Protein AF-A0A318CSM1-F1 (afdb_monomer_lite)

Sequence (619 aa):
MKRLLTVLLAAGLLFALGPPGGVAMSVAATASEYQAVPPFVTAEVPPLVMLVMGRNHKLYYEAYNDASDLNGDGELDVGYNPDIEYYGYFDSHKCYIYNSGNGRFEPSSVTIDKKCSAAGEWSGDFLNYLTMSRMDCLRKVLYGGYRSTDSSVAGSSSVVLERVFIPQDAHSWGKEYESVARDGYDISDYTPLELPNSGTRHLFASTTLSNSGDPILRVLPNNTHRIWEWVAKERPVCDNSLETGGGGHPGHPANHGEYESLVLNYAVDSNKFGSGPPPNGRIDGNGNPWGDGYSPYNSGHPDQQNYLTIFTGKLNITTAGTYEFAVDGDDAVEFIIDGTLPPVSGWYGPHCDCYCNGQPNPERSECTSNSPYKGTIYLESGEHTIEFRHEEAGGGDNYWLYWKGPDSGDAWGIVPSTSYSDLIQTTYALETSGSTITDYAVRVMVCDPSMPEANCKIYPSGTSKPIGILQRYGEPGKMYFGLITGSYTKNTSGGVLRKNIHSIANEIDPDTGEFRYQDDASVDGIVKTIDKLRIVGFGYPADGYYYYYHCNCGWITTRPINEGECRMWGNPLGEMMYEGLRYFAGKANPTGDFIYGVCPANISCKMRPNSVKYYIIST

Secondary structure (DSSP, 8-state):
--------------------------PPPPGGGG----TT--S-PPPEEEEEE---GGGGSBSS-TT--SSSSSS---S--TTS---SSS-TTEEEEEETTTTEEEEEEE-SSS---STTEEEHHHHHHHH-BHHHHHHHHHHS--EEE----TTS---EEEPPP--SSTT-EEEEE--HHHHSS-GGGTSS--PPPTT-EEEEEEE-SSTTSPPEEEEEEEESS-HHHHHSSSS-TTSSTT---SS------SSHHHHHHHHHHH-SGGGEEEEE--TTSSSEEES-TTSTT--TT-TTSGGGSSEEEEEEEEEEESS-EEEEEEEEEESEEEEEETT-SS-SEEE-SS---TTGGG---S-TTTTTTS-TT-EEEEE-SEEEEEEEEEEESSS--EEEEEEESGGGTT--EEPPGGGEEEEEEEEEE-PPPP--PEEEE-EEE---SSS--TTEEE-TTS-EEE--HHHHHHTTTSSEEEEEE--SSSSSS--EEEEEEE-GGGGB-TTT--BTTTT-TT---HHHHHHT----SEE--TTSS--EE-SSS----SSPPPTTSSTT----HHHHHHHHHHHHTT-SS--GGG--PPPPTTS----------------

Foldseek 3Di:
DDDDDDDDDDDDDDDDDDDDDDDDDDDDDDPVVVPPDDPPPPDQAFAFAEAADEFFPQQLAAPADQADDQPPPPDGNHADDLVDQQQFLFHQQFKWAFDPVVLATETDGGHDSQFDQDARIARSRVLSRFEAGNLQSVQCFAFNAAFPPQDDDFQFQPTKHAHFAHAQALRKDKDKAADCVVRVDACSRGGNDHHAQHLFIKIWIFHAQAPPGFGKIKIWGNFNDDNCVQAVDPDRHVDFPRWFDWFAFPFWFQFPVVVVSLCSRWVDPVFWLDKDQDPQLFFFAFFDPRFPPDDQVCCPDSRRAQKKKKKKFKFAAQAWFKKKKFKWAAAWKFKAKLNDPPTQFTDTGGDHTPQPPNPDPVDPCCRWVVDPRMGMDTDDGGIIIMMMMDGGHDDTGHIFMWMADDVNVRDIDTRHSVRTDPIMMIMGGSMRDTTGIDIRRHMYRACGPVDHDPQWDQAQLNAIDGGHPLCVCQVVPSHWYWYWYAFLQAQADAIAGQGDTGRCVLQADRHHRGGVCVVPVPRTDDSVVSSLSHDDQWHQDPVSPDIDRVALPDPPDPDDRDGNRPRSDHTHSVNSVVQVVCVVVVPLDGDPVRDDDDDDPVDPCPPDPPDPDSDPDDD

pLDDT: mean 83.45, std 19.01, range [26.58, 98.88]

Structure (mmCIF, N/CA/C/O backbone):
data_AF-A0A318CSM1-F1
#
_entry.id   AF-A0A318CSM1-F1
#
loop_
_atom_site.group_PDB
_atom_site.id
_atom_site.type_symbol
_atom_site.label_atom_id
_atom_site.label_alt_id
_atom_site.label_comp_id
_atom_site.label_asym_id
_atom_site.label_entity_id
_atom_site.label_seq_id
_atom_site.pdbx_PDB_ins_code
_atom_site.Cartn_x
_atom_site.Cartn_y
_atom_site.Cartn_z
_atom_site.occupancy
_atom_site.B_iso_or_equiv
_atom_site.auth_seq_id
_atom_site.auth_comp_id
_atom_site.auth_asym_id
_atom_site.auth_atom_id
_atom_site.pdbx_PDB_model_num
ATOM 1 N N . MET A 1 1 ? 64.559 -49.693 1.256 1.00 33.25 1 MET A N 1
ATOM 2 C CA . MET A 1 1 ? 64.450 -51.086 0.750 1.00 33.25 1 MET A CA 1
ATOM 3 C C . MET A 1 1 ? 62.976 -51.420 0.558 1.00 33.25 1 MET A C 1
ATOM 5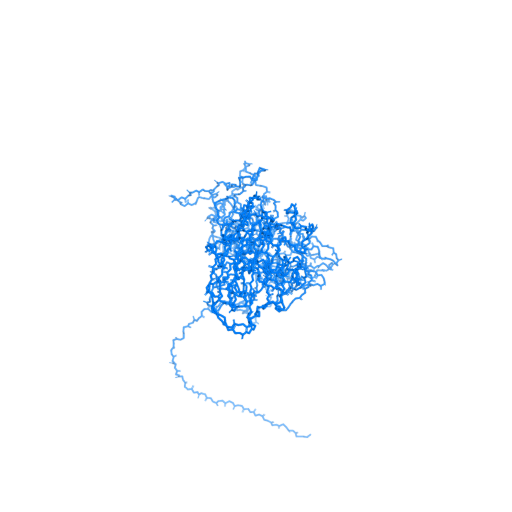 O O . MET A 1 1 ? 62.240 -51.063 1.458 1.00 33.25 1 MET A O 1
ATOM 9 N N . LYS A 1 2 ? 62.599 -52.144 -0.518 1.00 33.03 2 LYS A N 1
ATOM 10 C CA . LYS A 1 2 ? 61.265 -52.762 -0.790 1.00 33.03 2 LYS A CA 1
ATOM 11 C C . LYS A 1 2 ? 60.065 -51.772 -0.869 1.00 33.03 2 LYS A C 1
ATOM 13 O O . LYS A 1 2 ? 59.839 -51.001 0.044 1.00 33.03 2 LYS A O 1
ATOM 18 N N . ARG A 1 3 ? 59.446 -51.609 -2.054 1.00 31.97 3 ARG A N 1
ATOM 19 C CA . ARG A 1 3 ? 58.233 -52.311 -2.581 1.00 31.97 3 ARG A CA 1
ATOM 20 C C . ARG A 1 3 ? 56.950 -51.948 -1.810 1.00 31.97 3 ARG A C 1
ATOM 22 O O . ARG A 1 3 ? 56.934 -52.176 -0.611 1.00 31.97 3 ARG A O 1
ATOM 29 N N . LEU A 1 4 ? 55.869 -51.395 -2.381 1.00 38.38 4 LEU A N 1
ATOM 30 C CA . LEU A 1 4 ? 55.354 -51.265 -3.770 1.00 38.38 4 LEU A CA 1
ATOM 31 C C . LEU A 1 4 ? 54.774 -52.559 -4.390 1.00 38.38 4 LEU A C 1
ATOM 33 O O . LEU A 1 4 ? 55.523 -53.481 -4.709 1.00 38.38 4 LEU A O 1
ATOM 37 N N . LEU A 1 5 ? 53.439 -52.552 -4.539 1.00 33.12 5 LEU A N 1
ATOM 38 C CA . LEU A 1 5 ? 52.444 -53.465 -5.160 1.00 33.12 5 LEU A CA 1
ATOM 39 C C . LEU A 1 5 ? 51.089 -52.697 -5.042 1.00 33.12 5 LEU A C 1
ATOM 41 O O . LEU A 1 5 ? 50.971 -51.935 -4.085 1.00 33.12 5 LEU A O 1
ATOM 45 N N . THR A 1 6 ? 50.018 -52.776 -5.846 1.00 34.66 6 THR A N 1
ATOM 46 C CA . THR A 1 6 ? 49.650 -53.314 -7.191 1.00 34.66 6 THR A CA 1
ATOM 47 C C . THR A 1 6 ? 48.420 -52.461 -7.656 1.00 34.66 6 THR A C 1
ATOM 49 O O . THR A 1 6 ? 48.158 -51.453 -7.010 1.00 34.66 6 THR A O 1
ATOM 52 N N . VAL A 1 7 ? 47.607 -52.664 -8.708 1.00 30.50 7 VAL A N 1
ATOM 53 C CA . VAL A 1 7 ? 47.282 -53.758 -9.662 1.00 30.50 7 VAL A CA 1
ATOM 54 C C . VAL A 1 7 ? 47.033 -53.145 -11.072 1.00 30.50 7 VAL A C 1
ATOM 56 O O . VAL A 1 7 ? 47.222 -51.945 -11.244 1.00 30.50 7 VAL A O 1
ATOM 59 N N . LEU A 1 8 ? 46.604 -53.925 -12.080 1.00 32.22 8 LEU A N 1
ATOM 60 C CA . LEU A 1 8 ? 46.277 -53.465 -13.448 1.00 32.22 8 LEU A CA 1
ATOM 61 C C . LEU A 1 8 ? 45.168 -54.327 -14.113 1.00 32.22 8 LEU A C 1
ATOM 63 O O . LEU A 1 8 ? 45.006 -55.484 -13.743 1.00 32.22 8 LEU A O 1
ATOM 67 N N . LEU A 1 9 ? 44.526 -53.766 -15.155 1.00 30.81 9 LEU A N 1
ATOM 68 C CA . LEU A 1 9 ? 43.767 -54.400 -16.269 1.00 30.81 9 LEU A CA 1
ATOM 69 C C . LEU A 1 9 ? 42.385 -55.097 -16.051 1.00 30.81 9 LEU A C 1
ATOM 71 O O . LEU A 1 9 ? 42.307 -56.252 -15.662 1.00 30.81 9 LEU A O 1
ATOM 75 N N . ALA A 1 10 ? 41.320 -54.389 -16.471 1.00 31.97 10 ALA A N 1
ATOM 76 C CA . ALA A 1 10 ? 40.487 -54.600 -17.687 1.00 31.97 10 ALA A CA 1
ATOM 77 C C . ALA A 1 10 ? 39.682 -55.903 -18.008 1.00 31.97 10 ALA A C 1
ATOM 79 O O . ALA A 1 10 ? 40.099 -57.020 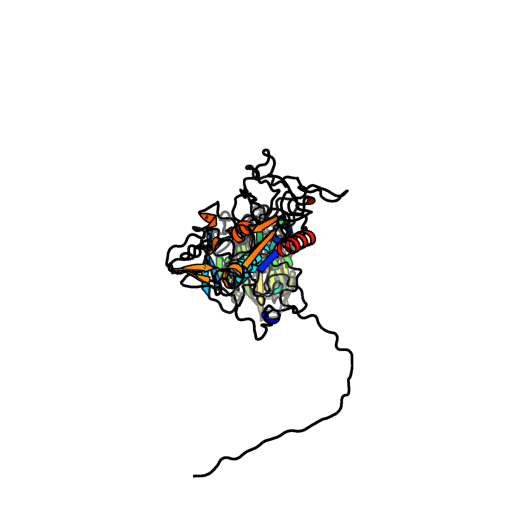-17.733 1.00 31.97 10 ALA A O 1
ATOM 80 N N . ALA A 1 11 ? 38.606 -55.677 -18.799 1.00 30.89 11 ALA A N 1
ATOM 81 C CA . ALA A 1 11 ? 37.676 -56.594 -19.507 1.00 30.89 11 ALA A CA 1
ATOM 82 C C . ALA A 1 11 ? 36.557 -57.286 -18.677 1.00 30.89 11 ALA A C 1
ATOM 84 O O . ALA A 1 11 ? 36.794 -57.721 -17.560 1.00 30.89 11 ALA A O 1
ATOM 85 N N . GLY A 1 12 ? 35.315 -57.437 -19.178 1.00 28.55 12 GLY A N 1
ATOM 86 C CA . GLY A 1 12 ? 34.705 -56.885 -20.406 1.00 28.55 12 GLY A CA 1
ATOM 87 C C . GLY A 1 12 ? 33.280 -57.415 -20.709 1.00 28.55 12 GLY A C 1
ATOM 88 O O . GLY A 1 12 ? 32.912 -58.466 -20.206 1.00 28.55 12 GLY A O 1
ATOM 89 N N . LEU A 1 13 ? 32.533 -56.688 -21.562 1.00 33.72 13 LEU A N 1
ATOM 90 C CA . LEU A 1 13 ? 31.279 -57.042 -22.282 1.00 33.72 13 LEU A CA 1
ATOM 91 C C . LEU A 1 13 ? 30.071 -57.650 -21.512 1.00 33.72 13 LEU A C 1
ATOM 93 O O . LEU A 1 13 ? 30.132 -58.778 -21.037 1.00 33.72 13 LEU A O 1
ATOM 97 N N . LEU A 1 14 ? 28.895 -57.001 -21.592 1.00 28.92 14 LEU A N 1
ATOM 98 C CA . LEU A 1 14 ? 27.595 -57.697 -21.539 1.00 28.92 14 LEU A CA 1
ATOM 99 C C . LEU A 1 14 ? 26.502 -56.976 -22.367 1.00 28.92 14 LEU A C 1
ATOM 101 O O . LEU A 1 14 ? 26.603 -55.790 -22.656 1.00 28.92 14 LEU A O 1
ATOM 105 N N . PHE A 1 15 ? 25.495 -57.755 -22.765 1.00 30.78 15 PHE A N 1
ATOM 106 C CA . PHE A 1 15 ? 24.429 -57.539 -23.756 1.00 30.78 15 PHE A CA 1
ATOM 107 C C . PHE A 1 15 ? 23.670 -56.198 -23.793 1.00 30.78 15 PHE A C 1
ATOM 109 O O . PHE A 1 15 ? 23.394 -55.574 -22.774 1.00 30.78 15 PHE A O 1
ATOM 116 N N . ALA A 1 16 ? 23.184 -55.861 -24.996 1.00 40.59 16 ALA A N 1
ATOM 117 C CA . ALA A 1 16 ? 22.173 -54.832 -25.226 1.00 40.59 16 ALA A CA 1
ATOM 118 C C . ALA A 1 16 ? 20.740 -55.396 -25.119 1.00 40.59 16 ALA A C 1
ATOM 120 O O . ALA A 1 16 ? 20.398 -56.363 -25.800 1.00 40.59 16 ALA A O 1
ATOM 121 N N . LEU A 1 17 ? 19.894 -54.737 -24.323 1.00 33.09 17 LEU A N 1
ATOM 122 C CA . LEU A 1 17 ? 18.433 -54.873 -24.294 1.00 33.09 17 LEU A CA 1
ATOM 123 C C . LEU A 1 17 ? 17.837 -53.480 -24.051 1.00 33.09 17 LEU A C 1
ATOM 125 O O . LEU A 1 17 ? 18.203 -52.824 -23.079 1.00 33.09 17 LEU A O 1
ATOM 129 N N . GLY A 1 18 ? 16.946 -53.020 -24.933 1.00 44.44 18 GLY A N 1
ATOM 130 C CA . GLY A 1 18 ? 16.352 -51.681 -24.865 1.00 44.44 18 GLY A CA 1
ATOM 131 C C . GLY A 1 18 ? 14.843 -51.709 -24.591 1.00 44.44 18 GLY A C 1
ATOM 132 O O . GLY A 1 18 ? 14.103 -52.207 -25.441 1.00 44.44 18 GLY A O 1
ATOM 133 N N . PRO A 1 19 ? 14.371 -51.170 -23.452 1.00 39.34 19 PRO A N 1
ATOM 134 C CA . PRO A 1 19 ? 12.977 -50.786 -23.230 1.00 39.34 19 PRO A CA 1
ATOM 135 C C . PRO A 1 19 ? 12.726 -49.308 -23.640 1.00 39.34 19 PRO A C 1
ATOM 137 O O . PRO A 1 19 ? 13.679 -48.596 -23.964 1.00 39.34 19 PRO A O 1
ATOM 140 N N . PRO A 1 20 ? 11.462 -48.841 -23.717 1.00 41.44 20 PRO A N 1
ATOM 141 C CA . PRO A 1 20 ? 11.097 -47.816 -24.699 1.00 41.44 20 PRO A CA 1
ATOM 142 C C . PRO A 1 20 ? 10.807 -46.411 -24.142 1.00 41.44 20 PRO A C 1
ATOM 144 O O . PRO A 1 20 ? 10.436 -46.237 -22.987 1.00 41.44 20 PRO A O 1
ATOM 147 N N . GLY A 1 21 ? 10.814 -45.426 -25.049 1.00 44.91 21 GLY A N 1
ATOM 148 C CA . GLY A 1 21 ? 9.810 -44.353 -25.032 1.00 44.91 21 GLY A CA 1
ATOM 149 C C . GLY A 1 21 ? 9.920 -43.277 -23.950 1.00 44.91 21 GLY A C 1
ATOM 150 O O . GLY A 1 21 ? 8.890 -42.766 -23.520 1.00 44.91 21 GLY A O 1
ATOM 151 N N . GLY A 1 22 ? 11.128 -42.893 -23.532 1.00 31.75 22 GLY A N 1
ATOM 152 C CA . GLY A 1 22 ? 11.304 -41.692 -22.710 1.00 31.75 22 GLY A CA 1
ATOM 153 C C . GLY A 1 22 ? 10.863 -40.432 -23.465 1.00 31.75 22 GLY A C 1
ATOM 154 O O . GLY A 1 22 ? 11.471 -40.075 -24.474 1.00 31.75 22 GLY A O 1
ATOM 155 N N . VAL A 1 23 ? 9.816 -39.756 -22.983 1.00 36.22 23 VAL A N 1
ATOM 156 C CA . VAL A 1 23 ? 9.413 -38.435 -23.490 1.00 36.22 23 VAL A CA 1
ATOM 157 C C . VAL A 1 23 ? 10.493 -37.428 -23.102 1.00 36.22 23 VAL A C 1
ATOM 159 O O . VAL A 1 23 ? 10.773 -37.238 -21.919 1.00 36.22 23 VAL A O 1
ATOM 162 N N . ALA A 1 24 ? 11.115 -36.789 -24.092 1.00 35.22 24 ALA A N 1
ATOM 163 C CA . ALA A 1 24 ? 12.127 -35.770 -23.849 1.00 35.22 24 ALA A CA 1
ATOM 164 C C . ALA A 1 24 ? 11.468 -34.503 -23.281 1.00 35.22 24 ALA A C 1
ATOM 166 O O . ALA A 1 24 ? 10.849 -33.738 -24.021 1.00 35.22 24 ALA A O 1
ATOM 167 N N . MET A 1 25 ? 11.596 -34.280 -21.970 1.00 39.16 25 MET A N 1
ATOM 168 C CA . MET A 1 25 ? 11.189 -33.013 -21.365 1.00 39.16 25 MET A CA 1
ATOM 169 C C . MET A 1 25 ? 12.135 -31.898 -21.820 1.00 39.16 25 MET A C 1
ATOM 171 O O . MET A 1 25 ? 13.356 -32.013 -21.707 1.00 39.16 25 MET A O 1
ATOM 175 N N . SER A 1 26 ? 11.556 -30.823 -22.353 1.00 34.03 26 SER A N 1
ATOM 176 C CA . SER A 1 26 ? 12.285 -29.654 -22.844 1.00 34.03 26 SER A CA 1
ATOM 177 C C . SER A 1 26 ? 12.777 -28.802 -21.674 1.00 34.03 26 SER A C 1
ATOM 179 O O . SER A 1 26 ? 12.092 -27.871 -21.254 1.00 34.03 26 SER A O 1
ATOM 181 N N . VAL A 1 27 ? 13.970 -29.101 -21.160 1.00 45.59 27 VAL A N 1
ATOM 182 C CA . VAL A 1 27 ? 14.665 -28.221 -20.207 1.00 45.59 27 VAL A CA 1
ATOM 183 C C . VAL A 1 27 ? 15.021 -26.903 -20.909 1.00 45.59 27 VAL A C 1
ATOM 185 O O . VAL A 1 27 ? 15.426 -26.906 -22.072 1.00 45.59 27 VAL A O 1
ATOM 188 N N . ALA A 1 28 ? 14.846 -25.769 -20.228 1.00 40.38 28 ALA A N 1
ATOM 189 C CA . ALA A 1 28 ? 15.223 -24.465 -20.766 1.00 40.38 28 ALA A CA 1
ATOM 190 C C . ALA A 1 28 ? 16.754 -24.330 -20.834 1.00 40.38 28 ALA A C 1
ATOM 192 O O . ALA A 1 28 ? 17.437 -24.552 -19.835 1.00 40.38 28 ALA A O 1
ATOM 193 N N . ALA A 1 29 ? 17.281 -23.953 -22.003 1.00 39.62 29 ALA A N 1
ATOM 194 C CA . ALA A 1 29 ? 18.720 -23.936 -22.253 1.00 39.62 29 ALA A CA 1
ATOM 195 C C . ALA A 1 29 ? 19.459 -22.916 -21.369 1.00 39.62 29 ALA A C 1
ATOM 197 O O . ALA A 1 29 ? 19.212 -21.708 -21.437 1.00 39.62 29 ALA A O 1
ATOM 198 N N . THR A 1 30 ? 20.397 -23.403 -20.564 1.00 48.53 30 THR A N 1
ATOM 199 C CA . THR A 1 30 ? 21.223 -22.597 -19.660 1.00 48.53 30 THR A CA 1
ATOM 200 C C . THR A 1 30 ? 22.379 -21.916 -20.399 1.00 48.53 30 THR A C 1
ATOM 202 O O . THR A 1 30 ? 22.877 -22.408 -21.411 1.00 48.53 30 THR A O 1
ATOM 205 N N . ALA A 1 31 ? 22.881 -20.789 -19.878 1.00 55.94 31 ALA A N 1
ATOM 206 C CA . ALA A 1 31 ? 24.014 -20.076 -20.489 1.00 55.94 31 ALA A CA 1
ATOM 207 C C . ALA A 1 31 ? 25.291 -20.945 -20.604 1.00 55.94 31 ALA A C 1
ATOM 209 O O . ALA A 1 31 ? 26.097 -20.750 -21.513 1.00 55.94 31 ALA A O 1
ATOM 210 N N . SER A 1 32 ? 25.441 -21.934 -19.719 1.00 55.12 32 SER A N 1
ATOM 211 C CA . SER A 1 32 ? 26.491 -22.959 -19.735 1.00 55.12 32 SER A CA 1
ATOM 212 C C . SER A 1 32 ? 26.441 -23.895 -20.948 1.00 55.12 32 SER A C 1
ATOM 214 O O . SER A 1 32 ? 27.491 -24.341 -21.401 1.00 55.12 32 SER A O 1
ATOM 216 N N . GLU A 1 33 ? 25.269 -24.172 -21.526 1.00 49.25 33 GLU A N 1
ATOM 217 C CA . GLU A 1 33 ? 25.151 -25.059 -22.700 1.00 49.25 33 GLU A CA 1
ATOM 218 C C . GLU A 1 33 ? 25.752 -24.443 -23.972 1.00 49.25 33 GLU A C 1
ATOM 220 O O . GLU A 1 33 ? 26.168 -25.160 -24.881 1.00 49.25 33 GLU A O 1
ATOM 225 N N . TYR A 1 34 ? 25.884 -23.114 -24.008 1.00 54.41 34 TYR A N 1
ATOM 226 C CA . TYR A 1 34 ? 26.571 -22.395 -25.080 1.00 54.41 34 TYR A CA 1
ATOM 227 C C . TYR A 1 34 ? 28.101 -22.346 -24.890 1.00 54.41 34 TYR A C 1
ATOM 229 O O . TYR A 1 34 ? 28.809 -21.917 -25.799 1.00 54.41 34 TYR A O 1
ATOM 237 N N . GLN A 1 35 ? 28.645 -22.825 -23.761 1.00 48.88 35 GLN A N 1
ATOM 238 C CA . GLN A 1 35 ? 30.092 -22.855 -23.479 1.00 48.88 35 GLN A CA 1
ATOM 239 C C . GLN A 1 35 ? 30.799 -24.123 -23.998 1.00 48.88 35 GLN A C 1
ATOM 241 O O . GLN A 1 35 ? 31.732 -24.642 -23.383 1.00 48.88 35 GLN A O 1
ATOM 246 N N . ALA A 1 36 ? 30.405 -24.609 -25.176 1.00 52.16 36 ALA A N 1
ATOM 247 C CA . ALA A 1 36 ? 31.099 -25.686 -25.880 1.00 52.16 36 ALA A CA 1
ATOM 248 C C . ALA A 1 36 ? 32.396 -25.178 -26.551 1.00 52.16 36 ALA A C 1
ATOM 250 O O . ALA A 1 36 ? 32.478 -25.083 -27.775 1.00 52.16 36 ALA A O 1
ATOM 251 N N . VAL A 1 37 ? 33.413 -24.827 -25.754 1.00 52.41 37 VAL A N 1
ATOM 252 C CA . VAL A 1 37 ? 34.712 -24.332 -26.251 1.00 52.41 37 VAL A CA 1
ATOM 253 C C . VAL A 1 37 ? 35.460 -25.452 -27.000 1.00 52.41 37 VAL A C 1
ATOM 255 O O . VAL A 1 37 ? 35.836 -26.450 -26.379 1.00 52.41 37 VAL A O 1
ATOM 258 N N . PRO A 1 38 ? 35.731 -25.323 -28.315 1.00 50.78 38 PRO A N 1
ATOM 259 C CA . PRO A 1 38 ? 36.510 -26.320 -29.045 1.00 50.78 38 PRO A CA 1
ATOM 260 C C . PRO A 1 38 ? 37.980 -26.306 -28.580 1.00 50.78 38 PRO A C 1
ATOM 262 O O . PRO A 1 38 ? 38.522 -25.212 -28.401 1.00 50.78 38 PRO A O 1
ATOM 265 N N . PRO A 1 39 ? 38.686 -27.456 -28.483 1.00 53.44 39 PRO A N 1
ATOM 266 C CA . PRO A 1 39 ? 40.049 -27.546 -27.917 1.00 53.44 39 PRO A CA 1
ATOM 267 C C . PRO A 1 39 ? 41.184 -26.767 -28.620 1.00 53.44 39 PRO A C 1
ATOM 269 O O . PRO A 1 39 ? 42.349 -26.966 -28.287 1.00 53.44 39 PRO A O 1
ATOM 272 N N . PHE A 1 40 ? 40.872 -25.921 -29.605 1.00 56.41 40 PHE A N 1
ATOM 273 C CA . PHE A 1 40 ? 41.828 -25.189 -30.443 1.00 56.41 40 PHE A CA 1
ATOM 274 C C . PHE A 1 40 ? 41.487 -23.697 -30.632 1.00 56.41 40 PHE A C 1
ATOM 276 O O . PHE A 1 40 ? 42.133 -23.024 -31.434 1.00 56.41 40 PHE A O 1
ATOM 283 N N . VAL A 1 41 ? 40.495 -23.149 -29.917 1.00 45.94 41 VAL A N 1
ATOM 284 C CA . VAL A 1 41 ? 40.170 -21.712 -29.989 1.00 45.94 41 VAL A CA 1
ATOM 285 C C . VAL A 1 41 ? 41.074 -20.927 -29.035 1.00 45.94 41 VAL A C 1
ATOM 287 O O . VAL A 1 41 ? 40.828 -20.860 -27.837 1.00 45.94 41 VAL A O 1
ATOM 290 N N . THR A 1 42 ? 42.135 -20.318 -29.571 1.00 53.12 42 THR A N 1
ATOM 291 C CA . THR A 1 42 ? 43.137 -19.558 -28.793 1.00 53.12 42 THR A CA 1
ATOM 292 C C . THR A 1 42 ? 42.777 -18.081 -28.576 1.00 53.12 42 THR A C 1
ATOM 294 O O . THR A 1 42 ? 43.648 -17.285 -28.230 1.00 53.12 42 THR A O 1
ATOM 297 N N . ALA A 1 43 ? 41.524 -17.692 -28.819 1.00 52.62 43 ALA A N 1
ATOM 298 C CA . ALA A 1 43 ? 41.010 -16.347 -28.579 1.00 52.62 43 ALA A CA 1
ATOM 299 C C . ALA A 1 43 ? 39.521 -16.415 -28.208 1.00 52.62 43 ALA A C 1
ATOM 301 O O . ALA A 1 43 ? 38.688 -16.781 -29.037 1.00 52.62 43 ALA A O 1
ATOM 302 N N . GLU A 1 44 ? 39.190 -16.055 -26.969 1.00 60.34 44 GLU A N 1
ATOM 303 C CA . GLU A 1 44 ? 37.807 -15.876 -26.524 1.00 60.34 44 GLU A CA 1
ATOM 304 C C . GLU A 1 44 ? 37.264 -14.573 -27.132 1.00 60.34 44 GLU A C 1
ATOM 306 O O . GLU A 1 44 ? 37.533 -13.477 -26.642 1.00 60.34 44 GLU A O 1
ATOM 311 N N . VAL A 1 45 ? 36.561 -14.682 -28.262 1.00 76.31 45 VAL A N 1
ATOM 312 C CA . VAL A 1 45 ? 35.894 -13.540 -28.901 1.00 76.31 45 VAL A CA 1
ATOM 313 C C . VAL A 1 45 ? 34.601 -13.244 -28.131 1.00 76.31 45 VAL A C 1
ATOM 315 O O . VAL A 1 45 ? 33.759 -14.142 -28.048 1.00 76.31 45 VAL A O 1
ATOM 318 N N . PRO A 1 46 ? 34.395 -12.021 -27.601 1.00 85.31 46 PRO A N 1
ATOM 319 C CA . PRO A 1 46 ? 33.184 -11.690 -26.855 1.00 85.31 46 PRO A CA 1
ATOM 320 C C . PRO A 1 46 ? 31.912 -11.929 -27.687 1.00 85.31 46 PRO A C 1
ATOM 322 O O . PRO A 1 46 ? 31.791 -11.360 -28.779 1.00 85.31 46 PRO A O 1
ATOM 325 N N . PRO A 1 47 ? 30.947 -12.745 -27.218 1.00 90.69 47 PRO A N 1
ATOM 326 C CA . PRO A 1 47 ? 29.705 -12.983 -27.938 1.00 90.69 47 PRO A CA 1
ATOM 327 C C . PRO A 1 47 ? 28.901 -11.695 -28.153 1.00 90.69 47 PRO A C 1
ATOM 329 O O . PRO A 1 47 ? 28.808 -10.818 -27.288 1.00 90.69 47 PRO A O 1
ATOM 332 N N . LEU A 1 48 ? 28.295 -11.619 -29.337 1.00 92.38 48 LEU A N 1
ATOM 333 C CA . LEU A 1 48 ? 27.507 -10.489 -29.814 1.00 92.38 48 LEU A CA 1
ATOM 334 C C . LEU A 1 48 ? 26.019 -10.737 -29.533 1.00 92.38 48 LEU A C 1
ATOM 336 O O . LEU A 1 48 ? 25.409 -11.612 -30.145 1.00 92.38 48 LEU A O 1
ATOM 340 N N . VAL A 1 49 ? 25.423 -9.955 -28.635 1.00 94.50 49 VAL A N 1
ATOM 341 C CA . VAL A 1 49 ? 24.017 -10.082 -28.228 1.00 94.50 49 VAL A CA 1
ATOM 342 C C . VAL A 1 49 ? 23.200 -8.918 -28.780 1.00 94.50 49 VAL A C 1
ATOM 344 O O . VAL A 1 49 ? 23.521 -7.755 -28.541 1.00 94.50 49 VAL A O 1
ATOM 347 N N . MET A 1 50 ? 22.102 -9.218 -29.476 1.00 93.31 50 MET A N 1
ATOM 348 C CA . MET A 1 50 ? 21.090 -8.226 -29.847 1.00 93.31 50 MET A CA 1
ATOM 349 C C . MET A 1 50 ? 19.860 -8.395 -28.956 1.00 93.31 50 MET A C 1
ATOM 351 O O . MET A 1 50 ? 19.160 -9.401 -29.052 1.00 93.31 50 MET A O 1
ATOM 355 N N . LEU A 1 51 ? 19.572 -7.408 -28.108 1.00 95.19 51 LEU A N 1
ATOM 356 C CA . LEU A 1 51 ? 18.342 -7.381 -27.323 1.00 95.19 51 LEU A CA 1
ATOM 357 C C . LEU A 1 51 ? 17.179 -6.934 -28.217 1.00 95.19 51 LEU A C 1
ATOM 359 O O . LEU A 1 51 ? 17.134 -5.784 -28.654 1.00 95.19 51 LEU A O 1
ATOM 363 N N . VAL A 1 52 ? 16.228 -7.831 -28.476 1.00 93.50 52 VAL A N 1
ATOM 364 C CA . VAL A 1 52 ? 14.961 -7.518 -29.156 1.00 93.50 52 VAL A CA 1
ATOM 365 C C . VAL A 1 52 ? 13.903 -7.259 -28.086 1.00 93.50 52 VAL A C 1
ATOM 367 O O . VAL A 1 52 ? 13.209 -8.170 -27.639 1.00 93.50 52 VAL A O 1
ATOM 370 N N . MET A 1 53 ? 13.811 -6.011 -27.622 1.00 91.56 53 MET A N 1
ATOM 371 C CA . MET A 1 53 ? 12.910 -5.639 -26.531 1.00 91.56 53 MET A CA 1
ATOM 372 C C . MET A 1 53 ? 11.591 -5.081 -27.073 1.00 91.56 53 MET A C 1
ATOM 374 O O . MET A 1 53 ? 11.534 -4.031 -27.723 1.00 91.56 53 MET A O 1
ATOM 378 N N . GLY A 1 54 ? 10.500 -5.769 -26.737 1.00 89.31 54 GLY A N 1
ATOM 379 C CA . GLY A 1 54 ? 9.153 -5.264 -26.960 1.00 89.31 54 GLY A CA 1
ATOM 380 C C . GLY A 1 54 ? 8.873 -4.007 -26.138 1.00 89.31 54 GLY A C 1
ATOM 381 O O . GLY A 1 54 ? 9.244 -3.921 -24.973 1.00 89.31 54 GLY A O 1
ATOM 382 N N . ARG A 1 55 ? 8.172 -3.043 -26.735 1.00 86.75 55 ARG A N 1
ATOM 383 C CA . ARG A 1 55 ? 7.669 -1.847 -26.046 1.00 86.75 55 ARG A CA 1
ATOM 384 C C . ARG A 1 55 ? 6.157 -1.818 -26.225 1.00 86.75 55 ARG A C 1
ATOM 386 O O . ARG A 1 55 ? 5.668 -1.377 -27.263 1.00 86.75 55 ARG A O 1
ATOM 393 N N . ASN A 1 56 ? 5.435 -2.320 -25.233 1.00 85.00 56 ASN A N 1
ATOM 394 C CA . ASN A 1 56 ? 3.976 -2.356 -25.213 1.00 85.00 56 ASN A CA 1
ATOM 395 C C . ASN A 1 56 ? 3.460 -2.032 -23.803 1.00 85.00 56 ASN A C 1
ATOM 397 O O . ASN A 1 56 ? 4.217 -2.091 -22.833 1.00 85.00 56 ASN A O 1
ATOM 401 N N . HIS A 1 57 ? 2.181 -1.682 -23.698 1.00 89.31 57 HIS A N 1
ATOM 402 C CA . HIS A 1 57 ? 1.573 -1.201 -22.458 1.00 89.31 57 HIS A CA 1
ATOM 403 C C . HIS A 1 57 ? 1.630 -2.191 -21.272 1.00 89.31 57 HIS A C 1
ATOM 405 O O . HIS A 1 57 ? 1.692 -1.742 -20.132 1.00 89.31 57 HIS A O 1
ATOM 411 N N . LYS A 1 58 ? 1.735 -3.512 -21.507 1.00 90.62 58 LYS A N 1
ATOM 412 C CA . LYS A 1 58 ? 1.791 -4.536 -20.442 1.00 90.62 58 LYS A CA 1
ATOM 413 C C . LYS A 1 58 ? 3.045 -4.483 -19.559 1.00 90.62 58 LYS A C 1
ATOM 415 O O . LYS A 1 58 ? 3.078 -5.131 -18.519 1.00 90.62 58 LYS A O 1
ATOM 420 N N . LEU A 1 59 ? 4.061 -3.708 -19.951 1.00 93.25 59 LEU A N 1
ATOM 421 C CA . LEU A 1 59 ? 5.223 -3.413 -19.104 1.00 93.25 59 LEU A CA 1
ATOM 422 C C . LEU A 1 59 ? 4.880 -2.492 -17.919 1.00 93.25 59 LEU A C 1
ATOM 424 O O . LEU A 1 59 ? 5.583 -2.519 -16.919 1.00 93.25 59 LEU A O 1
ATOM 428 N N . TYR A 1 60 ? 3.814 -1.694 -18.025 1.00 94.69 60 TYR A N 1
ATOM 429 C CA . TYR A 1 60 ? 3.412 -0.677 -17.040 1.00 94.69 60 TYR A CA 1
ATOM 430 C C . TYR A 1 60 ? 2.253 -1.152 -16.150 1.00 94.69 60 TYR A C 1
ATOM 432 O O . TYR A 1 60 ? 1.538 -0.339 -15.582 1.00 94.69 60 TYR A O 1
ATOM 440 N N . TYR A 1 61 ? 2.067 -2.467 -16.082 1.00 95.00 61 TYR A N 1
ATOM 441 C CA . TYR A 1 61 ? 1.198 -3.167 -15.141 1.00 95.00 61 TYR A CA 1
ATOM 442 C C . TYR A 1 61 ? 2.048 -3.758 -14.011 1.00 95.00 61 TYR A C 1
ATOM 444 O O . TYR A 1 61 ? 3.273 -3.882 -14.156 1.00 95.00 61 TYR A O 1
ATOM 452 N N . GLU A 1 62 ? 1.382 -4.175 -12.940 1.00 95.44 62 GLU A N 1
ATOM 453 C CA . GLU A 1 62 ? 1.936 -4.914 -11.808 1.00 95.44 62 GLU A CA 1
ATOM 454 C C . GLU A 1 62 ? 2.889 -6.041 -12.235 1.00 95.44 62 GLU A C 1
ATOM 456 O O . GLU A 1 62 ? 2.643 -6.762 -13.203 1.00 95.44 62 GLU A O 1
ATOM 461 N N . ALA A 1 63 ? 3.979 -6.225 -11.495 1.00 96.25 63 ALA A N 1
ATOM 462 C CA . ALA A 1 63 ? 4.779 -7.440 -11.594 1.00 96.25 63 ALA A CA 1
ATOM 463 C C . ALA A 1 63 ? 4.033 -8.651 -11.000 1.00 96.25 63 ALA A C 1
ATOM 465 O O . ALA A 1 63 ? 4.129 -9.747 -11.551 1.00 96.25 63 ALA A O 1
ATOM 466 N N . TYR A 1 64 ? 3.246 -8.420 -9.941 1.00 95.75 64 TYR A N 1
ATOM 467 C CA . TYR A 1 64 ? 2.636 -9.438 -9.081 1.00 95.75 64 TYR A CA 1
ATOM 468 C C . TYR A 1 64 ? 1.107 -9.318 -9.071 1.00 95.75 64 TYR A C 1
ATOM 470 O O . TYR A 1 64 ? 0.514 -8.599 -8.263 1.00 95.75 64 TYR A O 1
ATOM 478 N N . ASN A 1 65 ? 0.468 -10.004 -10.018 1.00 90.19 65 ASN A N 1
ATOM 479 C CA . ASN A 1 65 ? -0.985 -10.076 -10.147 1.00 90.19 65 ASN A CA 1
ATOM 480 C C . ASN A 1 65 ? -1.558 -11.280 -9.389 1.00 90.19 65 ASN A C 1
ATOM 482 O O . ASN A 1 65 ? -0.945 -12.341 -9.364 1.00 90.19 65 ASN A O 1
ATOM 486 N N . ASP A 1 66 ? -2.781 -11.131 -8.885 1.00 87.88 66 ASP A N 1
ATOM 487 C CA . ASP A 1 66 ? -3.525 -12.136 -8.106 1.00 87.88 66 ASP A CA 1
ATOM 488 C C . ASP A 1 66 ? -4.131 -13.240 -9.002 1.00 87.88 66 ASP A C 1
ATOM 490 O O . ASP A 1 66 ? -5.321 -13.549 -8.950 1.00 87.88 66 ASP A O 1
ATOM 494 N N . ALA A 1 67 ? -3.330 -13.724 -9.954 1.00 89.94 67 ALA A N 1
ATOM 495 C CA . ALA A 1 67 ? -3.728 -14.619 -11.040 1.00 89.94 67 ALA A CA 1
ATOM 496 C C . ALA A 1 67 ? -2.530 -15.368 -11.666 1.00 89.94 67 ALA A C 1
ATOM 498 O O . ALA A 1 67 ? -2.595 -15.770 -12.831 1.00 89.94 67 ALA A O 1
ATOM 499 N N . SER A 1 68 ? -1.433 -15.516 -10.918 1.00 91.06 68 SER A N 1
ATOM 500 C CA . SER A 1 68 ? -0.254 -16.295 -11.306 1.00 91.06 68 SER A CA 1
ATOM 501 C C . SER A 1 68 ? 0.133 -17.244 -10.175 1.00 91.06 68 SER A C 1
ATOM 503 O O . SER A 1 68 ? 0.019 -16.883 -9.011 1.00 91.06 68 SER A O 1
ATOM 505 N N . ASP A 1 69 ? 0.623 -18.422 -10.541 1.00 92.19 69 ASP A N 1
ATOM 506 C CA . ASP A 1 69 ? 1.495 -19.243 -9.699 1.00 92.19 69 ASP A CA 1
ATOM 507 C C . ASP A 1 69 ? 2.908 -18.635 -9.810 1.00 92.19 69 ASP A C 1
ATOM 509 O O . ASP A 1 69 ? 3.461 -18.568 -10.918 1.00 92.19 69 ASP A O 1
ATOM 513 N N . LEU A 1 70 ? 3.446 -18.079 -8.718 1.00 91.81 70 LEU A N 1
ATOM 514 C CA . LEU A 1 70 ? 4.759 -17.422 -8.699 1.00 91.81 70 LEU A CA 1
ATOM 515 C C . LEU A 1 70 ? 5.856 -18.303 -8.077 1.00 91.81 70 LEU A C 1
ATOM 517 O O . LEU A 1 70 ? 7.035 -18.079 -8.369 1.00 91.81 70 LEU A O 1
ATOM 521 N N . ASN A 1 71 ? 5.493 -19.281 -7.239 1.00 89.94 71 ASN A N 1
ATOM 522 C CA . ASN A 1 71 ? 6.430 -20.143 -6.508 1.00 89.94 71 ASN A CA 1
ATOM 523 C C . ASN A 1 71 ? 6.616 -21.544 -7.144 1.00 89.94 71 ASN A C 1
ATOM 525 O O . ASN A 1 71 ? 7.658 -22.174 -6.940 1.00 89.94 71 ASN A O 1
ATOM 529 N N . GLY A 1 72 ? 5.671 -21.995 -7.974 1.00 91.38 72 GLY A N 1
ATOM 530 C CA . GLY A 1 72 ? 5.638 -23.294 -8.642 1.00 91.38 72 GLY A CA 1
ATOM 531 C C . GLY A 1 72 ? 4.946 -24.424 -7.867 1.00 91.38 72 GLY A C 1
ATOM 532 O O . GLY A 1 72 ? 5.211 -25.588 -8.184 1.00 91.38 72 GLY A O 1
ATOM 533 N N . ASP A 1 73 ? 4.124 -24.132 -6.851 1.00 92.31 73 ASP A N 1
ATOM 534 C CA . ASP A 1 73 ? 3.420 -25.142 -6.042 1.00 92.31 73 ASP A CA 1
ATOM 535 C C . ASP A 1 73 ? 2.125 -25.678 -6.689 1.00 92.31 73 ASP A C 1
ATOM 537 O O . ASP A 1 73 ? 1.720 -26.812 -6.405 1.00 92.31 73 ASP A O 1
ATOM 541 N N . GLY A 1 74 ? 1.555 -24.937 -7.645 1.00 92.75 74 GLY A N 1
ATOM 542 C CA . GLY A 1 74 ? 0.356 -25.297 -8.402 1.00 92.75 74 GLY A CA 1
ATOM 543 C C . GLY A 1 74 ? -0.946 -24.627 -7.945 1.00 92.75 74 GLY A C 1
ATOM 544 O O . GLY A 1 74 ? -1.981 -24.866 -8.578 1.00 92.75 74 GLY A O 1
ATOM 545 N N . GLU A 1 75 ? -0.921 -23.798 -6.901 1.00 91.94 75 GLU A N 1
ATOM 546 C CA . GLU A 1 75 ? -2.017 -22.895 -6.534 1.00 91.94 75 GLU A CA 1
ATOM 547 C C . GLU A 1 75 ? -1.808 -21.492 -7.156 1.00 91.94 75 GLU A C 1
ATOM 549 O O . GLU A 1 75 ? -0.918 -21.287 -7.981 1.00 91.94 75 GLU A O 1
ATOM 554 N N . LEU A 1 76 ? -2.698 -20.530 -6.883 1.00 93.12 76 LEU A N 1
ATOM 555 C CA . LEU A 1 76 ? -2.565 -19.155 -7.389 1.00 93.12 76 LEU A CA 1
ATOM 556 C C . LEU A 1 76 ? -2.272 -18.210 -6.229 1.00 93.12 76 LEU A C 1
ATOM 558 O O . LEU A 1 76 ? -3.061 -18.140 -5.287 1.00 93.12 76 LEU A O 1
ATOM 562 N N . ASP A 1 77 ? -1.208 -17.420 -6.351 1.00 92.94 77 ASP A N 1
ATOM 563 C CA . ASP A 1 77 ? -0.850 -16.400 -5.370 1.00 92.94 77 ASP A CA 1
ATOM 564 C C . ASP A 1 77 ? -1.841 -15.231 -5.433 1.00 92.94 77 ASP A C 1
ATOM 566 O O . ASP A 1 77 ? -1.710 -14.302 -6.233 1.00 92.94 77 ASP A O 1
ATOM 570 N N . VAL A 1 78 ? -2.873 -15.304 -4.592 1.00 92.06 78 VAL A N 1
ATOM 571 C CA . VAL A 1 78 ? -3.886 -14.264 -4.393 1.00 92.06 78 VAL A CA 1
ATOM 572 C C . VAL A 1 78 ? -3.580 -13.553 -3.080 1.00 92.06 78 VAL A C 1
ATOM 574 O O . VAL A 1 78 ? -3.738 -14.135 -2.011 1.00 92.06 78 VAL A O 1
ATOM 577 N N . GLY A 1 79 ? -3.159 -12.288 -3.147 1.00 93.50 79 GLY A N 1
ATOM 578 C CA . GLY A 1 79 ? -2.639 -11.566 -1.986 1.00 93.50 79 GLY A CA 1
ATOM 579 C C . GLY A 1 79 ? -1.109 -11.627 -1.858 1.00 93.50 79 GLY A C 1
ATOM 580 O O . GLY A 1 79 ? -0.392 -11.908 -2.819 1.00 93.50 79 GLY A O 1
ATOM 581 N N . TYR A 1 80 ? -0.608 -11.289 -0.667 1.00 96.50 80 TYR A N 1
ATOM 582 C CA . TYR A 1 80 ? 0.815 -11.361 -0.322 1.00 96.50 80 TYR A CA 1
ATOM 583 C C . TYR A 1 80 ? 1.106 -12.698 0.353 1.00 96.50 80 TYR A C 1
ATOM 585 O O . TYR A 1 80 ? 0.457 -13.042 1.337 1.00 96.50 80 TYR A O 1
ATOM 593 N N . ASN A 1 81 ? 2.098 -13.416 -0.162 1.00 95.44 81 ASN A N 1
ATOM 594 C CA . ASN A 1 81 ? 2.548 -14.700 0.348 1.00 95.44 81 ASN A CA 1
ATOM 595 C C . ASN A 1 81 ? 3.964 -14.529 0.938 1.00 95.44 81 ASN A C 1
ATOM 597 O O . ASN A 1 81 ? 4.915 -14.369 0.166 1.00 95.44 81 ASN A O 1
ATOM 601 N N . PRO A 1 82 ? 4.142 -14.547 2.277 1.00 94.75 82 PRO A N 1
ATOM 602 C CA . PRO A 1 82 ? 5.445 -14.334 2.911 1.00 94.75 82 PRO A CA 1
ATOM 603 C C . PRO A 1 82 ? 6.551 -15.312 2.490 1.00 94.75 82 PRO A C 1
ATOM 605 O O . PRO A 1 82 ? 7.726 -14.975 2.632 1.00 94.75 82 PRO A O 1
ATOM 608 N N . ASP A 1 83 ? 6.227 -16.482 1.932 1.00 93.56 83 ASP A N 1
ATOM 609 C CA . ASP A 1 83 ? 7.233 -17.436 1.446 1.00 93.56 83 ASP A CA 1
ATOM 610 C C . ASP A 1 83 ? 7.871 -17.008 0.102 1.00 93.56 83 ASP A C 1
ATOM 612 O O . ASP A 1 83 ? 8.953 -17.476 -0.257 1.00 93.56 83 ASP A O 1
ATOM 616 N N . ILE A 1 84 ? 7.271 -16.060 -0.631 1.00 95.62 84 ILE A N 1
ATOM 617 C CA . ILE A 1 84 ? 7.708 -15.641 -1.976 1.00 95.62 84 ILE A CA 1
ATOM 618 C C . ILE A 1 84 ? 8.628 -14.431 -1.917 1.00 95.62 84 ILE A C 1
ATOM 620 O O . ILE A 1 84 ? 8.238 -13.387 -1.421 1.00 95.62 84 ILE A O 1
ATOM 624 N N . GLU A 1 85 ? 9.858 -14.533 -2.425 1.00 96.19 85 GLU A N 1
ATOM 625 C CA . GLU A 1 85 ? 10.764 -13.378 -2.538 1.00 96.19 85 GLU A CA 1
ATOM 626 C C . GLU A 1 85 ? 10.385 -12.501 -3.749 1.00 96.19 85 GLU A C 1
ATOM 628 O O . GLU A 1 85 ? 10.678 -12.817 -4.908 1.00 96.19 85 GLU A O 1
ATOM 633 N N . TYR A 1 86 ? 9.711 -11.382 -3.487 1.00 97.81 86 TYR A N 1
ATOM 634 C CA . TYR A 1 86 ? 9.213 -10.460 -4.501 1.00 97.81 86 TYR A CA 1
ATOM 635 C C . TYR A 1 86 ? 10.351 -9.586 -5.046 1.00 97.81 86 TYR A C 1
ATOM 637 O O . TYR A 1 86 ? 10.779 -8.606 -4.443 1.00 97.81 86 TYR A O 1
ATOM 645 N N . TYR A 1 87 ? 10.843 -9.918 -6.239 1.00 97.19 87 TYR A N 1
ATOM 646 C CA . TYR A 1 87 ? 11.920 -9.195 -6.924 1.00 97.19 87 TYR A CA 1
ATOM 647 C C . TYR A 1 87 ? 11.542 -7.761 -7.372 1.00 97.19 87 TYR A C 1
ATOM 649 O O . TYR A 1 87 ? 11.004 -7.535 -8.459 1.00 97.19 87 TYR A O 1
ATOM 657 N N . GLY A 1 88 ? 11.937 -6.751 -6.594 1.00 97.75 88 GLY A N 1
ATOM 658 C CA . GLY A 1 88 ? 11.788 -5.336 -6.960 1.00 97.75 88 GLY A CA 1
ATOM 659 C C . GLY A 1 88 ? 12.967 -4.455 -6.563 1.00 97.75 88 GLY A C 1
ATOM 660 O O . GLY A 1 88 ? 14.050 -4.965 -6.303 1.00 97.75 88 GLY A O 1
ATOM 661 N N . TYR A 1 89 ? 12.815 -3.126 -6.578 1.00 98.44 89 TYR A N 1
ATOM 662 C CA . TYR A 1 89 ? 13.910 -2.200 -6.240 1.00 98.44 89 TYR A CA 1
ATOM 663 C C . TYR A 1 89 ? 14.325 -2.241 -4.767 1.00 98.44 89 TYR A C 1
ATOM 665 O O . TYR A 1 89 ? 15.495 -1.988 -4.484 1.00 98.44 89 TYR A O 1
ATOM 673 N N . PHE A 1 90 ? 13.413 -2.595 -3.865 1.00 98.50 90 PHE A N 1
ATOM 674 C CA . PHE A 1 90 ? 13.723 -2.841 -2.463 1.00 98.50 90 PHE A CA 1
ATOM 675 C C . PHE A 1 90 ? 14.458 -4.186 -2.317 1.00 98.50 90 PHE A C 1
ATOM 677 O O . PHE A 1 90 ? 14.383 -5.056 -3.194 1.00 98.50 90 PHE A O 1
ATOM 684 N N . ASP A 1 91 ? 15.205 -4.351 -1.232 1.00 97.81 91 ASP A N 1
ATOM 685 C CA . ASP A 1 91 ? 15.812 -5.623 -0.840 1.00 97.81 91 ASP A CA 1
ATOM 686 C C . ASP A 1 91 ? 14.854 -6.339 0.121 1.00 97.81 91 ASP A C 1
ATOM 688 O O . ASP A 1 91 ? 14.470 -5.772 1.143 1.00 97.81 91 ASP A O 1
ATOM 692 N N . SER A 1 92 ? 14.433 -7.555 -0.225 1.00 97.94 92 SER A N 1
ATOM 693 C CA . SER A 1 92 ? 13.428 -8.317 0.527 1.00 97.94 92 SER A CA 1
ATOM 694 C C . SER A 1 92 ? 13.852 -8.634 1.964 1.00 97.94 92 SER A C 1
ATOM 696 O O . SER A 1 92 ? 13.002 -8.801 2.832 1.00 97.94 92 SER A O 1
ATOM 698 N N . HIS A 1 93 ? 15.161 -8.656 2.233 1.00 97.50 93 HIS A N 1
ATOM 699 C CA . HIS A 1 93 ? 15.734 -8.927 3.557 1.00 97.50 93 HIS A CA 1
ATOM 700 C C . HIS A 1 93 ? 16.146 -7.639 4.288 1.00 97.50 93 HIS A C 1
ATOM 702 O O . HIS A 1 93 ? 17.043 -7.640 5.136 1.00 97.50 93 HIS A O 1
ATOM 708 N N . LYS A 1 94 ? 15.491 -6.516 3.962 1.00 97.88 94 LYS A N 1
ATOM 709 C CA . LYS A 1 94 ? 15.659 -5.220 4.631 1.00 97.88 94 LYS A CA 1
ATOM 710 C C . LYS A 1 94 ? 14.332 -4.576 4.996 1.00 97.88 94 LYS A C 1
ATOM 712 O O . LYS A 1 94 ? 13.328 -4.713 4.296 1.00 97.88 94 LYS A O 1
ATOM 717 N N . CYS A 1 95 ? 14.400 -3.792 6.058 1.00 98.38 95 CYS A N 1
ATOM 718 C CA . CYS A 1 95 ? 13.346 -2.896 6.491 1.00 98.38 95 CYS A CA 1
ATOM 719 C C . CYS A 1 95 ? 13.655 -1.466 6.045 1.00 98.38 95 CYS A C 1
ATOM 721 O O . CYS A 1 95 ? 14.821 -1.081 5.906 1.00 98.38 95 CYS A O 1
ATOM 723 N N . TYR A 1 96 ? 12.606 -0.686 5.795 1.00 98.44 96 TYR A N 1
ATOM 724 C CA . TYR A 1 96 ? 12.696 0.655 5.229 1.00 98.44 96 TYR A CA 1
ATOM 725 C C . TYR A 1 96 ? 11.795 1.640 5.971 1.00 98.44 96 TYR A C 1
ATOM 727 O O . TYR A 1 96 ? 10.597 1.407 6.101 1.00 98.44 96 TYR A O 1
ATOM 735 N N . ILE A 1 97 ? 12.336 2.792 6.363 1.00 98.06 97 ILE A N 1
ATOM 736 C CA . ILE A 1 97 ? 11.550 3.916 6.889 1.00 98.06 97 ILE A CA 1
ATOM 737 C C . ILE A 1 97 ? 11.360 4.942 5.768 1.00 98.06 97 ILE A C 1
ATOM 739 O O . ILE A 1 97 ? 12.284 5.229 5.002 1.00 98.06 97 ILE A O 1
ATOM 743 N N . TYR A 1 98 ? 10.158 5.511 5.643 1.00 98.12 98 TYR A N 1
ATOM 744 C CA . TYR A 1 98 ? 9.905 6.565 4.660 1.00 98.12 98 TYR A CA 1
ATOM 745 C C . TYR A 1 98 ? 10.337 7.938 5.180 1.00 98.12 98 TYR A C 1
ATOM 747 O O . TYR A 1 98 ? 9.741 8.498 6.101 1.00 98.12 98 TYR A O 1
ATOM 755 N N . ASN A 1 99 ? 11.349 8.518 4.542 1.00 96.69 99 ASN A N 1
ATOM 756 C CA . ASN A 1 99 ? 11.823 9.859 4.831 1.00 96.69 99 ASN A CA 1
ATOM 757 C C . ASN A 1 99 ? 11.032 10.879 4.000 1.00 96.69 99 ASN A C 1
ATOM 759 O O . ASN A 1 99 ? 11.350 11.153 2.838 1.00 96.69 99 ASN A O 1
ATOM 763 N N . SER A 1 100 ? 10.000 11.464 4.610 1.00 94.31 100 SER A N 1
ATOM 764 C CA . SER A 1 100 ? 9.121 12.456 3.975 1.00 94.31 100 SER A CA 1
ATOM 765 C C . SER A 1 100 ? 9.845 13.740 3.549 1.00 94.31 100 SER A C 1
ATOM 767 O O . SER A 1 100 ? 9.461 14.342 2.549 1.00 94.31 100 SER A O 1
ATOM 769 N N . GLY A 1 101 ? 10.926 14.128 4.237 1.00 94.12 101 GLY A N 1
ATOM 770 C CA . GLY A 1 101 ? 11.765 15.270 3.853 1.00 94.12 101 GLY A CA 1
ATOM 771 C C . GLY A 1 101 ? 12.602 15.022 2.592 1.00 94.12 101 GLY A C 1
ATOM 772 O O . GLY A 1 101 ? 12.884 15.961 1.851 1.00 94.12 101 GLY A O 1
ATOM 773 N N . ASN A 1 102 ? 12.958 13.760 2.326 1.00 92.50 102 ASN A N 1
ATOM 774 C CA . ASN A 1 102 ? 13.684 13.329 1.126 1.00 92.50 102 ASN A CA 1
ATOM 775 C C . ASN A 1 102 ? 12.774 12.739 0.027 1.00 92.50 102 ASN A C 1
ATOM 777 O O . ASN A 1 102 ? 13.259 12.467 -1.073 1.00 92.50 102 ASN A O 1
ATOM 781 N N . GLY A 1 103 ? 11.485 12.511 0.309 1.00 95.50 103 GLY A N 1
ATOM 782 C CA . GLY A 1 103 ? 10.519 11.922 -0.626 1.00 95.50 103 GLY A CA 1
ATOM 783 C C . GLY A 1 103 ? 10.893 10.511 -1.093 1.00 95.50 103 GLY A C 1
ATOM 784 O O . GLY A 1 103 ? 10.764 10.215 -2.284 1.00 95.50 103 GLY A O 1
ATOM 785 N N . ARG A 1 104 ? 11.432 9.674 -0.193 1.00 96.69 104 ARG A N 1
ATOM 786 C CA . ARG A 1 104 ? 11.900 8.307 -0.489 1.00 96.69 104 ARG A CA 1
ATOM 787 C C . ARG A 1 104 ? 11.915 7.408 0.746 1.00 96.69 104 ARG A C 1
ATOM 789 O O . ARG A 1 104 ? 12.008 7.885 1.872 1.00 96.69 104 ARG A O 1
ATOM 796 N N . PHE A 1 105 ? 11.941 6.105 0.508 1.00 98.38 105 PHE A N 1
ATOM 797 C CA . PHE A 1 105 ? 12.294 5.088 1.491 1.00 98.38 105 PHE A CA 1
ATOM 798 C C . PHE A 1 105 ? 13.817 4.996 1.675 1.00 98.38 105 PHE A C 1
ATOM 800 O O . PHE A 1 105 ? 14.582 5.061 0.706 1.00 98.38 105 PHE A O 1
ATOM 807 N N . GLU A 1 106 ? 14.250 4.815 2.918 1.00 96.12 106 GLU A N 1
ATOM 808 C CA . GLU A 1 106 ? 15.650 4.669 3.328 1.00 96.12 106 GLU A CA 1
ATOM 809 C C . GLU A 1 106 ? 15.779 3.391 4.179 1.00 96.12 106 GLU A C 1
ATOM 811 O O . GLU A 1 106 ? 14.928 3.176 5.047 1.00 96.12 106 GLU A O 1
ATOM 816 N N . PRO A 1 107 ? 16.765 2.505 3.925 1.00 95.88 107 PRO A N 1
ATOM 817 C CA . PRO A 1 107 ? 16.915 1.273 4.695 1.00 95.88 107 PRO A CA 1
ATOM 818 C C . PRO A 1 107 ? 17.224 1.587 6.164 1.00 95.88 107 PRO A C 1
ATOM 820 O O . PRO A 1 107 ? 18.082 2.420 6.457 1.00 95.88 107 PRO A O 1
ATOM 823 N N . SER A 1 108 ? 16.531 0.910 7.076 1.00 96.06 108 SER A N 1
ATOM 824 C CA . SER A 1 108 ? 16.638 1.089 8.530 1.00 96.06 108 SER A CA 1
ATOM 825 C C . SER A 1 108 ? 17.343 -0.079 9.214 1.00 96.06 108 SER A C 1
ATOM 827 O O . SER A 1 108 ? 18.172 0.134 10.100 1.00 96.06 108 SER A O 1
ATOM 829 N N . SER A 1 109 ? 17.035 -1.308 8.799 1.00 95.81 109 SER A N 1
ATOM 830 C CA . SER A 1 109 ? 17.567 -2.534 9.390 1.00 95.81 109 SER A CA 1
ATOM 831 C C . SER A 1 109 ? 17.590 -3.698 8.385 1.00 95.81 109 SER A C 1
ATOM 833 O O . SER A 1 109 ? 17.083 -3.593 7.264 1.00 95.81 109 SER A O 1
ATOM 835 N N . VAL A 1 110 ? 18.225 -4.807 8.776 1.00 95.94 110 VAL A N 1
ATOM 836 C CA . VAL A 1 110 ? 18.243 -6.077 8.029 1.00 95.94 110 VAL A CA 1
ATOM 837 C C . VAL A 1 110 ? 17.417 -7.124 8.771 1.00 95.94 110 VAL A C 1
ATOM 839 O O . VAL A 1 110 ? 17.440 -7.175 10.000 1.00 95.94 110 VAL A O 1
ATOM 842 N N . THR A 1 111 ? 16.733 -7.980 8.021 1.00 96.19 111 THR A N 1
ATOM 843 C CA . THR A 1 111 ? 15.867 -9.051 8.531 1.00 96.19 111 THR A CA 1
ATOM 844 C C . THR A 1 111 ? 16.230 -10.394 7.877 1.00 96.19 111 THR A C 1
ATOM 846 O O . THR A 1 111 ? 17.031 -10.434 6.944 1.00 96.19 111 THR A O 1
ATOM 849 N N . ILE A 1 112 ? 15.719 -11.507 8.411 1.00 94.94 112 ILE A N 1
ATOM 850 C CA . ILE A 1 112 ? 15.979 -12.878 7.918 1.00 94.94 112 ILE A CA 1
ATOM 851 C C . ILE A 1 112 ? 14.708 -13.626 7.494 1.00 94.94 112 ILE A C 1
ATOM 853 O O . ILE A 1 112 ? 14.796 -14.665 6.847 1.00 94.94 112 ILE A O 1
ATOM 857 N N . ASP A 1 113 ? 13.545 -13.109 7.881 1.00 95.75 113 ASP A N 1
ATOM 858 C CA . ASP A 1 113 ? 12.205 -13.651 7.638 1.00 95.75 113 ASP A CA 1
ATOM 859 C C . ASP A 1 113 ? 11.288 -12.603 6.978 1.00 95.75 113 ASP A C 1
ATOM 861 O O . ASP A 1 113 ? 10.072 -12.771 6.934 1.00 95.75 113 ASP A O 1
ATOM 865 N N . LYS A 1 114 ? 11.891 -11.523 6.451 1.00 97.94 114 LYS A N 1
ATOM 866 C CA . LYS A 1 114 ? 11.250 -10.353 5.821 1.00 97.94 114 LYS A CA 1
ATOM 867 C C . LYS A 1 114 ? 10.403 -9.498 6.769 1.00 97.94 114 LYS A C 1
ATOM 869 O O . LYS A 1 114 ? 9.817 -8.517 6.304 1.00 97.94 114 LYS A O 1
ATOM 874 N N . LYS A 1 115 ? 10.345 -9.826 8.064 1.00 97.94 115 LYS A N 1
ATOM 875 C CA . LYS A 1 115 ? 9.577 -9.074 9.061 1.00 97.94 115 LYS A CA 1
ATOM 876 C C . LYS A 1 115 ? 10.340 -7.857 9.571 1.00 97.94 115 LYS A C 1
ATOM 878 O O . LYS A 1 115 ? 11.570 -7.884 9.655 1.00 97.94 115 LYS A O 1
ATOM 883 N N . CYS A 1 116 ? 9.601 -6.816 9.938 1.00 96.62 116 CYS A N 1
ATOM 884 C CA . CYS A 1 116 ? 10.099 -5.514 10.367 1.00 96.62 116 CYS A CA 1
ATOM 885 C C . CYS A 1 116 ? 9.270 -5.014 11.550 1.00 96.62 116 CYS A C 1
ATOM 887 O O . CYS A 1 116 ? 8.071 -4.812 11.412 1.00 96.62 116 CYS A O 1
ATOM 889 N N . SER A 1 117 ? 9.898 -4.851 12.717 1.00 84.19 117 SER A N 1
ATOM 890 C CA . SER A 1 117 ? 9.192 -4.685 13.998 1.00 84.19 117 SER A CA 1
ATOM 891 C C . SER A 1 117 ? 9.482 -3.372 14.730 1.00 84.19 117 SER A C 1
ATOM 893 O O . SER A 1 117 ? 9.043 -3.201 15.869 1.00 84.19 117 SER A O 1
ATOM 895 N N . ALA A 1 118 ? 10.210 -2.429 14.118 1.00 90.62 118 ALA A N 1
ATOM 896 C CA . ALA A 1 118 ? 10.364 -1.086 14.670 1.00 90.62 118 ALA A CA 1
ATOM 897 C C . ALA A 1 118 ? 9.341 -0.098 14.078 1.00 90.62 118 ALA A C 1
ATOM 899 O O . ALA A 1 118 ? 8.959 -0.166 12.910 1.00 90.62 118 ALA A O 1
ATOM 900 N N . ALA A 1 119 ? 8.911 0.864 14.898 1.00 90.62 119 ALA A N 1
ATOM 901 C CA . ALA A 1 119 ? 7.887 1.834 14.523 1.00 90.62 119 ALA A CA 1
ATOM 902 C C . ALA A 1 119 ? 8.275 2.634 13.262 1.00 90.62 119 ALA A C 1
ATOM 904 O O . ALA A 1 119 ? 9.308 3.305 13.230 1.00 90.62 119 ALA A O 1
ATOM 905 N N . GLY A 1 120 ? 7.415 2.592 12.240 1.00 93.44 120 GLY A N 1
ATOM 906 C CA . GLY A 1 120 ? 7.637 3.271 10.960 1.00 93.44 120 GLY A CA 1
ATOM 907 C C . GLY A 1 120 ? 8.373 2.447 9.896 1.00 93.44 120 GLY A C 1
ATOM 908 O O . GLY A 1 120 ? 8.559 2.958 8.789 1.00 93.44 120 GLY A O 1
ATOM 909 N N . GLU A 1 121 ? 8.770 1.203 10.188 1.00 97.50 121 GLU A N 1
ATOM 910 C CA . GLU A 1 121 ? 9.388 0.307 9.206 1.00 97.50 121 GLU A CA 1
ATOM 911 C C . GLU A 1 121 ? 8.375 -0.363 8.263 1.00 97.50 121 GLU A C 1
ATOM 913 O O . GLU A 1 121 ? 7.283 -0.771 8.648 1.00 97.50 121 GLU A O 1
ATOM 918 N N . TRP A 1 122 ? 8.790 -0.532 7.011 1.00 98.69 122 TRP A N 1
ATOM 919 C CA . TRP A 1 122 ? 8.142 -1.348 5.991 1.00 98.69 122 TRP A CA 1
ATOM 920 C C . TRP A 1 122 ? 9.076 -2.477 5.559 1.00 98.69 122 TRP A C 1
ATOM 922 O O . TRP A 1 122 ? 10.267 -2.241 5.338 1.00 98.69 122 TRP A O 1
ATOM 932 N N . SER A 1 123 ? 8.534 -3.671 5.335 1.00 98.75 123 SER A N 1
ATOM 933 C CA . SER A 1 123 ? 9.253 -4.763 4.680 1.00 98.75 123 SER A CA 1
ATOM 934 C C . SER A 1 123 ? 9.543 -4.426 3.218 1.00 98.75 123 SER A C 1
ATOM 936 O O . SER A 1 123 ? 8.639 -4.071 2.455 1.00 98.75 123 SER A O 1
ATOM 938 N N . GLY A 1 124 ? 10.802 -4.573 2.798 1.00 98.62 124 GLY A N 1
ATOM 939 C CA . GLY A 1 124 ? 11.188 -4.417 1.397 1.00 98.62 124 GLY A CA 1
ATOM 940 C C . GLY A 1 124 ? 10.484 -5.412 0.470 1.00 98.62 124 GLY A C 1
ATOM 941 O O . GLY A 1 124 ? 10.169 -5.071 -0.670 1.00 98.62 124 GLY A O 1
ATOM 942 N N . ASP A 1 125 ? 10.167 -6.609 0.965 1.00 98.69 125 ASP A N 1
ATOM 943 C CA . ASP A 1 125 ? 9.471 -7.643 0.197 1.00 98.69 125 ASP A CA 1
ATOM 944 C C . ASP A 1 125 ? 8.004 -7.254 -0.054 1.00 98.69 125 ASP A C 1
ATOM 946 O O . ASP A 1 125 ? 7.528 -7.265 -1.193 1.00 98.69 125 ASP A O 1
ATOM 950 N N . PHE A 1 126 ? 7.324 -6.764 0.987 1.00 98.69 126 PHE A N 1
ATOM 951 C CA . PHE A 1 126 ? 5.963 -6.232 0.888 1.00 98.69 126 PHE A CA 1
ATOM 952 C C . PHE A 1 126 ? 5.891 -4.978 -0.000 1.00 98.69 126 PHE A C 1
ATOM 954 O O . PHE A 1 126 ? 4.993 -4.848 -0.835 1.00 98.69 126 PHE A O 1
ATOM 961 N N . LEU A 1 127 ? 6.874 -4.073 0.095 1.00 98.88 127 LEU A N 1
ATOM 962 C CA . LEU A 1 127 ? 6.978 -2.917 -0.803 1.00 98.88 127 LEU A CA 1
ATOM 963 C C . LEU A 1 127 ? 7.223 -3.331 -2.262 1.00 98.88 127 LEU A C 1
ATOM 965 O O . LEU A 1 127 ? 6.663 -2.710 -3.171 1.00 98.88 127 LEU A O 1
ATOM 969 N N . ASN A 1 128 ? 8.005 -4.384 -2.517 1.00 98.69 128 ASN A N 1
ATOM 970 C CA . ASN A 1 128 ? 8.180 -4.930 -3.863 1.00 98.69 128 ASN A CA 1
ATOM 971 C C . ASN A 1 128 ? 6.858 -5.495 -4.415 1.00 98.69 128 ASN A C 1
ATOM 973 O O . ASN A 1 128 ? 6.470 -5.141 -5.533 1.00 98.69 128 ASN A O 1
ATOM 977 N N . TYR A 1 129 ? 6.138 -6.291 -3.618 1.00 98.50 129 TYR A N 1
ATOM 978 C CA . TYR A 1 129 ? 4.806 -6.818 -3.937 1.00 98.50 129 TYR A CA 1
ATOM 979 C C . TYR A 1 129 ? 3.788 -5.709 -4.267 1.00 98.50 129 TYR A C 1
ATOM 981 O O . TYR A 1 129 ? 3.156 -5.738 -5.326 1.00 98.50 129 TYR A O 1
ATOM 989 N N . LEU A 1 130 ? 3.661 -4.691 -3.405 1.00 98.38 130 LEU A N 1
ATOM 990 C CA . LEU A 1 130 ? 2.704 -3.594 -3.587 1.00 98.38 130 LEU A CA 1
ATOM 991 C C . LEU A 1 130 ? 3.012 -2.715 -4.808 1.00 98.38 130 LEU A C 1
ATOM 993 O O . LEU A 1 130 ? 2.089 -2.218 -5.467 1.00 98.38 130 LEU A O 1
ATOM 997 N N . THR A 1 131 ? 4.296 -2.448 -5.072 1.00 98.44 131 THR A N 1
ATOM 998 C CA . THR A 1 131 ? 4.684 -1.293 -5.895 1.00 98.44 131 THR A CA 1
ATOM 999 C C . THR A 1 131 ? 5.334 -1.608 -7.234 1.00 98.44 131 THR A C 1
ATOM 1001 O O . THR A 1 131 ? 5.303 -0.726 -8.091 1.00 98.44 131 THR A O 1
ATOM 1004 N N . MET A 1 132 ? 5.888 -2.797 -7.483 1.00 98.25 132 MET A N 1
ATOM 1005 C CA . MET A 1 132 ? 6.657 -3.030 -8.714 1.00 98.25 132 MET A CA 1
ATOM 1006 C C . MET A 1 132 ? 5.805 -3.193 -9.973 1.00 98.25 132 MET A C 1
ATOM 1008 O O . MET A 1 132 ? 4.843 -3.958 -10.002 1.00 98.25 132 MET A O 1
ATOM 1012 N N . SER A 1 133 ? 6.239 -2.546 -11.060 1.00 97.62 133 SER A N 1
ATOM 1013 C CA . SER A 1 133 ? 5.775 -2.859 -12.414 1.00 97.62 133 SER A CA 1
ATOM 1014 C C . SER A 1 133 ? 6.731 -3.823 -13.123 1.00 97.62 133 SER A C 1
ATOM 1016 O O . SER A 1 133 ? 7.926 -3.878 -12.814 1.00 97.62 133 SER A O 1
ATOM 1018 N N . ARG A 1 134 ? 6.247 -4.520 -14.159 1.00 96.19 134 ARG A N 1
ATOM 1019 C CA . ARG A 1 134 ? 7.091 -5.394 -15.005 1.00 96.19 134 ARG A CA 1
ATOM 1020 C C . ARG A 1 134 ? 8.270 -4.644 -15.648 1.00 96.19 134 ARG A C 1
ATOM 1022 O O . ARG A 1 134 ? 9.312 -5.244 -15.915 1.00 96.19 134 ARG A O 1
ATOM 1029 N N . MET A 1 135 ? 8.134 -3.336 -15.883 1.00 97.00 135 MET A N 1
ATOM 1030 C CA . MET A 1 135 ? 9.209 -2.471 -16.376 1.00 97.00 135 MET A CA 1
ATOM 1031 C C . MET A 1 135 ? 10.329 -2.296 -15.342 1.00 97.00 135 MET A C 1
ATOM 1033 O O . MET A 1 135 ? 11.500 -2.296 -15.711 1.00 97.00 135 MET A O 1
ATOM 1037 N N . ASP A 1 136 ? 9.999 -2.162 -14.060 1.00 98.25 136 ASP A N 1
ATOM 1038 C CA . ASP A 1 136 ? 10.978 -1.893 -13.001 1.00 98.25 136 ASP A CA 1
ATOM 1039 C C . ASP A 1 136 ? 11.821 -3.130 -12.679 1.00 98.25 136 ASP A C 1
ATOM 1041 O O . ASP A 1 136 ? 13.053 -3.047 -12.642 1.00 98.25 136 ASP A O 1
ATOM 1045 N N . CYS A 1 137 ? 11.190 -4.306 -12.613 1.00 97.50 137 CYS A N 1
ATOM 1046 C CA . CYS A 1 137 ? 11.892 -5.589 -12.544 1.00 97.50 137 CYS A CA 1
ATOM 1047 C C . CYS A 1 137 ? 12.865 -5.750 -13.730 1.00 97.50 137 CYS A C 1
ATOM 1049 O O . CYS A 1 137 ? 14.041 -6.066 -13.539 1.00 97.50 137 CYS A O 1
ATOM 1051 N N . LEU A 1 138 ? 12.420 -5.447 -14.959 1.00 96.75 138 LEU A N 1
ATOM 1052 C CA . LEU A 1 138 ? 13.265 -5.501 -16.160 1.00 96.75 138 LEU A CA 1
ATOM 1053 C C . LEU A 1 138 ? 14.462 -4.534 -16.081 1.00 96.75 138 LEU A C 1
ATOM 1055 O O . LEU A 1 138 ? 15.571 -4.891 -16.483 1.00 96.75 138 LEU A O 1
ATOM 1059 N N . ARG A 1 139 ? 14.267 -3.327 -15.535 1.00 97.88 139 ARG A N 1
ATOM 1060 C CA . ARG A 1 139 ? 15.343 -2.347 -15.309 1.00 97.88 139 ARG A CA 1
ATOM 1061 C C . ARG A 1 139 ? 16.345 -2.823 -14.255 1.00 97.88 139 ARG A C 1
ATOM 1063 O O . ARG A 1 139 ? 17.549 -2.686 -14.487 1.00 97.88 139 ARG A O 1
ATOM 1070 N N . LYS A 1 140 ? 15.893 -3.420 -13.139 1.00 97.75 140 LYS A N 1
ATOM 1071 C CA . LYS A 1 140 ? 16.790 -3.999 -12.116 1.00 97.75 140 LYS A CA 1
ATOM 1072 C C . LYS A 1 140 ? 17.628 -5.138 -12.704 1.00 97.75 140 LYS A C 1
ATOM 1074 O O . LYS A 1 140 ? 18.853 -5.092 -12.586 1.00 97.75 140 LYS A O 1
ATOM 1079 N N . VAL A 1 141 ? 17.008 -6.068 -13.439 1.00 97.19 141 VAL A N 1
ATOM 1080 C CA . VAL A 1 141 ? 17.704 -7.180 -14.119 1.00 97.19 141 VAL A CA 1
ATOM 1081 C C . VAL A 1 141 ? 18.741 -6.672 -15.122 1.00 97.19 141 VAL A C 1
ATOM 1083 O O . VAL A 1 141 ? 19.891 -7.119 -15.105 1.00 97.19 141 VAL A O 1
ATOM 1086 N N . LEU A 1 142 ? 18.364 -5.748 -16.013 1.00 97.31 142 LEU A N 1
ATOM 1087 C CA . LEU A 1 142 ? 19.248 -5.322 -17.098 1.00 97.31 142 LEU A CA 1
ATOM 1088 C C . LEU A 1 142 ? 20.380 -4.409 -16.620 1.00 97.31 142 LEU A C 1
ATOM 1090 O O . LEU A 1 142 ? 21.522 -4.655 -17.004 1.00 97.31 142 LEU A O 1
ATOM 1094 N N . TYR A 1 143 ? 20.101 -3.388 -15.803 1.00 97.25 143 TYR A N 1
ATOM 1095 C CA . TYR A 1 143 ? 21.104 -2.374 -15.442 1.00 97.25 143 TYR A CA 1
ATOM 1096 C C . TYR A 1 143 ? 21.083 -1.868 -13.992 1.00 97.25 143 TYR A C 1
ATOM 1098 O O . TYR A 1 143 ? 21.795 -0.912 -13.681 1.00 97.25 143 TYR A O 1
ATOM 1106 N N . GLY A 1 144 ? 20.345 -2.521 -13.091 1.00 96.62 144 GLY A N 1
ATOM 1107 C CA . GLY A 1 144 ? 20.284 -2.153 -11.672 1.00 96.62 144 GLY A CA 1
ATOM 1108 C C . GLY A 1 144 ? 19.172 -1.166 -11.301 1.00 96.62 144 GLY A C 1
ATOM 1109 O O . GLY A 1 144 ? 19.106 -0.770 -10.145 1.00 96.62 144 GLY A O 1
ATOM 1110 N N . GLY A 1 145 ? 18.283 -0.816 -12.237 1.00 97.12 145 GLY A N 1
ATOM 1111 C CA . GLY A 1 145 ? 17.115 0.044 -12.005 1.00 97.12 145 GLY A CA 1
ATOM 1112 C C . GLY A 1 145 ? 17.242 1.441 -12.618 1.00 97.12 145 GLY A C 1
ATOM 1113 O O . GLY A 1 145 ? 18.332 1.865 -13.006 1.00 97.12 145 GLY A O 1
ATOM 1114 N N . TYR A 1 146 ? 16.120 2.161 -12.719 1.00 97.25 146 TYR A N 1
ATOM 1115 C CA . TYR A 1 146 ? 16.141 3.571 -13.124 1.00 97.25 146 TYR A CA 1
ATOM 1116 C C . TYR A 1 146 ? 16.613 4.444 -11.959 1.00 97.25 146 TYR A C 1
ATOM 1118 O O . TYR A 1 146 ? 15.912 4.590 -10.960 1.00 97.25 146 TYR A O 1
ATOM 1126 N N . ARG A 1 147 ? 17.812 5.018 -12.098 1.00 95.44 147 ARG A N 1
ATOM 1127 C CA . ARG A 1 147 ? 18.420 5.917 -11.113 1.00 95.44 147 ARG A CA 1
ATOM 1128 C C . ARG A 1 147 ? 17.911 7.344 -11.343 1.00 95.44 147 ARG A C 1
ATOM 1130 O O . ARG A 1 147 ? 18.432 8.039 -12.216 1.00 95.44 147 ARG A O 1
ATOM 1137 N N . SER A 1 148 ? 16.899 7.774 -10.587 1.00 93.19 148 SER A N 1
ATOM 1138 C CA . SER A 1 148 ? 16.399 9.162 -10.629 1.00 93.19 148 SER A CA 1
ATOM 1139 C C . SER A 1 148 ? 17.393 10.147 -10.019 1.00 93.19 148 SER A C 1
ATOM 1141 O O . SER A 1 148 ? 17.459 11.299 -10.436 1.00 93.19 148 SER A O 1
ATOM 1143 N N . THR A 1 149 ? 18.199 9.672 -9.067 1.00 92.38 149 THR A N 1
ATOM 1144 C CA . THR A 1 149 ? 19.434 10.325 -8.634 1.00 92.38 149 THR A CA 1
ATOM 1145 C C . THR A 1 149 ? 20.575 9.340 -8.845 1.00 92.38 149 THR A C 1
ATOM 1147 O O . THR A 1 149 ? 20.626 8.307 -8.179 1.00 92.38 149 THR A O 1
ATOM 1150 N N . ASP A 1 150 ? 21.469 9.635 -9.791 1.00 87.50 150 ASP A N 1
ATOM 1151 C CA . ASP A 1 150 ? 22.725 8.897 -9.970 1.00 87.50 150 ASP A CA 1
ATOM 1152 C C . ASP A 1 150 ? 23.949 9.707 -9.524 1.00 87.50 150 ASP A C 1
ATOM 1154 O O . ASP A 1 150 ? 25.050 9.187 -9.569 1.00 87.50 150 ASP A O 1
ATOM 1158 N N . SER A 1 151 ? 23.817 10.945 -9.046 1.00 75.88 151 SER A N 1
ATOM 1159 C CA . SER A 1 151 ? 24.967 11.654 -8.471 1.00 75.88 151 SER A CA 1
ATOM 1160 C C . SER A 1 151 ? 25.439 10.967 -7.185 1.00 75.88 151 SER A C 1
ATOM 1162 O O . SER A 1 151 ? 24.630 10.583 -6.336 1.00 75.88 151 SER A O 1
ATOM 1164 N N . SER A 1 152 ? 26.753 10.794 -7.026 1.00 63.47 152 SER A N 1
ATOM 1165 C CA . SER A 1 152 ? 27.348 10.146 -5.851 1.00 63.47 152 SER A CA 1
ATOM 1166 C C . SER A 1 152 ? 28.456 10.955 -5.181 1.00 63.47 152 SER A C 1
ATOM 1168 O O . SER A 1 152 ? 29.364 11.470 -5.829 1.00 63.47 152 SER A O 1
ATOM 1170 N N . VAL A 1 153 ? 28.392 11.040 -3.849 1.00 62.97 153 VAL A N 1
ATOM 1171 C CA . VAL A 1 153 ? 29.483 11.542 -3.003 1.00 62.97 153 VAL A CA 1
ATOM 1172 C C . VAL A 1 153 ? 30.215 10.337 -2.414 1.00 62.97 153 VAL A C 1
ATOM 1174 O O . VAL A 1 153 ? 29.588 9.401 -1.921 1.00 62.97 153 VAL A O 1
ATOM 1177 N N . ALA A 1 154 ? 31.547 10.336 -2.469 1.00 58.78 154 ALA A N 1
ATOM 1178 C CA . ALA A 1 154 ? 32.344 9.237 -1.930 1.00 58.78 154 ALA A CA 1
ATOM 1179 C C . ALA A 1 154 ? 32.069 9.052 -0.424 1.00 58.78 154 ALA A C 1
ATOM 1181 O O . ALA A 1 154 ? 32.296 9.963 0.373 1.00 58.78 154 ALA A O 1
ATOM 1182 N N . GLY A 1 155 ? 31.583 7.866 -0.046 1.00 56.50 155 GLY A N 1
ATOM 1183 C CA . GLY A 1 155 ? 31.224 7.533 1.334 1.00 56.50 155 GLY A CA 1
ATOM 1184 C C . GLY A 1 155 ? 29.763 7.778 1.735 1.00 56.50 155 GLY A C 1
ATOM 1185 O O . GLY A 1 155 ? 29.456 7.576 2.907 1.00 56.50 155 GLY A O 1
ATOM 1186 N N . SER A 1 156 ? 28.856 8.160 0.823 1.00 59.97 156 SER A N 1
ATOM 1187 C CA . SER A 1 156 ? 27.414 8.200 1.121 1.00 59.97 156 SER A CA 1
ATOM 1188 C C . SER A 1 156 ? 26.509 7.695 -0.010 1.00 59.97 156 SER A C 1
ATOM 1190 O O . SER A 1 156 ? 26.830 7.734 -1.198 1.00 59.97 156 SER A O 1
ATOM 1192 N N . SER A 1 157 ? 25.340 7.212 0.396 1.00 62.38 157 SER A N 1
ATOM 1193 C CA . SER A 1 157 ? 24.236 6.714 -0.423 1.00 62.38 157 SER A CA 1
ATOM 1194 C C . SER A 1 157 ? 23.357 7.869 -0.913 1.00 62.38 157 SER A C 1
ATOM 1196 O O . SER A 1 157 ? 22.329 8.193 -0.331 1.00 62.38 157 SER A O 1
ATOM 1198 N N . SER A 1 158 ? 23.742 8.509 -2.017 1.00 76.56 158 SER A N 1
ATOM 1199 C CA . SER A 1 158 ? 22.856 9.436 -2.748 1.00 76.56 158 SER A CA 1
ATOM 1200 C C . SER A 1 158 ? 22.228 8.820 -4.005 1.00 76.56 158 SER A C 1
ATOM 1202 O O . SER A 1 158 ? 21.510 9.507 -4.727 1.00 76.56 158 SER A O 1
ATOM 1204 N N . VAL A 1 159 ? 22.452 7.524 -4.260 1.00 91.56 159 VAL A N 1
ATOM 1205 C CA . VAL A 1 159 ? 21.809 6.807 -5.368 1.00 91.56 159 VAL A CA 1
ATOM 1206 C C . VAL A 1 159 ? 20.373 6.457 -4.990 1.00 91.56 159 VAL A C 1
ATOM 1208 O O . VAL A 1 159 ? 20.132 5.742 -4.016 1.00 91.56 159 VAL A O 1
ATOM 1211 N N . VAL A 1 160 ? 19.423 6.936 -5.790 1.00 95.44 160 VAL A N 1
ATOM 1212 C CA . VAL A 1 160 ? 17.988 6.705 -5.591 1.00 95.44 160 VAL A CA 1
ATOM 1213 C C . VAL A 1 160 ? 17.409 6.036 -6.830 1.00 95.44 160 VAL A C 1
ATOM 1215 O O . VAL A 1 160 ? 17.530 6.565 -7.939 1.00 95.44 160 VAL A O 1
ATOM 1218 N N . LEU A 1 161 ? 16.767 4.882 -6.641 1.00 97.81 161 LEU A N 1
ATOM 1219 C CA . LEU A 1 161 ? 15.943 4.247 -7.671 1.00 97.81 161 LEU A CA 1
ATOM 1220 C C . LEU A 1 161 ? 14.517 4.791 -7.601 1.00 97.81 161 LEU A C 1
ATOM 1222 O O . LEU A 1 161 ? 13.989 4.973 -6.508 1.00 97.81 161 LEU A O 1
ATOM 1226 N N . GLU A 1 162 ? 13.885 5.022 -8.750 1.00 98.00 162 GLU A N 1
ATOM 1227 C CA . GLU A 1 162 ? 12.495 5.490 -8.860 1.00 98.00 162 GLU A CA 1
ATOM 1228 C C . GLU A 1 162 ? 11.691 4.561 -9.771 1.00 98.00 162 GLU A C 1
ATOM 1230 O O . GLU A 1 162 ? 12.159 4.164 -10.845 1.00 98.00 162 GLU A O 1
ATOM 1235 N N . ARG A 1 163 ? 10.467 4.222 -9.352 1.00 97.50 163 ARG A N 1
ATOM 1236 C CA . ARG A 1 163 ? 9.526 3.435 -10.161 1.00 97.50 163 ARG A CA 1
ATOM 1237 C C . ARG A 1 163 ? 9.212 4.116 -11.496 1.00 97.50 163 ARG A C 1
ATOM 1239 O O . ARG A 1 163 ? 9.252 5.335 -11.627 1.00 97.50 163 ARG A O 1
ATOM 1246 N N . VAL A 1 164 ? 8.828 3.350 -12.509 1.00 95.94 164 VAL A N 1
ATOM 1247 C CA . VAL A 1 164 ? 8.215 3.922 -13.707 1.00 95.94 164 VAL A CA 1
ATOM 1248 C C . VAL A 1 164 ? 6.891 4.647 -13.390 1.00 95.94 164 VAL A C 1
ATOM 1250 O O . VAL A 1 164 ? 6.143 4.279 -12.485 1.00 95.94 164 VAL A O 1
ATOM 1253 N N . PHE A 1 165 ? 6.581 5.678 -14.179 1.00 94.44 165 PHE A N 1
ATOM 1254 C CA . PHE A 1 165 ? 5.275 6.345 -14.184 1.00 94.44 165 PHE A CA 1
ATOM 1255 C C . PHE A 1 165 ? 4.144 5.369 -14.554 1.00 94.44 165 PHE A C 1
ATOM 1257 O O . PHE A 1 165 ? 4.217 4.721 -15.605 1.00 94.44 165 PHE A O 1
ATOM 1264 N N . ILE A 1 166 ? 3.083 5.353 -13.740 1.00 93.88 166 ILE A N 1
ATOM 1265 C CA . ILE A 1 166 ? 1.877 4.529 -13.907 1.00 93.88 166 ILE A CA 1
ATOM 1266 C C . ILE A 1 166 ? 0.667 5.458 -14.124 1.00 93.88 166 ILE A C 1
ATOM 1268 O O . ILE A 1 166 ? 0.371 6.266 -13.249 1.00 93.88 166 ILE A O 1
ATOM 1272 N N . PRO A 1 167 ? -0.028 5.409 -15.274 1.00 89.62 167 PRO A N 1
ATOM 1273 C CA . PRO A 1 167 ? -1.138 6.312 -15.559 1.00 89.62 167 PRO A CA 1
ATOM 1274 C C . PRO A 1 167 ? -2.377 6.003 -14.708 1.00 89.62 167 PRO A C 1
ATOM 1276 O O . PRO A 1 167 ? -2.626 4.856 -14.332 1.00 89.62 167 PRO A O 1
ATOM 1279 N N . GLN A 1 168 ? -3.177 7.040 -14.444 1.00 88.19 168 GLN A N 1
ATOM 1280 C CA . GLN A 1 168 ? -4.413 6.970 -13.654 1.00 88.19 168 GLN A CA 1
ATOM 1281 C C . GLN A 1 168 ? -5.591 6.423 -14.490 1.00 88.19 168 GLN A C 1
ATOM 1283 O O . GLN A 1 168 ? -6.604 7.085 -14.729 1.00 88.19 168 GLN A O 1
ATOM 1288 N N . ASP A 1 169 ? -5.413 5.216 -15.015 1.00 86.75 169 ASP A N 1
ATOM 1289 C CA . ASP A 1 169 ? -6.407 4.416 -15.729 1.00 86.75 169 ASP A CA 1
ATOM 1290 C C . ASP A 1 169 ? -6.186 2.921 -15.415 1.00 86.75 169 ASP A C 1
ATOM 1292 O O . ASP A 1 169 ? -5.562 2.591 -14.412 1.00 86.75 169 ASP A O 1
ATOM 1296 N N . ALA A 1 170 ? -6.649 2.012 -16.278 1.00 88.19 170 ALA A N 1
ATOM 1297 C CA . ALA A 1 170 ? -6.522 0.559 -16.124 1.00 88.19 170 ALA A CA 1
ATOM 1298 C C . ALA A 1 170 ? -5.078 -0.013 -16.171 1.00 88.19 170 ALA A C 1
ATOM 1300 O O . ALA A 1 170 ? -4.922 -1.210 -16.408 1.00 88.19 170 ALA A O 1
ATOM 1301 N N . HIS A 1 171 ? -4.038 0.815 -16.000 1.00 92.12 171 HIS A N 1
ATOM 1302 C CA . HIS A 1 171 ? -2.667 0.394 -15.662 1.00 92.12 171 HIS A CA 1
ATOM 1303 C C . HIS A 1 171 ? -2.326 0.639 -14.183 1.00 92.12 171 HIS A C 1
ATOM 1305 O O . HIS A 1 171 ? -1.324 0.119 -13.704 1.00 92.12 171 HIS A O 1
ATOM 1311 N N . SER A 1 172 ? -3.121 1.440 -13.464 1.00 94.81 172 SER A N 1
ATOM 1312 C CA . SER A 1 172 ? -3.073 1.490 -12.003 1.00 94.81 172 SER A CA 1
ATOM 1313 C C . SER A 1 172 ? -3.654 0.195 -11.437 1.00 94.81 172 SER A C 1
ATOM 1315 O O . SER A 1 172 ? -4.631 -0.334 -11.965 1.00 94.81 172 SER A O 1
ATOM 1317 N N . TRP A 1 173 ? -3.068 -0.297 -10.351 1.00 96.94 173 TRP A N 1
ATOM 1318 C CA . TRP A 1 173 ? -3.543 -1.476 -9.626 1.00 96.94 173 TRP A CA 1
ATOM 1319 C C . TRP A 1 173 ? -3.639 -1.172 -8.136 1.00 96.94 173 TRP A C 1
ATOM 1321 O O . TRP A 1 173 ? -3.170 -0.131 -7.667 1.00 96.94 173 TRP A O 1
ATOM 1331 N N . GLY A 1 174 ? -4.210 -2.100 -7.378 1.00 96.69 174 GLY A N 1
ATOM 1332 C CA . GLY A 1 174 ? -4.195 -2.030 -5.929 1.00 96.69 174 GLY A CA 1
ATOM 1333 C C . GLY A 1 174 ? -4.339 -3.390 -5.273 1.00 96.69 174 GLY A C 1
ATOM 1334 O O . GLY A 1 174 ? -4.694 -4.364 -5.932 1.00 96.69 174 GLY A O 1
ATOM 1335 N N . LYS A 1 175 ? -4.053 -3.428 -3.973 1.00 97.56 175 LYS A N 1
ATOM 1336 C CA . LYS A 1 175 ? -4.164 -4.590 -3.085 1.00 97.56 175 LYS A CA 1
ATOM 1337 C C . LYS A 1 175 ? -4.979 -4.201 -1.847 1.00 97.56 175 LYS A C 1
ATOM 1339 O O . LYS A 1 175 ? -5.120 -3.014 -1.550 1.00 97.56 175 LYS A O 1
ATOM 1344 N N . GLU A 1 176 ? -5.493 -5.181 -1.114 1.00 97.19 176 GLU A N 1
ATOM 1345 C CA . GLU A 1 176 ? -6.187 -4.958 0.160 1.00 97.19 176 GLU A CA 1
ATOM 1346 C C . GLU A 1 176 ? -5.845 -6.036 1.192 1.00 97.19 176 GLU A C 1
ATOM 1348 O O . GLU A 1 176 ? -5.619 -7.182 0.813 1.00 97.19 176 GLU A O 1
ATOM 1353 N N . TYR A 1 177 ? -5.861 -5.673 2.475 1.00 98.06 177 TYR A N 1
ATOM 1354 C CA . TYR A 1 177 ? -5.664 -6.564 3.627 1.00 98.06 177 TYR A CA 1
ATOM 1355 C C . TYR A 1 177 ? -6.784 -6.359 4.649 1.00 98.06 177 TYR A C 1
ATOM 1357 O O . TYR A 1 177 ? -7.127 -5.215 4.936 1.00 98.06 177 TYR A O 1
ATOM 1365 N N . GLU A 1 178 ? -7.340 -7.432 5.207 1.00 95.81 178 GLU A N 1
ATOM 1366 C CA . GLU A 1 178 ? -8.524 -7.380 6.077 1.00 95.81 178 GLU A CA 1
ATOM 1367 C C . GLU A 1 178 ? -8.297 -8.062 7.428 1.00 95.81 178 GLU A C 1
ATOM 1369 O O . GLU A 1 178 ? -8.693 -7.508 8.446 1.00 95.81 178 GLU A O 1
ATOM 1374 N N . SER A 1 179 ? -7.662 -9.240 7.470 1.00 95.25 179 SER A N 1
ATOM 1375 C CA . SER A 1 179 ? -7.332 -9.906 8.741 1.00 95.25 179 SER A CA 1
ATOM 1376 C C . SER A 1 179 ? -6.401 -11.104 8.562 1.00 95.25 179 SER A C 1
ATOM 1378 O O . SER A 1 179 ? -6.439 -11.780 7.535 1.00 95.25 179 SER A O 1
ATOM 1380 N N . VAL A 1 180 ? -5.680 -11.476 9.624 1.00 96.00 180 VAL A N 1
ATOM 1381 C CA . VAL A 1 180 ? -4.866 -12.708 9.691 1.00 96.00 180 VAL A CA 1
ATOM 1382 C C . VAL A 1 180 ? -5.658 -13.958 9.277 1.00 96.00 180 VAL A C 1
ATOM 1384 O O . VAL A 1 180 ? -5.126 -14.837 8.606 1.00 96.00 180 VAL A O 1
ATOM 1387 N N . ALA A 1 181 ? -6.949 -14.027 9.622 1.00 94.81 181 ALA A N 1
ATOM 1388 C CA . ALA A 1 181 ? -7.821 -15.159 9.299 1.00 94.81 181 ALA A CA 1
ATOM 1389 C C . ALA A 1 181 ? -8.217 -15.250 7.810 1.00 94.81 181 ALA A C 1
ATOM 1391 O O . ALA A 1 181 ? -8.607 -16.324 7.354 1.00 94.81 181 ALA A O 1
ATOM 1392 N N . ARG A 1 182 ? -8.133 -14.141 7.061 1.00 94.31 182 ARG A N 1
ATOM 1393 C CA . ARG A 1 182 ? -8.393 -14.078 5.612 1.00 94.31 182 ARG A CA 1
ATOM 1394 C C . ARG A 1 182 ? -7.101 -14.161 4.801 1.00 94.31 182 ARG A C 1
ATOM 1396 O O . ARG A 1 182 ? -7.058 -14.843 3.786 1.00 94.31 182 ARG A O 1
ATOM 1403 N N . ASP A 1 183 ? -6.090 -13.421 5.242 1.00 95.88 183 ASP A N 1
ATOM 1404 C CA . ASP A 1 183 ? -4.873 -13.116 4.493 1.00 95.88 183 ASP A CA 1
ATOM 1405 C C . ASP A 1 183 ? -3.681 -14.012 4.880 1.00 95.88 183 ASP A C 1
ATOM 1407 O O . ASP A 1 183 ? -2.691 -14.052 4.160 1.00 95.88 183 ASP A O 1
ATOM 1411 N N . GLY A 1 184 ? -3.759 -14.748 5.996 1.00 95.69 184 GLY A N 1
ATOM 1412 C CA . GLY A 1 184 ? -2.752 -15.731 6.424 1.00 95.69 184 GLY A CA 1
ATOM 1413 C C . GLY A 1 184 ? -1.541 -15.167 7.181 1.00 95.69 184 GLY A C 1
ATOM 1414 O O . GLY A 1 184 ? -0.754 -15.941 7.724 1.00 95.69 184 GLY A O 1
ATOM 1415 N N . TYR A 1 185 ? -1.399 -13.843 7.265 1.00 96.50 185 TYR A N 1
ATOM 1416 C CA . TYR A 1 185 ? -0.310 -13.151 7.964 1.00 96.50 185 TYR A CA 1
ATOM 1417 C C . TYR A 1 185 ? -0.820 -11.928 8.742 1.00 96.50 185 TYR A C 1
ATOM 1419 O O . TYR A 1 185 ? -1.919 -11.436 8.484 1.00 96.50 185 TYR A O 1
ATOM 1427 N N . ASP A 1 186 ? -0.025 -11.426 9.688 1.00 96.81 186 ASP A N 1
ATOM 1428 C CA . ASP A 1 186 ? -0.268 -10.148 10.366 1.00 96.81 186 ASP A CA 1
ATOM 1429 C C . ASP A 1 186 ? 0.396 -9.007 9.583 1.00 96.81 186 ASP A C 1
ATOM 1431 O O . ASP A 1 186 ? 1.562 -9.117 9.207 1.00 96.81 186 ASP A O 1
ATOM 1435 N N . ILE A 1 187 ? -0.329 -7.926 9.282 1.00 97.38 187 ILE A N 1
ATOM 1436 C CA . ILE A 1 187 ? 0.227 -6.819 8.487 1.00 97.38 187 ILE A CA 1
ATOM 1437 C C . ILE A 1 187 ? 1.221 -5.952 9.279 1.00 97.38 187 ILE A C 1
ATOM 1439 O O . ILE A 1 187 ? 2.090 -5.317 8.671 1.00 97.38 187 ILE A O 1
ATOM 1443 N N . SER A 1 188 ? 1.158 -5.982 10.614 1.00 96.50 188 SER A N 1
ATOM 1444 C CA . SER A 1 188 ? 2.097 -5.273 11.493 1.00 96.50 188 SER A CA 1
ATOM 1445 C C . SER A 1 188 ? 3.508 -5.880 11.470 1.00 96.50 188 SER A C 1
ATOM 1447 O O . SER A 1 188 ? 4.484 -5.182 11.724 1.00 96.50 188 SER A O 1
ATOM 1449 N N . ASP A 1 189 ? 3.651 -7.148 11.057 1.00 97.44 189 ASP A N 1
ATOM 1450 C CA . ASP A 1 189 ? 4.955 -7.775 10.790 1.00 97.44 189 ASP A CA 1
ATOM 1451 C C . ASP A 1 189 ? 5.678 -7.159 9.569 1.00 97.44 189 ASP A C 1
ATOM 1453 O O . ASP A 1 189 ? 6.885 -7.351 9.417 1.00 97.44 189 ASP A O 1
ATOM 1457 N N . TYR A 1 190 ? 4.967 -6.473 8.661 1.00 98.31 190 TYR A N 1
ATOM 1458 C CA . TYR A 1 190 ? 5.505 -6.034 7.360 1.00 98.31 190 TYR A CA 1
ATOM 1459 C C . TYR A 1 190 ? 5.294 -4.543 7.054 1.00 98.31 190 TYR A C 1
ATOM 1461 O O . TYR A 1 190 ? 5.806 -4.055 6.040 1.00 98.31 190 TYR A O 1
ATOM 1469 N N . THR A 1 191 ? 4.545 -3.812 7.883 1.00 97.94 191 THR A N 1
ATOM 1470 C CA . THR A 1 191 ? 4.179 -2.405 7.658 1.00 97.94 191 THR A CA 1
ATOM 1471 C C . THR A 1 191 ? 4.035 -1.636 8.978 1.00 97.94 191 THR A C 1
ATOM 1473 O O . THR A 1 191 ? 3.799 -2.257 10.009 1.00 97.94 191 THR A O 1
ATOM 1476 N N . PRO A 1 192 ? 4.039 -0.287 8.966 1.00 96.19 192 PRO A N 1
ATOM 1477 C CA . PRO A 1 192 ? 3.727 0.534 10.141 1.00 96.19 192 PRO A CA 1
ATOM 1478 C C . PRO A 1 192 ? 2.232 0.577 10.505 1.00 96.19 192 PRO A C 1
ATOM 1480 O O . PRO A 1 192 ? 1.802 1.527 11.159 1.00 96.19 192 PRO A O 1
ATOM 1483 N N . LEU A 1 193 ? 1.427 -0.354 9.992 1.00 94.31 193 LEU A N 1
ATOM 1484 C CA . LEU A 1 193 ? -0.019 -0.379 10.166 1.00 94.31 193 LEU A CA 1
ATOM 1485 C C . LEU A 1 193 ? -0.386 -1.489 11.152 1.00 94.31 193 LEU A C 1
ATOM 1487 O O . LEU A 1 193 ? 0.089 -2.617 11.033 1.00 94.31 193 LEU A O 1
ATOM 1491 N N . GLU A 1 194 ? -1.256 -1.152 12.097 1.00 91.31 194 GLU A N 1
ATOM 1492 C CA . GLU A 1 194 ? -1.918 -2.119 12.971 1.00 91.31 194 GLU A CA 1
ATOM 1493 C C . GLU A 1 194 ? -2.880 -3.016 12.162 1.00 91.31 194 GLU A C 1
ATOM 1495 O O . GLU A 1 194 ? -3.105 -2.815 10.965 1.00 91.31 194 GLU A O 1
ATOM 1500 N N . LEU A 1 195 ? -3.501 -4.000 12.815 1.00 90.12 195 LEU A N 1
ATOM 1501 C CA . LEU A 1 195 ? -4.601 -4.744 12.198 1.00 90.12 195 LEU A CA 1
ATOM 1502 C C . LEU A 1 195 ? -5.805 -3.817 11.905 1.00 90.12 195 LEU A C 1
ATOM 1504 O O . LEU A 1 195 ? -6.106 -2.939 12.717 1.00 90.12 195 LEU A O 1
ATOM 1508 N N . PRO A 1 196 ? -6.536 -4.015 10.787 1.00 89.88 196 PRO A N 1
ATOM 1509 C CA . PRO A 1 196 ? -7.742 -3.249 10.499 1.00 89.88 196 PRO A CA 1
ATOM 1510 C C . PRO A 1 196 ? -8.823 -3.414 11.572 1.00 89.88 196 PRO A C 1
ATOM 1512 O O . PRO A 1 196 ? -9.055 -4.519 12.068 1.00 89.88 196 PRO A O 1
ATOM 1515 N N . ASN A 1 197 ? -9.562 -2.338 11.851 1.00 81.06 197 ASN A N 1
ATOM 1516 C CA . ASN A 1 197 ? -10.784 -2.411 12.657 1.00 81.06 197 ASN A CA 1
ATOM 1517 C C . ASN A 1 197 ? -11.758 -3.412 12.006 1.00 81.06 197 ASN A C 1
ATOM 1519 O O . ASN A 1 197 ? -11.909 -3.414 10.779 1.00 81.06 197 ASN A O 1
ATOM 1523 N N . SER A 1 198 ? -12.455 -4.240 12.789 1.00 75.56 198 SER A N 1
ATOM 1524 C CA . SER A 1 198 ? -13.314 -5.289 12.221 1.00 75.56 198 SER A CA 1
ATOM 1525 C C . SER A 1 198 ? -14.445 -4.713 11.343 1.00 75.56 198 SER A C 1
ATOM 1527 O O . SER A 1 198 ? -15.005 -3.646 11.602 1.00 75.56 198 SER A O 1
ATOM 1529 N N . GLY A 1 199 ? -14.722 -5.390 10.224 1.00 77.38 199 GLY A N 1
ATOM 1530 C CA . GLY A 1 199 ? -15.577 -4.891 9.137 1.00 77.38 199 GLY A CA 1
ATOM 1531 C C . GLY A 1 199 ? -14.883 -3.935 8.150 1.00 77.38 199 GLY A C 1
ATOM 1532 O O . GLY A 1 199 ? -15.431 -3.672 7.076 1.00 77.38 199 GLY A O 1
ATOM 1533 N N . THR A 1 200 ? -13.672 -3.458 8.458 1.00 88.00 200 THR A N 1
ATOM 1534 C CA . THR A 1 200 ? -12.849 -2.613 7.577 1.00 88.00 200 THR A CA 1
ATOM 1535 C C . THR A 1 200 ? -11.651 -3.377 7.005 1.00 88.00 200 THR A C 1
ATOM 1537 O O . THR A 1 200 ? -11.388 -4.524 7.359 1.00 88.00 200 THR A O 1
ATOM 1540 N N . ARG A 1 201 ? -10.924 -2.750 6.077 1.00 94.25 201 ARG A N 1
ATOM 1541 C CA . ARG A 1 201 ? -9.700 -3.270 5.465 1.00 94.25 201 ARG A CA 1
ATOM 1542 C C . ARG A 1 201 ? -8.763 -2.133 5.064 1.00 94.25 201 ARG A C 1
ATOM 1544 O O . ARG A 1 201 ? -9.175 -0.986 4.905 1.00 94.25 201 ARG A O 1
ATOM 1551 N N . HIS A 1 202 ? -7.480 -2.435 4.935 1.00 97.31 202 HIS A N 1
ATOM 1552 C CA . HIS A 1 202 ? -6.464 -1.500 4.458 1.00 97.31 202 HIS A CA 1
ATOM 1553 C C . HIS A 1 202 ? -6.352 -1.592 2.937 1.00 97.31 202 HIS A C 1
ATOM 1555 O O . HIS A 1 202 ? -6.192 -2.687 2.399 1.00 97.31 202 HIS A O 1
ATOM 1561 N N . LEU A 1 203 ? -6.439 -0.454 2.245 1.00 98.25 203 LEU A N 1
ATOM 1562 C CA . LEU A 1 203 ? -6.400 -0.364 0.786 1.00 98.25 203 LEU A CA 1
ATOM 1563 C C . LEU A 1 203 ? -5.079 0.266 0.318 1.00 98.25 203 LEU A C 1
ATOM 1565 O O . LEU A 1 203 ? -4.656 1.309 0.816 1.00 98.25 203 LEU A O 1
ATOM 1569 N N . PHE A 1 204 ? -4.451 -0.343 -0.685 1.00 98.50 204 PHE A N 1
ATOM 1570 C CA . PHE A 1 204 ? -3.165 0.076 -1.249 1.00 98.50 204 PHE A CA 1
ATOM 1571 C C . PHE A 1 204 ? -3.314 0.297 -2.753 1.00 98.50 204 PHE A C 1
ATOM 1573 O O . PHE A 1 204 ? -3.700 -0.636 -3.452 1.00 98.50 204 PHE A O 1
ATOM 1580 N N . ALA A 1 205 ? -2.984 1.476 -3.282 1.00 98.25 205 ALA A N 1
ATOM 1581 C CA . ALA A 1 205 ? -3.120 1.782 -4.710 1.00 98.25 205 ALA A CA 1
ATOM 1582 C C . ALA A 1 205 ? -1.820 2.309 -5.338 1.00 98.25 205 ALA A C 1
ATOM 1584 O O . ALA A 1 205 ? -1.225 3.280 -4.879 1.00 98.25 205 ALA A O 1
ATOM 1585 N N . SER A 1 206 ? -1.398 1.701 -6.444 1.00 98.00 206 SER A N 1
ATOM 1586 C CA . SER A 1 206 ? -0.194 2.060 -7.197 1.00 98.00 206 SER A CA 1
ATOM 1587 C C . SER A 1 206 ? -0.559 2.874 -8.439 1.00 98.00 206 SER A C 1
ATOM 1589 O O . SER A 1 206 ? -1.179 2.356 -9.366 1.00 98.00 206 SER A O 1
ATOM 1591 N N . THR A 1 207 ? -0.184 4.159 -8.467 1.00 96.00 207 THR A N 1
ATOM 1592 C CA . THR A 1 207 ? -0.579 5.089 -9.544 1.00 96.00 207 THR A CA 1
ATOM 1593 C C . THR A 1 207 ? 0.425 6.241 -9.755 1.00 96.00 207 THR A C 1
ATOM 1595 O O . THR A 1 207 ? 1.560 6.220 -9.264 1.00 96.00 207 THR A O 1
ATOM 1598 N N . THR A 1 208 ? 0.047 7.255 -10.534 1.00 93.88 208 THR A N 1
ATOM 1599 C CA . THR A 1 208 ? 0.721 8.556 -10.645 1.00 93.88 208 THR A CA 1
ATOM 1600 C C . THR A 1 208 ? -0.302 9.636 -11.019 1.00 93.88 208 THR A C 1
ATOM 1602 O O . THR A 1 208 ? -0.947 9.560 -12.066 1.00 93.88 208 THR A O 1
ATOM 1605 N N . LEU A 1 209 ? -0.448 10.664 -10.177 1.00 90.81 209 LEU A N 1
ATOM 1606 C CA . LEU A 1 209 ? -1.561 11.629 -10.255 1.00 90.81 209 LEU A CA 1
ATOM 1607 C C . LEU A 1 209 ? -1.345 12.799 -11.235 1.00 90.81 209 LEU A C 1
ATOM 1609 O O . LEU A 1 209 ? -2.258 13.590 -11.457 1.00 90.81 209 LEU A O 1
ATOM 1613 N N . SER A 1 210 ? -0.159 12.950 -11.839 1.00 87.44 210 SER A N 1
ATOM 1614 C CA . SER A 1 210 ? 0.056 13.953 -12.895 1.00 87.44 210 SER A CA 1
ATOM 1615 C C . SER A 1 210 ? 1.161 13.572 -13.885 1.00 87.44 210 SER A C 1
ATOM 1617 O O . SER A 1 210 ? 1.985 12.696 -13.631 1.00 87.44 210 SER A O 1
ATOM 1619 N N . ASN A 1 211 ? 1.221 14.246 -15.043 1.00 83.12 211 ASN A N 1
ATOM 1620 C CA . ASN A 1 211 ? 2.156 13.890 -16.122 1.00 83.12 211 ASN A CA 1
ATOM 1621 C C . ASN A 1 211 ? 3.646 14.048 -15.746 1.00 83.12 211 ASN A C 1
ATOM 1623 O O . ASN A 1 211 ? 4.517 13.511 -16.436 1.00 83.12 211 ASN A O 1
ATOM 1627 N N . SER A 1 212 ? 3.940 14.803 -14.694 1.00 83.88 212 SER A N 1
ATOM 1628 C CA . SER A 1 212 ? 5.281 15.020 -14.143 1.00 83.88 212 SER A CA 1
ATOM 1629 C C . SER A 1 212 ? 5.280 14.938 -12.615 1.00 83.88 212 SER A C 1
ATOM 1631 O O . SER A 1 212 ? 6.099 15.588 -11.977 1.00 83.88 212 SER A O 1
ATOM 1633 N N . GLY A 1 213 ? 4.313 14.214 -12.049 1.00 88.62 213 GLY A N 1
ATOM 1634 C CA . GLY A 1 213 ? 4.245 13.919 -10.624 1.00 88.62 213 GLY A CA 1
ATOM 1635 C C . GLY A 1 213 ? 4.967 12.620 -10.295 1.00 88.62 213 GLY A C 1
ATOM 1636 O O . GLY A 1 213 ? 5.293 11.830 -11.186 1.00 88.62 213 GLY A O 1
ATOM 1637 N N . ASP A 1 214 ? 5.178 12.414 -9.005 1.00 94.50 214 ASP A N 1
ATOM 1638 C CA . ASP A 1 214 ? 5.878 11.250 -8.482 1.00 94.50 214 ASP A CA 1
ATOM 1639 C C . ASP A 1 214 ? 5.049 9.969 -8.683 1.00 94.50 214 ASP A C 1
ATOM 1641 O O . ASP A 1 214 ? 3.831 9.980 -8.473 1.00 94.50 214 ASP A O 1
ATOM 1645 N N . PRO A 1 215 ? 5.671 8.843 -9.070 1.00 96.44 215 PRO A N 1
ATOM 1646 C CA . PRO A 1 215 ? 5.025 7.539 -9.014 1.00 96.44 215 PRO A CA 1
ATOM 1647 C C . PRO A 1 215 ? 4.800 7.146 -7.553 1.00 96.44 215 PRO A C 1
ATOM 1649 O O . PRO A 1 215 ? 5.764 6.986 -6.808 1.00 96.44 215 PRO A O 1
ATOM 1652 N N . ILE A 1 216 ? 3.539 6.982 -7.146 1.00 97.88 216 ILE A N 1
ATOM 1653 C CA . ILE A 1 216 ? 3.158 6.821 -5.735 1.00 97.88 216 ILE A CA 1
ATOM 1654 C C . ILE A 1 216 ? 2.509 5.473 -5.420 1.00 97.88 216 ILE A C 1
ATOM 1656 O O . ILE A 1 216 ? 1.812 4.874 -6.249 1.00 97.88 216 ILE A O 1
ATOM 1660 N N . LEU A 1 217 ? 2.729 5.036 -4.185 1.00 98.75 217 LEU A N 1
ATOM 1661 C CA . LEU A 1 217 ? 1.863 4.141 -3.436 1.00 98.75 217 LEU A CA 1
ATOM 1662 C C . LEU A 1 217 ? 0.943 5.019 -2.574 1.00 98.75 217 LEU A C 1
ATOM 1664 O O . LEU A 1 217 ? 1.432 5.759 -1.725 1.00 98.75 217 LEU A O 1
ATOM 1668 N N . ARG A 1 218 ? -0.367 4.939 -2.800 1.00 98.31 218 ARG A N 1
ATOM 1669 C CA . ARG A 1 218 ? -1.395 5.526 -1.933 1.00 98.31 218 ARG A CA 1
ATOM 1670 C C . ARG A 1 218 ? -1.807 4.470 -0.909 1.00 98.31 218 ARG A C 1
ATOM 1672 O O . ARG A 1 218 ? -2.082 3.337 -1.306 1.00 98.31 218 ARG A O 1
ATOM 1679 N N . VAL A 1 219 ? -1.863 4.824 0.368 1.00 98.44 219 VAL A N 1
ATOM 1680 C CA . VAL A 1 219 ? -2.273 3.933 1.467 1.00 98.44 219 VAL A CA 1
ATOM 1681 C C . VAL A 1 219 ? -3.492 4.537 2.150 1.00 98.44 219 VAL A C 1
ATOM 1683 O O . VAL A 1 219 ? -3.468 5.717 2.487 1.00 98.44 219 VAL A O 1
ATOM 1686 N N . LEU A 1 220 ? -4.542 3.740 2.334 1.00 96.81 220 LEU A N 1
ATOM 1687 C CA . LEU A 1 220 ? -5.826 4.156 2.894 1.00 96.81 220 LEU A CA 1
ATOM 1688 C C . LEU A 1 220 ? -6.286 3.105 3.931 1.00 96.81 220 LEU A C 1
ATOM 1690 O O . LEU A 1 220 ? -6.873 2.087 3.551 1.00 96.81 220 LEU A O 1
ATOM 1694 N N . PRO A 1 221 ? -5.945 3.281 5.224 1.00 94.50 221 PRO A N 1
ATOM 1695 C CA . PRO A 1 221 ? -6.231 2.315 6.287 1.00 94.50 221 PRO A CA 1
ATOM 1696 C C . PRO A 1 221 ? -7.690 2.394 6.762 1.00 94.50 221 PRO A C 1
ATOM 1698 O O . PRO A 1 221 ? -8.380 3.375 6.498 1.00 94.50 221 PRO A O 1
ATOM 1701 N N . ASN A 1 222 ? -8.151 1.372 7.488 1.00 90.06 222 ASN A N 1
ATOM 1702 C CA . ASN A 1 222 ? -9.479 1.293 8.120 1.00 90.06 222 ASN A CA 1
ATOM 1703 C C . ASN A 1 222 ? -10.668 1.700 7.223 1.00 90.06 222 ASN A C 1
ATOM 1705 O O . ASN A 1 222 ? -11.582 2.402 7.649 1.00 90.06 222 ASN A O 1
ATOM 1709 N N . ASN A 1 223 ? -10.669 1.253 5.964 1.00 90.44 223 ASN A N 1
ATOM 1710 C CA . ASN A 1 223 ? -11.709 1.581 4.992 1.00 90.44 223 ASN A CA 1
ATOM 1711 C C . ASN A 1 223 ? -12.756 0.460 4.864 1.00 90.44 223 ASN A C 1
ATOM 1713 O O . ASN A 1 223 ? -12.414 -0.721 4.855 1.00 90.44 223 ASN A O 1
ATOM 1717 N N . THR A 1 224 ? -14.038 0.799 4.731 1.00 88.88 224 THR A N 1
ATOM 1718 C CA . THR A 1 224 ? -15.127 -0.188 4.578 1.00 88.88 224 THR A CA 1
ATOM 1719 C C . THR A 1 224 ? -15.282 -0.717 3.149 1.00 88.88 224 THR A C 1
ATOM 1721 O O . THR A 1 224 ? -15.818 -1.813 2.965 1.00 88.88 224 THR A O 1
ATOM 1724 N N . HIS A 1 225 ? -14.796 0.015 2.142 1.00 92.31 225 HIS A N 1
ATOM 1725 C CA . HIS A 1 225 ? -14.886 -0.367 0.731 1.00 92.31 225 HIS A CA 1
ATOM 1726 C C . HIS A 1 225 ? -13.929 -1.519 0.363 1.00 92.31 225 HIS A C 1
ATOM 1728 O O . HIS A 1 225 ? -13.103 -1.984 1.157 1.00 92.31 225 HIS A O 1
ATOM 1734 N N . ARG A 1 226 ? -14.057 -2.005 -0.873 1.00 95.06 226 ARG A N 1
ATOM 1735 C CA . ARG A 1 226 ? -13.163 -2.975 -1.520 1.00 95.06 226 ARG A CA 1
ATOM 1736 C C . ARG A 1 226 ? -12.251 -2.289 -2.527 1.00 95.06 226 ARG A C 1
ATOM 1738 O O . ARG A 1 226 ? -12.626 -1.300 -3.156 1.00 95.06 226 ARG A O 1
ATOM 1745 N N . ILE A 1 227 ? -11.066 -2.849 -2.758 1.00 95.69 227 ILE A N 1
ATOM 1746 C CA . ILE A 1 227 ? -10.033 -2.211 -3.587 1.00 95.69 227 ILE A CA 1
ATOM 1747 C C . ILE A 1 227 ? -10.495 -1.897 -5.017 1.00 95.69 227 ILE A C 1
ATOM 1749 O O . ILE A 1 227 ? -10.095 -0.885 -5.595 1.00 95.69 227 ILE A O 1
ATOM 1753 N N . TRP A 1 228 ? -11.385 -2.715 -5.586 1.00 94.25 228 TRP A N 1
ATOM 1754 C CA . TRP A 1 228 ? -11.935 -2.502 -6.927 1.00 94.25 228 TRP A CA 1
ATOM 1755 C C . TRP A 1 228 ? -12.842 -1.266 -7.030 1.00 94.25 228 TRP A C 1
ATOM 1757 O O . TRP A 1 228 ? -12.911 -0.663 -8.099 1.00 94.25 228 TRP A O 1
ATOM 1767 N N . GLU A 1 229 ? -13.468 -0.823 -5.937 1.00 95.00 229 GLU A N 1
ATOM 1768 C CA . GLU A 1 229 ? -14.215 0.445 -5.897 1.00 95.00 229 GLU A CA 1
ATOM 1769 C C . GLU A 1 229 ? -13.273 1.653 -6.047 1.00 95.00 229 GLU A C 1
ATOM 1771 O O . GLU A 1 229 ? -13.669 2.697 -6.570 1.00 95.00 229 GLU A O 1
ATOM 1776 N N . TRP A 1 230 ? -11.998 1.494 -5.670 1.00 94.88 230 TRP A N 1
ATOM 1777 C CA . TRP A 1 230 ? -10.968 2.516 -5.832 1.00 94.88 230 TRP A CA 1
ATOM 1778 C C . TRP A 1 230 ? -10.265 2.437 -7.191 1.00 94.88 230 TRP A C 1
ATOM 1780 O O . TRP A 1 230 ? -10.154 3.448 -7.889 1.00 94.88 230 TRP A O 1
ATOM 1790 N N . VAL A 1 231 ? -9.789 1.245 -7.575 1.00 94.50 231 VAL A N 1
ATOM 1791 C CA . VAL A 1 231 ? -8.860 1.066 -8.710 1.00 94.50 231 VAL A CA 1
ATOM 1792 C C . VAL A 1 231 ? -9.522 0.599 -10.012 1.00 94.50 231 VAL A C 1
ATOM 1794 O O . VAL A 1 231 ? -8.889 0.665 -11.061 1.00 94.50 231 VAL A O 1
ATOM 1797 N N . ALA A 1 232 ? -10.786 0.156 -9.977 1.00 91.69 232 ALA A N 1
ATOM 1798 C CA . ALA A 1 232 ? -11.498 -0.412 -11.132 1.00 91.69 232 ALA A CA 1
ATOM 1799 C C . ALA A 1 232 ? -12.834 0.295 -11.468 1.00 91.69 232 ALA A C 1
ATOM 1801 O O . ALA A 1 232 ? -13.675 -0.262 -12.176 1.00 91.69 232 ALA A O 1
ATOM 1802 N N . LYS A 1 233 ? -13.026 1.536 -10.996 1.00 86.44 233 LYS A N 1
ATOM 1803 C CA . LYS A 1 233 ? -14.171 2.405 -11.339 1.00 86.44 233 LYS A CA 1
ATOM 1804 C C . LYS A 1 233 ? -13.959 3.223 -12.623 1.00 86.44 233 LYS A C 1
ATOM 1806 O O . LYS A 1 233 ? -12.846 3.338 -13.127 1.00 86.44 233 LYS A O 1
ATOM 1811 N N . GLU A 1 234 ? -15.037 3.818 -13.148 1.00 76.00 234 GLU A N 1
ATOM 1812 C CA . GLU A 1 234 ? -15.047 4.470 -14.470 1.00 76.00 234 GLU A CA 1
ATOM 1813 C C . GLU A 1 234 ? -14.045 5.633 -14.601 1.00 76.00 234 GLU A C 1
ATOM 1815 O O . GLU A 1 234 ? -13.298 5.668 -15.583 1.00 76.00 234 GLU A O 1
ATOM 1820 N N . ARG A 1 235 ? -14.012 6.569 -13.632 1.00 73.50 235 ARG A N 1
ATOM 1821 C CA . ARG A 1 235 ? -12.947 7.579 -13.437 1.00 73.50 235 ARG A CA 1
ATOM 1822 C C . ARG A 1 235 ? -13.202 8.498 -12.229 1.00 73.50 235 ARG A C 1
ATOM 1824 O O . ARG A 1 235 ? -14.362 8.692 -11.876 1.00 73.50 235 ARG A O 1
ATOM 1831 N N . PRO A 1 236 ? -12.151 9.151 -11.695 1.00 81.69 236 PRO A N 1
ATOM 1832 C CA . PRO A 1 236 ? -10.745 8.755 -11.781 1.00 81.69 236 PRO A CA 1
ATOM 1833 C C . PRO A 1 236 ? -10.482 7.549 -10.864 1.00 81.69 236 PRO A C 1
ATOM 1835 O O . PRO A 1 236 ? -11.023 7.469 -9.765 1.00 81.69 236 PRO A O 1
ATOM 1838 N N . VAL A 1 237 ? -9.654 6.601 -11.302 1.00 91.38 237 VAL A N 1
ATOM 1839 C CA . VAL A 1 237 ? -9.198 5.504 -10.426 1.00 91.38 237 VAL A CA 1
ATOM 1840 C C . VAL A 1 237 ? -8.174 6.028 -9.418 1.00 91.38 237 VAL A C 1
ATOM 1842 O O . VAL A 1 237 ? -7.460 6.987 -9.716 1.00 91.38 237 VAL A O 1
ATOM 1845 N N . CYS A 1 238 ? -8.073 5.413 -8.241 1.00 93.62 238 CYS A N 1
ATOM 1846 C CA . CYS A 1 238 ? -7.085 5.777 -7.213 1.00 93.62 238 CYS A CA 1
ATOM 1847 C C . CYS A 1 238 ? -7.148 7.266 -6.785 1.00 93.62 238 CYS A C 1
ATOM 1849 O O . CYS A 1 238 ? -6.124 7.868 -6.460 1.00 93.62 238 CYS A O 1
ATOM 1851 N N . ASP A 1 239 ? -8.331 7.885 -6.852 1.00 92.00 239 ASP A N 1
ATOM 1852 C CA . ASP A 1 239 ? -8.587 9.279 -6.462 1.00 92.00 239 ASP A CA 1
ATOM 1853 C C . ASP A 1 239 ? -8.769 9.423 -4.935 1.00 92.00 239 ASP A C 1
ATOM 1855 O O . ASP A 1 239 ? -8.311 8.576 -4.173 1.00 92.00 239 ASP A O 1
ATOM 1859 N N . ASN A 1 240 ? -9.421 10.492 -4.477 1.00 93.06 240 ASN A N 1
ATOM 1860 C CA . ASN A 1 240 ? -9.703 10.736 -3.060 1.00 93.06 240 ASN A CA 1
ATOM 1861 C C . ASN A 1 240 ? -11.163 10.406 -2.662 1.00 93.06 240 ASN A C 1
ATOM 1863 O O . ASN A 1 240 ? -11.598 10.773 -1.577 1.00 93.06 240 ASN A O 1
ATOM 1867 N N . SER A 1 241 ? -11.957 9.728 -3.507 1.00 90.88 241 SER A N 1
ATOM 1868 C CA . SER A 1 241 ? -13.406 9.571 -3.254 1.00 90.88 241 SER A CA 1
ATOM 1869 C C . SER A 1 241 ? -13.775 8.557 -2.167 1.00 90.88 241 SER A C 1
ATOM 1871 O O . SER A 1 241 ? -14.965 8.371 -1.925 1.00 90.88 241 SER A O 1
ATOM 1873 N N . LEU A 1 242 ? -12.796 7.848 -1.602 1.00 92.06 242 LEU A N 1
ATOM 1874 C CA . LEU A 1 242 ? -12.989 6.871 -0.525 1.00 92.06 242 LEU A CA 1
ATOM 1875 C C . LEU A 1 242 ? -12.431 7.367 0.818 1.00 92.06 242 LEU A C 1
ATOM 1877 O O . LEU A 1 242 ? -12.430 6.606 1.782 1.00 92.06 242 LEU A O 1
ATOM 1881 N N . GLU A 1 243 ? -11.946 8.612 0.889 1.00 91.19 243 GLU A N 1
ATOM 1882 C CA . GLU A 1 243 ? -11.542 9.206 2.164 1.00 91.19 243 GLU A CA 1
ATOM 1883 C C . GLU A 1 243 ? -12.764 9.467 3.050 1.00 91.19 243 GLU A C 1
ATOM 1885 O O . GLU A 1 243 ? -13.744 10.076 2.611 1.00 91.19 243 GLU A O 1
ATOM 1890 N N . THR A 1 244 ? -12.692 9.040 4.309 1.00 84.19 244 THR A N 1
ATOM 1891 C CA . THR A 1 244 ? -13.719 9.287 5.326 1.00 84.19 244 THR A CA 1
ATOM 1892 C C . THR A 1 244 ? -13.153 10.151 6.448 1.00 84.19 244 THR A C 1
ATOM 1894 O O . THR A 1 244 ? -12.041 9.935 6.935 1.00 84.19 244 THR A O 1
ATOM 1897 N N . GLY A 1 245 ? -13.927 11.150 6.875 1.00 74.38 245 GLY A N 1
ATOM 1898 C CA . GLY A 1 245 ? -13.633 11.869 8.113 1.00 74.38 245 GLY A CA 1
ATOM 1899 C C . GLY A 1 245 ? -13.818 10.939 9.311 1.00 74.38 245 GLY A C 1
ATOM 1900 O O . GLY A 1 245 ? -14.766 10.158 9.327 1.00 74.38 245 GLY A O 1
ATOM 1901 N N . GLY A 1 246 ? -12.913 11.019 10.286 1.00 70.75 246 GLY A N 1
ATOM 1902 C CA . GLY A 1 246 ? -13.096 10.359 11.580 1.00 70.75 246 GLY A CA 1
ATOM 1903 C C . GLY A 1 246 ? -13.941 11.199 12.538 1.00 70.75 246 GLY A C 1
ATOM 1904 O O . GLY A 1 246 ? -14.241 12.358 12.241 1.00 70.75 246 GLY A O 1
ATOM 1905 N N . GLY A 1 247 ? -14.289 10.626 13.690 1.00 68.38 247 GLY A N 1
ATOM 1906 C CA . GLY A 1 247 ? -15.046 11.326 14.737 1.00 68.38 247 GLY A CA 1
ATOM 1907 C C . GLY A 1 247 ? -16.550 11.426 14.464 1.00 68.38 247 GLY A C 1
ATOM 1908 O O . GLY A 1 247 ? -17.194 12.394 14.857 1.00 68.38 247 GLY A O 1
ATOM 1909 N N . GLY A 1 248 ? -17.112 10.453 13.740 1.00 71.81 248 GLY A N 1
ATOM 1910 C CA . GLY A 1 248 ? -18.561 10.268 13.614 1.00 71.81 248 GLY A CA 1
ATOM 1911 C C . GLY A 1 248 ? -19.020 9.001 14.330 1.00 71.81 248 GLY A C 1
ATOM 1912 O O . GLY A 1 248 ? -18.267 8.025 14.358 1.00 71.81 248 GLY A O 1
ATOM 1913 N N . HIS A 1 249 ? -20.253 8.992 14.843 1.00 82.94 249 HIS A N 1
ATOM 1914 C CA . HIS A 1 249 ? -20.843 7.804 15.460 1.00 82.94 249 HIS A CA 1
ATOM 1915 C C . HIS A 1 249 ? -20.981 6.644 14.445 1.00 82.94 249 HIS A C 1
ATOM 1917 O O . HIS A 1 249 ? -21.436 6.894 13.324 1.00 82.94 249 HIS A O 1
ATOM 1923 N N . PRO A 1 250 ? -20.656 5.378 14.789 1.00 83.00 250 PRO A N 1
ATOM 1924 C CA . PRO A 1 250 ? -20.927 4.215 13.936 1.00 83.00 250 PRO A CA 1
ATOM 1925 C C . PRO A 1 250 ? -22.420 3.944 13.704 1.00 83.00 250 PRO A C 1
ATOM 1927 O O . PRO A 1 250 ? -22.763 3.272 12.731 1.00 83.00 250 PRO A O 1
ATOM 1930 N N . GLY A 1 251 ? -23.295 4.477 14.561 1.00 87.12 251 GLY A N 1
ATOM 1931 C CA . GLY A 1 251 ? -24.740 4.259 14.526 1.00 87.12 251 GLY A CA 1
ATOM 1932 C C . GLY A 1 251 ? -25.206 3.207 15.534 1.00 87.12 251 GLY A C 1
ATOM 1933 O O . GLY A 1 251 ? -24.469 2.287 15.883 1.00 87.12 251 GLY A O 1
ATOM 1934 N N . HIS A 1 252 ? -26.442 3.373 15.997 1.00 91.69 252 HIS A N 1
ATOM 1935 C CA . HIS A 1 252 ? -27.057 2.547 17.037 1.00 91.69 252 HIS A CA 1
ATOM 1936 C C . HIS A 1 252 ? -27.318 1.111 16.551 1.00 91.69 252 HIS A C 1
ATOM 1938 O O . HIS A 1 252 ? -27.768 0.934 15.411 1.00 91.69 252 HIS A O 1
ATOM 1944 N N . PRO A 1 253 ? -27.130 0.081 17.395 1.00 94.69 253 PRO A N 1
ATOM 1945 C CA . PRO A 1 253 ? -27.398 -1.299 17.029 1.00 94.69 253 PRO A CA 1
ATOM 1946 C C . PRO A 1 253 ? -28.909 -1.552 17.021 1.00 94.69 253 PRO A C 1
ATOM 1948 O O . PRO A 1 253 ? -29.590 -1.318 18.018 1.00 94.69 253 PRO A O 1
ATOM 1951 N N . ALA A 1 254 ? -29.455 -2.084 15.925 1.00 94.25 254 ALA A N 1
ATOM 1952 C CA . ALA A 1 254 ? -30.875 -2.435 15.825 1.00 94.25 254 ALA A CA 1
ATOM 1953 C C . ALA A 1 254 ? -31.209 -3.810 16.444 1.00 94.25 254 ALA A C 1
ATOM 1955 O O . ALA A 1 254 ? -32.375 -4.210 16.478 1.00 94.25 254 ALA A O 1
ATOM 1956 N N . ASN A 1 255 ? -30.197 -4.564 16.885 1.00 94.00 255 ASN A N 1
ATOM 1957 C CA . ASN A 1 255 ? -30.306 -5.865 17.549 1.00 94.00 255 ASN A CA 1
ATOM 1958 C C . ASN A 1 255 ? -28.961 -6.275 18.181 1.00 94.00 255 ASN A C 1
ATOM 1960 O O . ASN A 1 255 ? -27.913 -5.737 17.829 1.00 94.00 255 ASN A O 1
ATOM 1964 N N . HIS A 1 256 ? -28.987 -7.305 19.030 1.00 94.75 256 HIS A N 1
ATOM 1965 C CA . HIS A 1 256 ? -27.810 -7.881 19.691 1.00 94.75 256 HIS A CA 1
ATOM 1966 C C . HIS A 1 256 ? -26.628 -8.214 18.754 1.00 94.75 25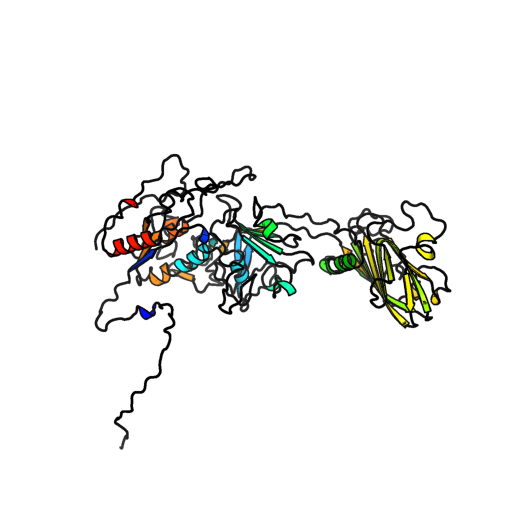6 HIS A C 1
ATOM 1968 O O . HIS A 1 256 ? -25.481 -8.042 19.143 1.00 94.75 256 HIS A O 1
ATOM 1974 N N . GLY A 1 257 ? -26.861 -8.657 17.510 1.00 91.31 257 GLY A N 1
ATOM 1975 C CA . GLY A 1 257 ? -25.766 -8.983 16.581 1.00 91.31 257 GLY A CA 1
ATOM 1976 C C . GLY A 1 257 ? -25.002 -7.749 16.086 1.00 91.31 257 GLY A C 1
ATOM 1977 O O . GLY A 1 257 ? -23.786 -7.790 15.894 1.00 91.31 257 GLY A O 1
ATOM 1978 N N . GLU A 1 258 ? -25.702 -6.627 15.931 1.00 91.69 258 GLU A N 1
ATOM 1979 C CA . GLU A 1 258 ? -25.090 -5.321 15.669 1.00 91.69 258 GLU A CA 1
ATOM 1980 C C . GLU A 1 258 ? -24.438 -4.756 16.939 1.00 91.69 258 GLU A C 1
ATOM 1982 O O . GLU A 1 258 ? -23.368 -4.158 16.859 1.00 91.69 258 GLU A O 1
ATOM 1987 N N . TYR A 1 259 ? -25.009 -5.028 18.118 1.00 94.88 259 TYR A N 1
ATOM 1988 C CA . TYR A 1 259 ? -24.428 -4.633 19.405 1.00 94.88 259 TYR A CA 1
ATOM 1989 C C . TYR A 1 259 ? -23.090 -5.341 19.666 1.00 94.88 259 TYR A C 1
ATOM 1991 O O . TYR A 1 259 ? -22.081 -4.696 19.940 1.00 94.88 259 TYR A O 1
ATOM 1999 N N . GLU A 1 260 ? -23.046 -6.660 19.482 1.00 93.62 260 GLU A N 1
ATOM 2000 C CA . GLU A 1 260 ? -21.821 -7.460 19.542 1.00 93.62 260 GLU A CA 1
ATOM 2001 C C . GLU A 1 260 ? -20.773 -6.947 18.540 1.00 93.62 260 GLU A C 1
ATOM 2003 O O . GLU A 1 260 ? -19.587 -6.889 18.854 1.00 93.62 260 GLU A O 1
ATOM 2008 N N . SER A 1 261 ? -21.205 -6.482 17.362 1.00 85.19 261 SER A N 1
ATOM 2009 C CA . SER A 1 261 ? -20.310 -5.864 16.374 1.00 85.19 261 SER A CA 1
ATOM 2010 C C . SER A 1 261 ? -19.724 -4.530 16.862 1.00 85.19 261 SER A C 1
ATOM 2012 O O . SER A 1 261 ? -18.547 -4.269 16.620 1.00 85.19 261 SER A O 1
ATOM 2014 N N . LEU A 1 262 ? -20.488 -3.697 17.583 1.00 89.56 262 LEU A N 1
ATOM 2015 C CA . LEU A 1 262 ? -19.952 -2.492 18.234 1.00 89.56 262 LEU A CA 1
ATOM 2016 C C . LEU A 1 262 ? -18.961 -2.847 19.351 1.00 89.56 262 LEU A C 1
ATOM 2018 O O . LEU A 1 262 ? -17.883 -2.259 19.417 1.00 89.56 262 LEU A O 1
ATOM 2022 N N . VAL A 1 263 ? -19.277 -3.839 20.188 1.00 92.69 263 VAL A N 1
ATOM 2023 C CA . VAL A 1 263 ? -18.381 -4.309 21.258 1.00 92.69 263 VAL A CA 1
ATOM 2024 C C . VAL A 1 263 ? -17.057 -4.811 20.676 1.00 92.69 263 VAL A C 1
ATOM 2026 O O . VAL A 1 263 ? -15.999 -4.320 21.062 1.00 92.69 263 VAL A O 1
ATOM 2029 N N . LEU A 1 264 ? -17.094 -5.708 19.687 1.00 84.50 264 LEU A N 1
ATOM 2030 C CA . LEU A 1 264 ? -15.891 -6.255 19.046 1.00 84.50 264 LEU A CA 1
ATOM 2031 C C . LEU A 1 264 ? -15.052 -5.198 18.306 1.00 84.50 264 LEU A C 1
ATOM 2033 O O . LEU A 1 264 ? -13.837 -5.356 18.199 1.00 84.50 264 LEU A O 1
ATOM 2037 N N . ASN A 1 265 ? -15.676 -4.127 17.807 1.00 78.50 265 ASN A N 1
ATOM 2038 C CA . ASN A 1 265 ? -14.988 -3.066 17.071 1.00 78.50 265 ASN A CA 1
ATOM 2039 C C . ASN A 1 265 ? -14.402 -1.964 17.967 1.00 78.50 265 ASN A C 1
ATOM 2041 O O . ASN A 1 265 ? -13.382 -1.380 17.603 1.00 78.50 265 ASN A O 1
ATOM 2045 N N . TYR A 1 266 ? -15.047 -1.649 19.097 1.00 87.31 266 TYR A N 1
ATOM 2046 C CA . TYR A 1 266 ? -14.742 -0.447 19.883 1.00 87.31 266 TYR A CA 1
ATOM 2047 C C . TYR A 1 266 ? -14.356 -0.710 21.346 1.00 87.31 266 TYR A C 1
ATOM 2049 O O . TYR A 1 266 ? -13.747 0.169 21.953 1.00 87.31 266 TYR A O 1
ATOM 2057 N N . ALA A 1 267 ? -14.598 -1.901 21.914 1.00 91.31 267 ALA A N 1
ATOM 2058 C CA . ALA A 1 267 ? -14.216 -2.245 23.295 1.00 91.31 267 ALA A CA 1
ATOM 2059 C C . ALA A 1 267 ? -12.708 -2.560 23.475 1.00 91.31 267 ALA A C 1
ATOM 2061 O O . ALA A 1 267 ? -12.308 -3.390 24.298 1.00 91.31 267 ALA A O 1
ATOM 2062 N N . VAL A 1 268 ? -11.857 -1.886 22.699 1.00 83.12 268 VAL A N 1
ATOM 2063 C CA . VAL A 1 268 ? -10.402 -2.070 22.616 1.00 83.12 268 VAL A CA 1
ATOM 2064 C C . VAL A 1 268 ? -9.647 -1.024 23.443 1.00 83.12 268 VAL A C 1
ATOM 2066 O O . VAL A 1 268 ? -10.111 0.102 23.622 1.00 83.12 268 VAL A O 1
ATOM 2069 N N . ASP A 1 269 ? -8.453 -1.368 23.940 1.00 80.00 269 ASP A N 1
ATOM 2070 C CA . ASP A 1 269 ? -7.668 -0.479 24.819 1.00 80.00 269 ASP A CA 1
ATOM 2071 C C . ASP A 1 269 ? -7.264 0.859 24.156 1.00 80.00 269 ASP A C 1
ATOM 2073 O O . ASP A 1 269 ? -7.032 1.828 24.874 1.00 80.00 269 ASP A O 1
ATOM 2077 N N . SER A 1 270 ? -7.237 0.961 22.819 1.00 78.75 270 SER A N 1
ATOM 2078 C CA . SER A 1 270 ? -6.982 2.224 22.097 1.00 78.75 270 SER A CA 1
ATOM 2079 C C . SER A 1 270 ? -8.092 3.265 22.254 1.00 78.75 270 SER A C 1
ATOM 2081 O O . SER A 1 270 ? -7.826 4.458 22.144 1.00 78.75 270 SER A O 1
ATOM 2083 N N . ASN A 1 271 ? -9.326 2.820 22.506 1.00 85.38 271 ASN A N 1
ATOM 2084 C CA . ASN A 1 271 ? -10.515 3.674 22.560 1.00 85.38 271 ASN A CA 1
ATOM 2085 C C . ASN A 1 271 ? -10.968 3.926 24.008 1.00 85.38 271 ASN A C 1
ATOM 2087 O O . ASN A 1 271 ? -11.959 4.607 24.247 1.00 85.38 271 ASN A O 1
ATOM 2091 N N . LYS A 1 272 ? -10.293 3.317 24.982 1.00 91.62 272 LYS A N 1
ATOM 2092 C CA . LYS A 1 272 ? -10.744 3.174 26.365 1.00 91.62 272 LYS A CA 1
ATOM 2093 C C . LYS A 1 272 ? -10.494 4.438 27.185 1.00 91.62 272 LYS A C 1
ATOM 2095 O O . LYS A 1 272 ? -9.344 4.787 27.440 1.00 91.62 272 LYS A O 1
ATOM 2100 N N . PHE A 1 273 ? -11.561 5.057 27.688 1.00 90.88 273 PHE A N 1
ATOM 2101 C CA . PHE A 1 273 ? -11.454 6.164 28.644 1.00 90.88 273 PHE A CA 1
ATOM 2102 C C . PHE A 1 273 ? -10.997 5.656 30.019 1.00 90.88 273 PHE A C 1
ATOM 2104 O O . PHE A 1 273 ? -10.080 6.203 30.631 1.00 90.88 273 PHE A O 1
ATOM 2111 N N . GLY A 1 274 ? -11.602 4.568 30.506 1.00 94.19 274 GLY A N 1
ATOM 2112 C CA . GLY A 1 274 ? -11.209 3.968 31.776 1.00 94.19 274 GLY A CA 1
ATOM 2113 C C . GLY A 1 274 ? -12.084 2.806 32.233 1.00 94.19 274 GLY A C 1
ATOM 2114 O O . GLY A 1 274 ? -12.990 2.360 31.531 1.00 94.19 274 GLY A O 1
ATOM 2115 N N . SER A 1 275 ? -11.749 2.269 33.408 1.00 96.81 275 SER A N 1
ATOM 2116 C CA . SER A 1 275 ? -12.358 1.070 33.991 1.00 96.81 275 SER A CA 1
ATOM 2117 C C . SER A 1 275 ? -12.280 1.099 35.521 1.00 96.81 275 SER A C 1
ATOM 2119 O O . SER A 1 275 ? -11.295 1.585 36.085 1.00 96.81 275 SER A O 1
ATOM 2121 N N . GLY A 1 276 ? -13.298 0.572 36.202 1.00 96.25 276 GLY A N 1
ATOM 2122 C CA . GLY A 1 276 ? -13.348 0.460 37.662 1.00 96.25 276 GLY A CA 1
ATOM 2123 C C . GLY A 1 276 ? -14.766 0.236 38.204 1.00 96.25 276 GLY A C 1
ATOM 2124 O O . GLY A 1 276 ? -15.715 0.136 37.430 1.00 96.25 276 GLY A O 1
ATOM 2125 N N . PRO A 1 277 ? -14.949 0.149 39.533 1.00 95.38 277 PRO A N 1
ATOM 2126 C CA . PRO A 1 277 ? -16.277 0.010 40.125 1.00 95.38 277 PRO A CA 1
ATOM 2127 C C . PRO A 1 277 ? -17.160 1.235 39.821 1.00 95.38 277 PRO A C 1
ATOM 2129 O O . PRO A 1 277 ? -16.681 2.362 39.979 1.00 95.38 277 PRO A O 1
ATOM 2132 N N . PRO A 1 278 ? -18.438 1.058 39.433 1.00 93.00 278 PRO A N 1
ATOM 2133 C CA . PRO A 1 278 ? -19.324 2.182 39.142 1.00 93.00 278 PRO A CA 1
ATOM 2134 C C . PRO A 1 278 ? -19.605 3.021 40.404 1.00 93.00 278 PRO A C 1
ATOM 2136 O O . PRO A 1 278 ? -19.687 2.448 41.497 1.00 93.00 278 PRO A O 1
ATOM 2139 N N . PRO A 1 279 ? -19.830 4.349 40.296 1.00 85.31 279 PRO A N 1
ATOM 2140 C CA . PRO A 1 279 ? -19.880 5.262 41.451 1.00 85.31 279 PRO A CA 1
ATOM 2141 C C . PRO A 1 279 ? -20.864 4.875 42.568 1.00 85.31 279 PRO A C 1
ATOM 2143 O O . PRO A 1 279 ? -20.608 5.123 43.745 1.00 85.31 279 PRO A O 1
ATOM 2146 N N . ASN A 1 280 ? -21.978 4.237 42.202 1.00 85.56 280 ASN A N 1
ATOM 2147 C CA . ASN A 1 280 ? -23.049 3.804 43.104 1.00 85.56 280 ASN A CA 1
ATOM 2148 C C . ASN A 1 280 ? -22.979 2.316 43.506 1.00 85.56 280 ASN A C 1
ATOM 2150 O O . ASN A 1 280 ? -23.887 1.825 44.190 1.00 85.56 280 ASN A O 1
ATOM 2154 N N . GLY A 1 281 ? -21.965 1.578 43.034 1.00 92.69 281 GLY A N 1
ATOM 2155 C CA . GLY A 1 281 ? -21.888 0.115 43.119 1.00 92.69 281 GLY A CA 1
ATOM 2156 C C . GLY A 1 281 ? -23.031 -0.605 42.390 1.00 92.69 281 GLY A C 1
ATOM 2157 O O . GLY A 1 281 ? -23.402 -1.705 42.787 1.00 92.69 281 GLY A O 1
ATOM 2158 N N . ARG A 1 282 ? -23.655 0.053 41.403 1.00 94.00 282 ARG A N 1
ATOM 2159 C CA . ARG A 1 282 ? -24.883 -0.361 40.707 1.00 94.00 282 ARG A CA 1
ATOM 2160 C C . ARG A 1 282 ? -24.883 0.146 39.266 1.00 94.00 282 ARG A C 1
ATOM 2162 O O . ARG A 1 282 ? -24.195 1.115 38.950 1.00 94.00 282 ARG A O 1
ATOM 2169 N N . ILE A 1 283 ? -25.716 -0.481 38.440 1.00 95.25 283 ILE A N 1
ATOM 2170 C CA . ILE A 1 283 ? -26.132 0.015 37.124 1.00 95.25 283 ILE A CA 1
ATOM 2171 C C . ILE A 1 283 ? -27.353 0.921 37.359 1.00 95.25 283 ILE A C 1
ATOM 2173 O O . ILE A 1 283 ? -28.496 0.463 37.299 1.00 95.25 283 ILE A O 1
ATOM 2177 N N . ASP A 1 284 ? -27.105 2.165 37.785 1.00 90.88 284 ASP A N 1
ATOM 2178 C CA . ASP A 1 284 ? -28.151 3.172 38.033 1.00 90.88 284 ASP A CA 1
ATOM 2179 C C . ASP A 1 284 ? -27.699 4.629 37.814 1.00 90.88 284 ASP A C 1
ATOM 2181 O O . ASP A 1 284 ? -28.095 5.531 38.558 1.00 90.88 284 ASP A O 1
ATOM 2185 N N . GLY A 1 285 ? -26.821 4.843 36.835 1.00 87.56 285 GLY A N 1
ATOM 2186 C CA . GLY A 1 285 ? -26.125 6.110 36.615 1.00 87.56 285 GLY A CA 1
ATOM 2187 C C . GLY A 1 285 ? -26.375 6.714 35.238 1.00 87.56 285 GLY A C 1
ATOM 2188 O O . GLY A 1 285 ? -27.291 6.318 34.519 1.00 87.56 285 GLY A O 1
ATOM 2189 N N . ASN A 1 286 ? -25.538 7.693 34.908 1.00 87.31 286 ASN A N 1
ATOM 21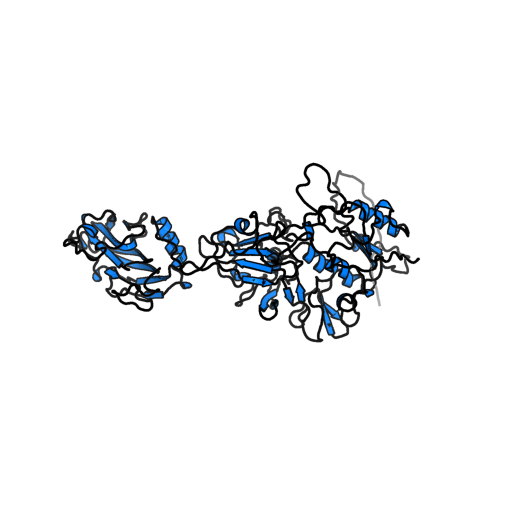90 C CA . ASN A 1 286 ? -25.482 8.336 33.607 1.00 87.31 286 ASN A CA 1
ATOM 2191 C C . ASN A 1 286 ? -24.091 8.949 33.364 1.00 87.31 286 ASN A C 1
ATOM 2193 O O . ASN A 1 286 ? -23.304 9.098 34.309 1.00 87.31 286 ASN A O 1
ATOM 2197 N N . GLY A 1 287 ? -23.803 9.294 32.114 1.00 87.19 287 GLY A N 1
ATOM 2198 C CA . GLY A 1 287 ? -22.535 9.852 31.659 1.00 87.19 287 GLY A CA 1
ATOM 2199 C C . GLY A 1 287 ? -21.393 8.838 31.597 1.00 87.19 287 GLY A C 1
ATOM 2200 O O . GLY A 1 287 ? -21.523 7.663 31.947 1.00 87.19 287 GLY A O 1
ATOM 2201 N N . ASN A 1 288 ? -20.242 9.309 31.130 1.00 89.38 288 ASN A N 1
ATOM 2202 C CA . ASN A 1 288 ? -18.988 8.571 31.061 1.00 89.38 288 ASN A CA 1
ATOM 2203 C C . ASN A 1 288 ? -18.101 8.961 32.264 1.00 89.38 288 ASN A C 1
ATOM 2205 O O . ASN A 1 288 ? -17.498 10.039 32.232 1.00 89.38 288 ASN A O 1
ATOM 2209 N N . PRO A 1 289 ? -17.951 8.108 33.303 1.00 89.25 289 PRO A N 1
ATOM 2210 C CA . PRO A 1 289 ? -17.219 8.462 34.526 1.00 89.25 289 PRO A CA 1
ATOM 2211 C C . PRO A 1 289 ? -15.705 8.675 34.368 1.00 89.25 289 PRO A C 1
ATOM 2213 O O . PRO A 1 289 ? -15.055 9.066 35.340 1.00 89.25 289 PRO A O 1
ATOM 2216 N N . TRP A 1 290 ? -15.137 8.396 33.188 1.00 90.50 290 TRP A N 1
ATOM 2217 C CA . TRP A 1 290 ? -13.710 8.572 32.879 1.00 90.50 290 TRP A CA 1
ATOM 2218 C C . TRP A 1 290 ? -13.443 9.557 31.737 1.00 90.50 290 TRP A C 1
ATOM 2220 O O . TRP A 1 290 ? -12.286 9.905 31.510 1.00 90.50 290 TRP A O 1
ATOM 2230 N N . GLY A 1 291 ? -14.483 10.006 31.036 1.00 82.69 291 GLY A N 1
ATOM 2231 C CA . GLY A 1 291 ? -14.381 11.052 30.026 1.00 82.69 291 GLY A CA 1
ATOM 2232 C C . GLY A 1 291 ? -14.124 12.420 30.652 1.00 82.69 291 GLY A C 1
ATOM 2233 O O . GLY A 1 291 ? -14.602 12.708 31.757 1.00 82.69 291 GLY A O 1
ATOM 2234 N N . ASP A 1 292 ? -13.414 13.297 29.940 1.00 77.88 292 ASP A N 1
ATOM 2235 C CA . ASP A 1 292 ? -13.281 14.684 30.378 1.00 77.88 292 ASP A CA 1
ATOM 2236 C C . ASP A 1 292 ? -14.667 15.358 30.470 1.00 77.88 292 ASP A C 1
ATOM 2238 O O . ASP A 1 292 ? -15.661 14.947 29.859 1.00 77.88 292 ASP A O 1
ATOM 2242 N N . GLY A 1 293 ? -14.763 16.379 31.323 1.00 64.81 293 GLY A N 1
ATOM 2243 C CA . GLY A 1 293 ? -16.012 17.112 31.550 1.00 64.81 293 GLY A CA 1
ATOM 2244 C C . GLY A 1 293 ? -17.121 16.355 32.301 1.00 64.81 293 GLY A C 1
ATOM 2245 O O . GLY A 1 293 ? -18.190 16.947 32.472 1.00 64.81 293 GLY A O 1
ATOM 2246 N N . TYR A 1 294 ? -16.884 15.117 32.772 1.00 73.88 294 TYR A N 1
ATOM 2247 C CA . TYR A 1 294 ? -17.876 14.283 33.473 1.00 73.88 294 TYR A CA 1
ATOM 2248 C C . TYR A 1 294 ? -18.652 15.049 34.552 1.00 73.88 294 TYR A C 1
ATOM 2250 O O . TYR A 1 294 ? -18.116 15.515 35.564 1.00 73.88 294 TYR A O 1
ATOM 2258 N N . SER A 1 295 ? -19.954 15.162 34.315 1.00 64.56 295 SER A N 1
ATOM 2259 C CA . SER A 1 295 ? -20.931 15.771 35.204 1.00 64.56 295 SER A CA 1
ATOM 2260 C C . SER A 1 295 ? -22.306 15.260 34.772 1.00 64.56 295 SER A C 1
ATOM 2262 O O . SER A 1 295 ? -22.655 15.469 33.610 1.00 64.56 295 SER A O 1
ATOM 2264 N N . PRO A 1 296 ? -23.122 14.676 35.673 1.00 57.53 296 PRO A N 1
ATOM 2265 C CA . PRO A 1 296 ? -24.387 13.998 35.339 1.00 57.53 296 PRO A CA 1
ATOM 2266 C C . PRO A 1 296 ? -25.523 14.933 34.865 1.00 57.53 296 PRO A C 1
ATOM 2268 O O . PRO A 1 296 ? -26.696 14.576 34.922 1.00 57.53 296 PRO A O 1
ATOM 2271 N N . TYR A 1 297 ? -25.180 16.152 34.438 1.00 55.81 297 TYR A N 1
ATOM 2272 C CA . TYR A 1 297 ? -26.066 17.201 33.928 1.00 55.81 297 TYR A CA 1
ATOM 2273 C C . TYR A 1 297 ? -25.411 18.010 32.782 1.00 55.81 297 TYR A C 1
ATOM 2275 O O . TYR A 1 297 ? -25.792 19.160 32.555 1.00 55.81 297 TYR A O 1
ATOM 2283 N N . ASN A 1 298 ? -24.367 17.486 32.122 1.00 58.34 298 ASN A N 1
ATOM 2284 C CA . ASN A 1 298 ? -23.604 18.207 31.093 1.00 58.34 298 ASN A CA 1
ATOM 2285 C C . ASN A 1 298 ? -23.155 17.296 29.933 1.00 58.34 298 ASN A C 1
ATOM 2287 O O . ASN A 1 298 ? -21.961 17.184 29.656 1.00 58.34 298 ASN A O 1
ATOM 2291 N N . SER A 1 299 ? -24.110 16.733 29.190 1.00 60.75 299 SER A N 1
ATOM 2292 C CA . SER A 1 299 ? -23.860 15.955 27.962 1.00 60.75 299 SER A CA 1
ATOM 2293 C C . SER A 1 299 ? -23.341 16.796 26.771 1.00 60.75 299 SER A C 1
ATOM 2295 O O . SER A 1 299 ? -23.306 16.346 25.633 1.00 60.75 299 SER A O 1
ATOM 2297 N N . GLY A 1 300 ? -22.900 18.039 27.012 1.00 63.78 300 GLY A N 1
ATOM 2298 C CA . GLY A 1 300 ? -22.314 18.942 26.012 1.00 63.78 300 GLY A CA 1
ATOM 2299 C C . GLY A 1 300 ? -20.795 18.819 25.828 1.00 63.78 300 GLY A C 1
ATOM 2300 O O . GLY A 1 300 ? -20.204 19.688 25.185 1.00 63.78 300 GLY A O 1
ATOM 2301 N N . HIS A 1 301 ? -20.148 17.810 26.423 1.00 76.50 301 HIS A N 1
ATOM 2302 C CA . HIS A 1 301 ? -18.718 17.529 26.245 1.00 76.50 301 HIS A CA 1
ATOM 2303 C C . HIS A 1 301 ? -18.521 16.318 25.313 1.00 76.50 301 HIS A C 1
ATOM 2305 O O . HIS A 1 301 ? -19.258 15.350 25.485 1.00 76.50 301 HIS A O 1
ATOM 2311 N N . PRO A 1 302 ? -17.546 16.321 24.377 1.00 75.62 302 PRO A N 1
ATOM 2312 C CA . PRO A 1 302 ? -17.333 15.210 23.442 1.00 75.62 302 PRO A CA 1
ATOM 2313 C C . PRO A 1 302 ? -17.217 13.836 24.109 1.00 75.62 302 PRO A C 1
ATOM 2315 O O . PRO A 1 302 ? -17.880 12.909 23.684 1.00 75.62 302 PRO A O 1
ATOM 2318 N N . ASP A 1 303 ? -16.461 13.713 25.201 1.00 81.44 303 ASP A N 1
ATOM 2319 C CA . ASP A 1 303 ? -16.279 12.448 25.929 1.00 81.44 303 ASP A CA 1
ATOM 2320 C C . ASP A 1 303 ? -17.544 11.927 26.644 1.00 81.44 303 ASP A C 1
ATOM 2322 O O . ASP A 1 303 ? -17.543 10.808 27.154 1.00 81.44 303 ASP A O 1
ATOM 2326 N N . GLN A 1 304 ? -18.600 12.741 26.739 1.00 84.00 304 GLN A N 1
ATOM 2327 C CA . GLN A 1 304 ? -19.918 12.370 27.277 1.00 84.00 304 GLN A CA 1
ATOM 2328 C C . GLN A 1 304 ? -20.915 12.095 26.134 1.00 84.00 304 GLN A C 1
ATOM 2330 O O . GLN A 1 304 ? -22.119 12.220 26.313 1.00 84.00 304 GLN A O 1
ATOM 2335 N N . GLN A 1 305 ? -20.388 11.809 24.942 1.00 85.38 305 GLN A N 1
ATOM 2336 C CA . GLN A 1 305 ? -21.085 11.569 23.685 1.00 85.38 305 GLN A CA 1
ATOM 2337 C C . GLN A 1 305 ? -20.304 10.506 22.898 1.00 85.38 305 GLN A C 1
ATOM 2339 O O . GLN A 1 305 ? -19.107 10.338 23.123 1.00 85.38 305 GLN A O 1
ATOM 2344 N N . ASN A 1 306 ? -20.941 9.805 21.956 1.00 88.31 306 ASN A N 1
ATOM 2345 C CA . ASN A 1 306 ? -20.286 8.785 21.116 1.00 88.31 306 ASN A CA 1
ATOM 2346 C C . ASN A 1 306 ? -19.458 7.781 21.948 1.00 88.31 306 ASN A C 1
ATOM 2348 O O . ASN A 1 306 ? -18.248 7.646 21.739 1.00 88.31 306 ASN A O 1
ATOM 2352 N N . TYR A 1 307 ? -20.067 7.089 22.915 1.00 92.38 307 TYR A N 1
ATOM 2353 C CA . TYR A 1 307 ? -19.350 6.157 23.787 1.00 92.38 307 TYR A CA 1
ATOM 2354 C C . TYR A 1 307 ? -20.129 4.882 24.135 1.00 92.38 307 TYR A C 1
ATOM 2356 O O . TYR A 1 307 ? -21.350 4.847 24.258 1.00 92.38 307 TYR A O 1
ATOM 2364 N N . LEU A 1 308 ? -19.366 3.806 24.316 1.00 95.38 308 LEU A N 1
ATOM 2365 C CA . LEU A 1 308 ? -19.812 2.482 24.722 1.00 95.38 308 LEU A CA 1
ATOM 2366 C C . LEU A 1 308 ? -19.475 2.283 26.197 1.00 95.38 308 LEU A C 1
ATOM 2368 O O . LEU A 1 308 ? -18.325 2.445 26.609 1.00 95.38 308 LEU A O 1
ATOM 2372 N N . THR A 1 309 ? -20.456 1.870 26.987 1.00 96.38 309 THR A N 1
ATOM 2373 C CA . THR A 1 309 ? -20.274 1.416 28.366 1.00 96.38 309 THR A CA 1
ATOM 2374 C C . THR A 1 309 ? -20.509 -0.084 28.443 1.00 96.38 309 THR A C 1
ATOM 2376 O O . THR A 1 309 ? -21.545 -0.574 28.001 1.00 96.38 309 THR A O 1
ATOM 2379 N N . ILE A 1 310 ? -19.583 -0.811 29.065 1.00 98.06 310 ILE A N 1
ATOM 2380 C CA . ILE A 1 310 ? -19.755 -2.228 29.392 1.00 98.06 310 ILE A CA 1
ATOM 2381 C C . ILE A 1 310 ? -19.570 -2.405 30.896 1.00 98.06 310 ILE A C 1
ATOM 2383 O O . ILE A 1 310 ? -18.518 -2.080 31.452 1.00 98.06 310 ILE A O 1
ATOM 2387 N N . PHE A 1 311 ? -20.588 -2.944 31.554 1.00 98.31 311 PHE A N 1
ATOM 2388 C CA . PHE A 1 311 ? -20.495 -3.466 32.909 1.00 98.31 311 PHE A CA 1
ATOM 2389 C C . PHE A 1 311 ? -20.263 -4.967 32.834 1.00 98.31 311 PHE A C 1
ATOM 2391 O O . PHE A 1 311 ? -21.050 -5.670 32.207 1.00 98.31 311 PHE A O 1
ATOM 2398 N N . THR A 1 312 ? -19.242 -5.465 33.520 1.00 98.31 312 THR A N 1
ATOM 2399 C CA . THR A 1 312 ? -19.050 -6.900 33.768 1.00 98.31 312 THR A CA 1
ATOM 2400 C C . THR A 1 312 ? -18.940 -7.155 35.265 1.00 98.31 312 THR A C 1
ATOM 2402 O O . THR A 1 312 ? -18.588 -6.265 36.038 1.00 98.31 312 THR A O 1
ATOM 2405 N N . GLY A 1 313 ? -19.279 -8.364 35.700 1.00 97.75 313 GLY A N 1
ATOM 2406 C CA . GLY A 1 313 ? -19.199 -8.748 37.106 1.00 97.75 313 GLY A CA 1
ATOM 2407 C C . GLY A 1 313 ? -20.105 -9.929 37.404 1.00 97.75 313 GLY A C 1
ATOM 2408 O O . GLY A 1 313 ? -20.337 -10.783 36.542 1.00 97.75 313 GLY A O 1
ATOM 2409 N N . LYS A 1 314 ? -20.639 -9.972 38.625 1.00 98.25 314 LYS A N 1
ATOM 2410 C CA . LYS A 1 314 ? -21.534 -11.040 39.069 1.00 98.25 314 LYS A CA 1
ATOM 2411 C C . LYS A 1 314 ? -22.760 -10.514 39.805 1.00 98.25 314 LYS A C 1
ATOM 2413 O O . LYS A 1 314 ? -22.671 -9.558 40.576 1.00 98.25 314 LYS A O 1
ATOM 2418 N N . LEU A 1 315 ? -23.880 -11.205 39.624 1.00 98.06 315 LEU A N 1
ATOM 2419 C CA . LEU A 1 315 ? -25.115 -11.044 40.384 1.00 98.06 315 LEU A CA 1
ATOM 2420 C C . LEU A 1 315 ? -25.265 -12.205 41.380 1.00 98.06 315 LEU A C 1
ATOM 2422 O O . LEU A 1 315 ? -25.144 -13.371 41.014 1.00 98.06 315 LEU A O 1
ATOM 2426 N N . ASN A 1 316 ? -25.530 -11.883 42.642 1.00 97.81 316 ASN A N 1
ATOM 2427 C CA . ASN A 1 316 ? -25.674 -12.822 43.749 1.00 97.81 316 ASN A CA 1
ATOM 2428 C C . ASN A 1 316 ? -27.160 -13.061 44.005 1.00 97.81 316 ASN A C 1
ATOM 2430 O O . ASN A 1 316 ? -27.855 -12.167 44.495 1.00 97.81 316 ASN A O 1
ATOM 2434 N N . ILE A 1 317 ? -27.623 -14.270 43.702 1.00 98.06 317 ILE A N 1
ATOM 2435 C CA . ILE A 1 317 ? -28.999 -14.707 43.939 1.00 98.06 317 ILE A CA 1
ATOM 2436 C C . ILE A 1 317 ? -29.050 -15.507 45.243 1.00 98.06 317 ILE A C 1
ATOM 2438 O O . ILE A 1 317 ? -28.477 -16.594 45.353 1.00 98.06 317 ILE A O 1
ATOM 2442 N N . THR A 1 318 ? -29.736 -14.982 46.254 1.00 97.56 318 THR A N 1
ATOM 2443 C CA . THR A 1 318 ? -29.911 -15.639 47.561 1.00 97.56 318 THR A CA 1
ATOM 2444 C C . THR A 1 318 ? -31.108 -16.585 47.613 1.00 97.56 318 THR A C 1
ATOM 2446 O O . THR A 1 318 ? -31.141 -17.481 48.457 1.00 97.56 318 THR A O 1
ATOM 2449 N N . THR A 1 319 ? -32.053 -16.443 46.680 1.00 98.06 319 THR A N 1
ATOM 2450 C CA . THR A 1 319 ? -33.265 -17.262 46.598 1.00 98.06 319 THR A CA 1
ATOM 2451 C C . THR A 1 319 ? -33.502 -17.701 45.153 1.00 98.06 319 THR A C 1
ATOM 2453 O O . THR A 1 319 ? -33.847 -16.885 44.297 1.00 98.06 319 THR A O 1
ATOM 2456 N N . ALA A 1 320 ? -33.339 -19.001 44.888 1.00 98.12 320 ALA A N 1
ATOM 2457 C CA . ALA A 1 320 ? -33.602 -19.601 43.579 1.00 98.12 320 ALA A CA 1
ATOM 2458 C C . ALA A 1 320 ? -35.064 -19.393 43.139 1.00 98.12 320 ALA A C 1
ATOM 2460 O O . ALA A 1 320 ? -35.994 -19.565 43.935 1.00 98.12 320 ALA A O 1
ATOM 2461 N N . GLY A 1 321 ? -35.283 -19.061 41.867 1.00 97.88 321 GLY A N 1
ATOM 2462 C CA . GLY A 1 321 ? -36.610 -18.787 41.327 1.00 97.88 321 GLY A CA 1
ATOM 2463 C C . GLY A 1 321 ? -36.602 -18.032 40.001 1.00 97.88 321 GLY A C 1
ATOM 2464 O O . GLY A 1 321 ? -35.574 -17.867 39.349 1.00 97.88 321 GLY A O 1
ATOM 2465 N N . THR A 1 322 ? -37.784 -17.579 39.593 1.00 98.06 322 THR A N 1
ATOM 2466 C CA . THR A 1 322 ? -37.975 -16.819 38.353 1.00 98.06 322 THR A CA 1
ATOM 2467 C C . THR A 1 322 ? -37.795 -15.325 38.604 1.00 98.06 322 THR A C 1
ATOM 2469 O O . THR A 1 322 ? -38.477 -14.762 39.458 1.00 98.06 322 THR A O 1
ATOM 2472 N N . TYR A 1 323 ? -36.931 -14.689 37.816 1.00 98.19 323 TYR A N 1
ATOM 2473 C CA . TYR A 1 323 ? -36.669 -13.253 37.831 1.00 98.19 323 TYR A CA 1
ATOM 2474 C C . TYR A 1 323 ? -37.121 -12.618 36.509 1.00 98.19 323 TYR A C 1
ATOM 2476 O O . TYR A 1 323 ? -36.824 -13.130 35.428 1.00 98.19 323 TYR A O 1
ATOM 2484 N N . GLU A 1 324 ? -37.834 -11.496 36.593 1.00 97.31 324 GLU A N 1
ATOM 2485 C CA . GLU A 1 324 ? -37.989 -10.544 35.491 1.00 97.31 324 GLU A CA 1
ATOM 2486 C C . GLU A 1 324 ? -36.847 -9.515 35.561 1.00 97.31 324 GLU A C 1
ATOM 2488 O O . GLU A 1 324 ? -36.559 -8.993 36.641 1.00 97.31 324 GLU A O 1
ATOM 2493 N N . PHE A 1 325 ? -36.236 -9.189 34.420 1.00 96.94 325 PHE A N 1
ATOM 2494 C CA . PHE A 1 325 ? -35.267 -8.092 34.279 1.00 96.94 325 PHE A CA 1
ATOM 2495 C C . PHE A 1 325 ? -35.742 -7.114 33.209 1.00 96.94 325 PHE A C 1
ATOM 2497 O O . PHE A 1 325 ? -36.329 -7.538 32.213 1.00 96.94 325 PHE A O 1
ATOM 2504 N N . ALA A 1 326 ? -35.491 -5.822 33.413 1.00 94.31 326 ALA A N 1
ATOM 2505 C CA . ALA A 1 326 ? -35.801 -4.764 32.457 1.00 94.31 326 ALA A CA 1
ATOM 2506 C C . ALA A 1 326 ? -34.657 -3.743 32.384 1.00 94.31 326 ALA A C 1
ATOM 2508 O O . ALA A 1 326 ? -34.054 -3.407 33.408 1.00 94.31 326 ALA A O 1
ATOM 2509 N N . VAL A 1 327 ? -34.391 -3.258 31.172 1.00 93.00 327 VAL A N 1
ATOM 2510 C CA . VAL A 1 327 ? -33.399 -2.217 30.867 1.00 93.00 327 VAL A CA 1
ATOM 2511 C C . VAL A 1 327 ? -34.089 -0.897 30.517 1.00 93.00 327 VAL A C 1
ATOM 2513 O O . VAL A 1 327 ? -35.258 -0.890 30.124 1.00 93.00 327 VAL A O 1
ATOM 2516 N N . ASP A 1 328 ? -33.359 0.198 30.695 1.00 89.81 328 ASP A N 1
ATOM 2517 C CA . ASP A 1 328 ? -33.786 1.592 30.527 1.00 89.81 328 ASP A CA 1
ATOM 2518 C C . ASP A 1 328 ? -32.508 2.421 30.287 1.00 89.81 328 ASP A C 1
ATOM 2520 O O . ASP A 1 328 ? -31.515 2.196 30.996 1.00 89.81 328 ASP A O 1
ATOM 2524 N N . GLY A 1 329 ? -32.497 3.311 29.292 1.00 89.25 329 GLY A N 1
ATOM 2525 C CA . GLY A 1 329 ? -31.301 4.053 28.879 1.00 89.25 329 GLY A CA 1
ATOM 2526 C C . GLY A 1 329 ? -31.540 5.096 27.780 1.00 89.25 329 GLY A C 1
ATOM 2527 O O . GLY A 1 329 ? -32.681 5.305 27.373 1.00 89.25 329 GLY A O 1
ATOM 2528 N N . ASP A 1 330 ? -30.464 5.784 27.396 1.00 87.75 330 ASP A N 1
ATOM 2529 C CA . ASP A 1 330 ? -30.393 6.857 26.385 1.00 87.75 330 ASP A CA 1
ATOM 2530 C C . ASP A 1 330 ? -28.937 6.853 25.861 1.00 87.75 330 ASP A C 1
ATOM 2532 O O . ASP A 1 330 ? -28.057 7.239 26.628 1.00 87.75 330 ASP A O 1
ATOM 2536 N N . ASP A 1 331 ? -28.577 6.324 24.679 1.00 89.94 331 ASP A N 1
ATOM 2537 C CA . ASP A 1 331 ? -29.365 5.583 23.670 1.00 89.94 331 ASP A CA 1
ATOM 2538 C C . ASP A 1 331 ? -29.492 4.060 24.003 1.00 89.94 331 ASP A C 1
ATOM 2540 O O . ASP A 1 331 ? -30.226 3.674 24.914 1.00 89.94 331 ASP A O 1
ATOM 2544 N N . ALA A 1 332 ? -28.854 3.144 23.254 1.00 95.00 332 ALA A N 1
ATOM 2545 C CA . ALA A 1 332 ? -29.176 1.710 23.274 1.00 95.00 332 ALA A CA 1
ATOM 2546 C C . ALA A 1 332 ? -28.679 0.956 24.523 1.00 95.00 332 ALA A C 1
ATOM 2548 O O . ALA A 1 332 ? -27.631 1.276 25.081 1.00 95.00 332 ALA A O 1
ATOM 2549 N N . VAL A 1 333 ? -29.397 -0.104 24.934 1.00 96.44 333 VAL A N 1
ATOM 2550 C CA . VAL A 1 333 ? -29.066 -0.920 26.124 1.00 96.44 333 VAL A CA 1
ATOM 2551 C C . VAL A 1 333 ? -29.413 -2.411 25.982 1.00 96.44 333 VAL A C 1
ATOM 2553 O O . VAL A 1 333 ? -30.498 -2.770 25.524 1.00 96.44 333 VAL A O 1
ATOM 2556 N N . GLU A 1 334 ? -28.544 -3.312 26.461 1.00 97.94 334 GLU A N 1
ATOM 2557 C CA . GLU A 1 334 ? -28.850 -4.752 26.605 1.00 97.94 334 GLU A CA 1
ATOM 2558 C C . GLU A 1 334 ? -28.251 -5.390 27.875 1.00 97.94 334 GLU A C 1
ATOM 2560 O O . GLU A 1 334 ? -27.226 -4.951 28.395 1.00 97.94 334 GLU A O 1
ATOM 2565 N N . PHE A 1 335 ? -28.899 -6.447 28.384 1.00 98.31 335 PHE A N 1
ATOM 2566 C CA . PHE A 1 335 ? -28.490 -7.192 29.580 1.00 98.31 335 PHE A CA 1
ATOM 2567 C C . PHE A 1 335 ? -28.424 -8.705 29.333 1.00 98.31 335 PHE A C 1
ATOM 2569 O O . PHE A 1 335 ? -29.407 -9.348 28.946 1.00 98.31 335 PHE A O 1
ATOM 2576 N N . ILE A 1 336 ? -27.258 -9.275 29.628 1.00 98.38 336 ILE A N 1
ATOM 2577 C CA . ILE A 1 336 ? -26.896 -10.681 29.469 1.00 98.38 336 ILE A CA 1
ATOM 2578 C C . ILE A 1 336 ? -26.518 -11.242 30.846 1.00 98.38 336 ILE A C 1
ATOM 2580 O O . ILE A 1 336 ? -25.803 -10.612 31.626 1.00 98.38 336 ILE A O 1
ATOM 2584 N N . ILE A 1 337 ? -26.972 -12.459 31.137 1.00 97.69 337 ILE A N 1
ATOM 2585 C CA . ILE A 1 337 ? -26.619 -13.212 32.346 1.00 97.69 337 ILE A CA 1
ATOM 2586 C C . ILE A 1 337 ? -26.274 -14.654 31.957 1.00 97.69 337 ILE A C 1
ATOM 2588 O O . ILE A 1 337 ? -26.924 -15.236 31.087 1.00 97.69 337 ILE A O 1
ATOM 2592 N N . ASP A 1 338 ? -25.200 -15.193 32.530 1.00 96.69 338 ASP A N 1
ATOM 2593 C CA . ASP A 1 338 ? -24.587 -16.499 32.224 1.00 96.69 338 ASP A CA 1
ATOM 2594 C C . ASP A 1 338 ? -24.327 -16.771 30.727 1.00 96.69 338 ASP A C 1
ATOM 2596 O O . ASP A 1 338 ? -24.331 -17.916 30.276 1.00 96.69 338 ASP A O 1
ATOM 2600 N N . GLY A 1 339 ? -24.114 -15.714 29.932 1.00 93.00 339 GLY A N 1
ATOM 2601 C CA . GLY A 1 339 ? -23.956 -15.824 28.477 1.00 93.00 339 GLY A CA 1
ATOM 2602 C C . GLY A 1 339 ? -25.231 -16.271 27.746 1.00 93.00 339 GLY A C 1
ATOM 2603 O O . GLY A 1 339 ? -25.147 -16.851 26.664 1.00 93.00 339 GLY A O 1
ATOM 2604 N N . THR A 1 340 ? -26.411 -16.051 28.337 1.00 94.00 340 THR A N 1
ATOM 2605 C CA . THR A 1 340 ? -27.704 -16.406 27.733 1.00 94.00 340 THR A CA 1
ATOM 2606 C C . THR A 1 340 ? -27.921 -15.644 26.424 1.00 94.00 340 THR A C 1
ATOM 2608 O O . THR A 1 340 ? -27.884 -14.415 26.409 1.00 94.00 340 THR A O 1
ATOM 2611 N N . LEU A 1 341 ? -28.193 -16.382 25.341 1.00 89.88 341 LEU A N 1
ATOM 2612 C CA . LEU A 1 341 ? -28.507 -15.839 24.018 1.00 89.88 341 LEU A CA 1
ATOM 2613 C C . LEU A 1 341 ? -29.917 -16.278 23.567 1.00 89.88 341 LEU A C 1
ATOM 2615 O O . LEU A 1 341 ? -30.203 -17.480 23.586 1.00 89.88 341 LEU A O 1
ATOM 2619 N N . PRO A 1 342 ? -30.788 -15.355 23.109 1.00 90.00 342 PRO A N 1
ATOM 2620 C CA . PRO A 1 342 ? -30.597 -13.898 23.086 1.00 90.00 342 PRO A CA 1
ATOM 2621 C C . PRO A 1 342 ? -30.485 -13.293 24.504 1.00 90.00 342 PRO A C 1
ATOM 2623 O O . PRO A 1 342 ? -30.872 -13.965 25.465 1.00 90.00 342 PRO A O 1
ATOM 2626 N N . PRO A 1 343 ? -29.995 -12.042 24.635 1.00 95.88 343 PRO A N 1
ATOM 2627 C CA . PRO A 1 343 ? -29.988 -11.300 25.897 1.00 95.88 343 PRO A CA 1
ATOM 2628 C C . PRO A 1 343 ? -31.345 -11.340 26.610 1.00 95.88 343 PRO A C 1
ATOM 2630 O O . PRO A 1 343 ? -32.398 -11.368 25.967 1.00 95.88 343 PRO A O 1
ATOM 2633 N N . VAL A 1 344 ? -31.333 -11.322 27.946 1.00 96.50 344 VAL A N 1
ATOM 2634 C CA . VAL A 1 344 ? -32.558 -11.470 28.754 1.00 96.50 344 VAL A CA 1
ATOM 2635 C C . VAL A 1 344 ? -33.460 -10.243 28.643 1.00 96.50 344 VAL A C 1
ATOM 2637 O O . VAL A 1 344 ? -34.677 -10.379 28.715 1.00 96.50 344 VAL A O 1
ATOM 2640 N N . SER A 1 345 ? -32.893 -9.058 28.433 1.00 95.56 345 SER A N 1
ATOM 2641 C CA . SER A 1 345 ? -33.636 -7.814 28.203 1.00 95.56 345 SER A CA 1
ATOM 2642 C C . SER A 1 345 ? -32.796 -6.860 27.356 1.00 95.56 345 SER A C 1
ATOM 2644 O O . SER A 1 345 ? -31.576 -6.834 27.506 1.00 95.56 345 SER A O 1
ATOM 2646 N N . GLY A 1 346 ? -33.430 -6.088 26.473 1.00 94.50 346 GLY A N 1
ATOM 2647 C CA . GLY A 1 346 ? -32.728 -5.204 25.541 1.00 94.50 346 GLY A CA 1
ATOM 2648 C C . GLY A 1 346 ? -33.659 -4.238 24.811 1.00 94.50 346 GLY A C 1
ATOM 2649 O O . GLY A 1 346 ? -34.753 -4.624 24.392 1.00 94.50 346 GLY A O 1
ATOM 2650 N N . TRP A 1 347 ? -33.206 -2.996 24.655 1.00 93.69 347 TRP A N 1
ATOM 2651 C CA . TRP A 1 347 ? -33.854 -1.922 23.905 1.00 93.69 347 TRP A CA 1
ATOM 2652 C C . TRP A 1 347 ? -32.832 -1.400 22.885 1.00 93.69 347 TRP A C 1
ATOM 2654 O O . TRP A 1 347 ? -31.733 -0.980 23.241 1.00 93.69 347 TRP A O 1
ATOM 2664 N N . TYR A 1 348 ? -33.178 -1.512 21.602 1.00 94.25 348 TYR A N 1
ATOM 2665 C CA . TYR A 1 348 ? -32.268 -1.325 20.468 1.00 94.25 348 TYR A CA 1
ATOM 2666 C C . TYR A 1 348 ? -32.689 -0.144 19.587 1.00 94.25 348 TYR A C 1
ATOM 2668 O O . TYR A 1 348 ? -33.881 0.159 19.478 1.00 94.25 348 TYR A O 1
ATOM 2676 N N . GLY A 1 349 ? -31.721 0.447 18.884 1.00 90.56 349 GLY A N 1
ATOM 2677 C CA . GLY A 1 349 ? -31.900 1.664 18.093 1.00 90.56 349 GLY A CA 1
ATOM 2678 C C . GLY A 1 349 ? -32.024 2.934 18.950 1.00 90.56 349 GLY A C 1
ATOM 2679 O O . GLY A 1 349 ? -32.108 2.837 20.175 1.00 90.56 349 GLY A O 1
ATOM 2680 N N . PRO A 1 350 ? -32.063 4.119 18.311 1.00 88.00 350 PRO A N 1
ATOM 2681 C CA . PRO A 1 350 ? -32.068 5.391 19.023 1.00 88.00 350 PRO A CA 1
ATOM 2682 C C . PRO A 1 350 ? -33.342 5.582 19.847 1.00 88.00 350 PRO A C 1
ATOM 2684 O O . PRO A 1 350 ? -34.457 5.445 19.322 1.00 88.00 350 PRO A O 1
ATOM 2687 N N . HIS A 1 351 ? -33.178 5.922 21.119 1.00 85.88 351 HIS A N 1
ATOM 2688 C CA . HIS A 1 351 ? -34.245 6.229 22.061 1.00 85.88 351 HIS A CA 1
ATOM 2689 C C . HIS A 1 351 ? -33.697 6.987 23.267 1.00 85.88 351 HIS A C 1
ATOM 2691 O O . HIS A 1 351 ? -32.647 6.639 23.776 1.00 85.88 351 HIS A O 1
ATOM 2697 N N . CYS A 1 352 ? -34.464 7.953 23.774 1.00 82.06 352 CYS A N 1
ATOM 2698 C CA . CYS A 1 352 ? -34.193 8.523 25.088 1.00 82.06 352 CYS A CA 1
ATOM 2699 C C . CYS A 1 352 ? -34.830 7.706 26.214 1.00 82.06 352 CYS A C 1
ATOM 2701 O O . CYS A 1 352 ? -35.692 6.851 25.968 1.00 82.06 352 CYS A O 1
ATOM 2703 N N . ASP A 1 353 ? -34.430 8.028 27.446 1.00 79.81 353 ASP A N 1
ATOM 2704 C CA . ASP A 1 353 ? -34.875 7.338 28.652 1.00 79.81 353 ASP A CA 1
ATOM 2705 C C . ASP A 1 353 ? -36.400 7.305 28.831 1.00 79.81 353 ASP A C 1
ATOM 2707 O O . ASP A 1 353 ? -37.178 8.036 28.210 1.00 79.81 353 ASP A O 1
ATOM 2711 N N . CYS A 1 354 ? -36.847 6.496 29.791 1.00 75.06 354 CYS A N 1
ATOM 2712 C CA . CYS A 1 354 ? -38.239 6.438 30.239 1.00 75.06 354 CYS A CA 1
ATOM 2713 C C . CYS A 1 354 ? -38.886 7.806 30.603 1.00 75.06 354 CYS A C 1
ATOM 2715 O O . CYS A 1 354 ? -40.093 7.865 30.856 1.00 75.06 354 CYS A O 1
ATOM 2717 N N . TYR A 1 355 ? -38.114 8.899 30.672 1.00 70.56 355 TYR A N 1
ATOM 2718 C CA . TYR A 1 355 ? -38.514 10.234 31.113 1.00 70.56 355 TYR A CA 1
ATOM 2719 C C . TYR A 1 355 ? -38.230 11.351 30.083 1.00 70.56 355 TYR A C 1
ATOM 2721 O O . TYR A 1 355 ? -38.355 12.533 30.436 1.00 70.56 355 TYR A O 1
ATOM 2729 N N . CYS A 1 356 ? -37.942 10.997 28.818 1.00 64.88 356 CYS A N 1
ATOM 2730 C CA . CYS A 1 356 ? -37.758 11.869 27.648 1.00 64.88 356 CYS A CA 1
ATOM 2731 C C . CYS A 1 356 ? -38.402 13.269 27.792 1.00 64.88 356 CYS A C 1
ATOM 2733 O O . CYS A 1 356 ? -39.629 13.419 27.810 1.00 64.88 356 CYS A O 1
ATOM 2735 N N . ASN A 1 357 ? -37.585 14.330 27.780 1.00 55.19 357 ASN A N 1
ATOM 2736 C CA . ASN A 1 357 ? -37.999 15.743 27.913 1.00 55.19 357 ASN A CA 1
ATOM 2737 C C . ASN A 1 357 ? -38.593 16.156 29.281 1.00 55.19 357 ASN A C 1
ATOM 2739 O O . ASN A 1 357 ? -39.252 17.196 29.383 1.00 55.19 357 ASN A O 1
ATOM 2743 N N . GLY A 1 358 ? -38.351 15.397 30.353 1.00 51.09 358 GLY A N 1
ATOM 2744 C CA . GLY A 1 358 ? -38.639 15.834 31.723 1.00 51.09 358 GLY A CA 1
ATOM 2745 C C . GLY A 1 358 ? -40.130 15.929 32.061 1.00 51.09 358 GLY A C 1
ATOM 2746 O O . GLY A 1 358 ? -40.524 16.732 32.911 1.00 51.09 358 GLY A O 1
ATOM 2747 N N . GLN A 1 359 ? -40.974 15.126 31.406 1.00 51.59 359 GLN A N 1
ATOM 2748 C CA . GLN A 1 359 ? -42.319 14.827 31.900 1.00 51.59 359 GLN A CA 1
ATOM 2749 C C . GLN A 1 359 ? -42.198 13.755 32.997 1.00 51.59 359 GLN A C 1
ATOM 2751 O O . GLN A 1 359 ? -41.893 12.608 32.679 1.00 51.59 359 GLN A O 1
ATOM 2756 N N . PRO A 1 360 ? -42.430 14.066 34.287 1.00 43.09 360 PRO A N 1
ATOM 2757 C CA . PRO A 1 360 ? -42.356 13.046 35.324 1.00 43.09 360 PRO A CA 1
ATOM 2758 C C . PRO A 1 360 ? -43.558 12.103 35.205 1.00 43.09 360 PRO A C 1
ATOM 2760 O O . PRO A 1 360 ? -44.666 12.470 35.603 1.00 43.09 360 PRO A O 1
ATOM 2763 N N . ASN A 1 361 ? -43.350 10.879 34.709 1.00 44.59 361 ASN A N 1
ATOM 2764 C CA . ASN A 1 361 ? -44.329 9.816 34.915 1.00 44.59 361 ASN A CA 1
ATOM 2765 C C . ASN A 1 361 ? -44.368 9.499 36.430 1.00 44.59 361 ASN A C 1
ATOM 2767 O O . ASN A 1 361 ? -43.337 9.117 36.994 1.00 44.59 361 ASN A O 1
ATOM 2771 N N . PRO A 1 362 ? -45.510 9.687 37.127 1.00 42.44 362 PRO A N 1
ATOM 2772 C CA . PRO A 1 362 ? -45.611 9.438 38.566 1.00 42.44 362 PRO A CA 1
ATOM 2773 C C . PRO A 1 362 ? -45.524 7.949 38.940 1.00 42.44 362 PRO A C 1
ATOM 2775 O O . PRO A 1 362 ? -45.466 7.631 40.128 1.00 42.44 362 PRO A O 1
ATOM 2778 N N . GLU A 1 363 ? -45.492 7.041 37.962 1.00 43.19 363 GLU A N 1
ATOM 2779 C CA . GLU A 1 363 ? -45.191 5.629 38.157 1.00 43.19 363 GLU A CA 1
ATOM 2780 C C . GLU A 1 363 ? -43.941 5.211 37.370 1.00 43.19 363 GLU A C 1
ATOM 2782 O O . GLU A 1 363 ? -43.796 5.500 36.189 1.00 43.19 363 GLU A O 1
ATOM 2787 N N . ARG A 1 364 ? -43.083 4.389 37.986 1.00 53.91 364 ARG A N 1
ATOM 2788 C CA . ARG A 1 364 ? -42.014 3.641 37.291 1.00 53.91 364 ARG A CA 1
ATOM 2789 C C . ARG A 1 364 ? -42.542 2.494 36.411 1.00 53.91 364 ARG A C 1
ATOM 2791 O O . ARG A 1 364 ? -41.780 1.610 36.025 1.00 53.91 364 ARG A O 1
ATOM 2798 N N . SER A 1 365 ? -43.852 2.433 36.163 1.00 53.91 365 SER A N 1
ATOM 2799 C CA . SER A 1 365 ? -44.526 1.243 35.637 1.00 53.91 365 SER A CA 1
ATOM 2800 C C . SER A 1 365 ? -44.228 0.975 34.162 1.00 53.91 365 SER A C 1
ATOM 2802 O O . SER A 1 365 ? -44.264 -0.187 33.767 1.00 53.91 365 SER A O 1
ATOM 2804 N N . GLU A 1 366 ? -43.855 1.986 33.373 1.00 58.12 366 GLU A N 1
ATOM 2805 C CA . GLU A 1 366 ? -43.506 1.832 31.951 1.00 58.12 366 GLU A CA 1
ATOM 2806 C C . GLU A 1 366 ? -42.131 1.174 31.742 1.00 58.12 366 GLU A C 1
ATOM 2808 O O . GLU A 1 366 ? -42.033 0.255 30.938 1.00 58.12 366 GLU A O 1
ATOM 2813 N N . CYS A 1 367 ? -41.120 1.502 32.550 1.00 64.94 367 CYS A N 1
ATOM 2814 C CA . CYS A 1 367 ? -39.771 0.906 32.486 1.00 64.94 367 CYS A CA 1
ATOM 2815 C C . CYS A 1 367 ? -39.681 -0.478 33.164 1.00 64.94 367 CYS A C 1
ATOM 2817 O O . CYS A 1 367 ? -38.655 -1.146 33.093 1.00 64.94 367 CYS A O 1
ATOM 2819 N N . THR A 1 368 ? -40.741 -0.921 33.854 1.00 71.62 368 THR A N 1
ATOM 2820 C CA . THR A 1 368 ? -40.710 -2.119 34.715 1.00 71.62 368 THR A CA 1
ATOM 2821 C C . THR A 1 368 ? -41.876 -3.074 34.446 1.00 71.62 368 THR A C 1
ATOM 2823 O O . THR A 1 368 ? -41.745 -4.050 33.711 1.00 71.62 368 THR A O 1
ATOM 2826 N N . SER A 1 369 ? -43.055 -2.799 35.004 1.00 70.88 369 SER A N 1
ATOM 2827 C CA . SER A 1 369 ? -44.233 -3.669 34.913 1.00 70.88 369 SER A CA 1
ATOM 2828 C C . SER A 1 369 ? -44.741 -3.838 33.479 1.00 70.88 369 SER A C 1
ATOM 2830 O O . SER A 1 369 ? -45.044 -4.965 33.077 1.00 70.88 369 SER A O 1
ATOM 2832 N N . ASN A 1 370 ? -44.785 -2.741 32.720 1.00 70.69 370 ASN A N 1
ATOM 2833 C CA . ASN A 1 370 ? -45.336 -2.642 31.368 1.00 70.69 370 ASN A CA 1
ATOM 2834 C C . ASN A 1 370 ? -44.256 -2.572 30.270 1.00 70.69 370 ASN A C 1
ATOM 2836 O O . ASN A 1 370 ? -44.620 -2.455 29.100 1.00 70.69 370 ASN A O 1
ATOM 2840 N N . SER A 1 371 ? -42.964 -2.640 30.619 1.00 78.50 371 SER A N 1
ATOM 2841 C CA . SER A 1 371 ? -41.874 -2.515 29.639 1.00 78.50 371 SER A CA 1
ATOM 2842 C C . SER A 1 371 ? -41.965 -3.616 28.578 1.00 78.50 371 SER A C 1
ATOM 2844 O O . SER A 1 371 ? -42.075 -4.791 28.943 1.00 78.50 371 SER A O 1
ATOM 2846 N N . PRO A 1 372 ? -41.901 -3.279 27.275 1.00 78.38 372 PRO A N 1
ATOM 2847 C CA . PRO A 1 372 ? -41.808 -4.266 26.204 1.00 78.38 372 PRO A CA 1
ATOM 2848 C C . PRO A 1 372 ? -40.379 -4.812 26.030 1.00 78.38 372 PRO A C 1
ATOM 2850 O O . PRO A 1 372 ? -40.197 -5.785 25.305 1.00 78.38 372 PRO A O 1
ATOM 2853 N N . TYR A 1 373 ? -39.386 -4.211 26.698 1.00 87.31 373 TYR A N 1
ATOM 2854 C CA . TYR A 1 373 ? -37.954 -4.533 26.595 1.00 87.31 373 TYR A CA 1
ATOM 2855 C C . TYR A 1 373 ? -37.452 -5.436 27.730 1.00 87.31 373 TYR A C 1
ATOM 2857 O O . TYR A 1 373 ? -36.264 -5.749 27.818 1.00 87.31 373 TYR A O 1
ATOM 2865 N N . LYS A 1 374 ? -38.364 -5.857 28.614 1.00 91.12 374 LYS A N 1
ATOM 2866 C CA . LYS A 1 374 ? -38.094 -6.795 29.703 1.00 91.12 374 LYS A CA 1
ATOM 2867 C C . LYS A 1 374 ? -38.126 -8.247 29.226 1.00 91.12 374 LYS A C 1
ATOM 2869 O O . LYS A 1 374 ? -38.858 -8.589 28.298 1.00 91.12 374 LYS A O 1
ATOM 2874 N N . GLY A 1 375 ? -37.451 -9.122 29.959 1.00 94.00 375 GLY A N 1
ATOM 2875 C CA . GLY A 1 375 ? -37.604 -10.567 29.804 1.00 94.00 375 GLY A CA 1
ATOM 2876 C C . GLY A 1 375 ? -37.555 -11.303 31.131 1.00 94.00 375 GLY A C 1
ATOM 2877 O O . GLY A 1 375 ? -37.703 -10.716 32.205 1.00 94.00 375 GLY A O 1
ATOM 2878 N N . THR A 1 376 ? -37.453 -12.628 31.063 1.00 96.12 376 THR A N 1
ATOM 2879 C CA . THR A 1 376 ? -37.680 -13.505 32.215 1.00 96.12 376 THR A CA 1
ATOM 2880 C C . THR A 1 376 ? -36.762 -14.716 32.153 1.00 96.12 376 THR A C 1
ATOM 2882 O O . THR A 1 376 ? -36.709 -15.399 31.132 1.00 96.12 376 THR A O 1
ATOM 2885 N N . ILE A 1 377 ? -36.081 -15.010 33.259 1.00 97.62 377 ILE A N 1
ATOM 2886 C CA . ILE A 1 377 ? -35.152 -16.135 33.391 1.00 97.62 377 ILE A CA 1
ATOM 2887 C C . ILE A 1 377 ? -35.333 -16.820 34.752 1.00 97.62 377 ILE A C 1
ATOM 2889 O O . ILE A 1 377 ? -35.755 -16.196 35.724 1.00 97.62 377 ILE A O 1
ATOM 2893 N N . TYR A 1 378 ? -35.055 -18.122 34.822 1.00 97.88 378 TYR A N 1
ATOM 2894 C CA . TYR A 1 378 ? -34.958 -18.846 36.088 1.00 97.88 378 TYR A CA 1
ATOM 2895 C C . TYR A 1 378 ? -33.496 -18.878 36.533 1.00 97.88 378 TYR A C 1
ATOM 2897 O O . TYR A 1 378 ? -32.642 -19.310 35.761 1.00 97.88 378 TYR A O 1
ATOM 2905 N N . LEU A 1 379 ? -33.228 -18.447 37.763 1.00 97.75 379 LEU A N 1
ATOM 2906 C CA . LEU A 1 379 ? -31.902 -18.458 38.373 1.00 97.75 379 LEU A CA 1
ATOM 2907 C C . LEU A 1 379 ? -31.912 -19.383 39.594 1.00 97.75 379 LEU A C 1
ATOM 2909 O O . LEU A 1 379 ? -32.878 -19.415 40.361 1.00 97.75 379 LEU A O 1
ATOM 2913 N N . GLU A 1 380 ? -30.830 -20.134 39.770 1.00 98.12 380 GLU A N 1
ATOM 2914 C CA . GLU A 1 380 ? -30.552 -20.863 41.010 1.00 98.12 380 GLU A CA 1
ATOM 2915 C C . GLU A 1 380 ? -30.051 -19.892 42.095 1.00 98.12 380 GLU A C 1
ATOM 2917 O O . GLU A 1 380 ? -29.943 -18.692 41.863 1.00 98.12 380 GLU A O 1
ATOM 2922 N N . SER A 1 381 ? -29.750 -20.381 43.301 1.00 97.62 381 SER A N 1
ATOM 2923 C CA . SER A 1 381 ? -29.022 -19.564 44.280 1.00 97.62 381 SER A CA 1
ATOM 2924 C C . SER A 1 381 ? -27.513 -19.726 44.090 1.00 97.62 381 SER A C 1
ATOM 2926 O O . SER A 1 381 ? -26.993 -20.842 44.147 1.00 97.62 381 SER A O 1
ATOM 2928 N N . GLY A 1 382 ? -26.810 -18.612 43.890 1.00 97.31 382 GLY A N 1
ATOM 2929 C CA . GLY A 1 382 ? -25.375 -18.589 43.622 1.00 97.31 382 GLY A CA 1
ATOM 2930 C C . GLY A 1 382 ? -24.893 -17.255 43.052 1.00 97.31 382 GLY A C 1
ATOM 2931 O O . GLY A 1 382 ? -25.617 -16.259 43.055 1.00 97.31 382 GLY A O 1
ATOM 2932 N N . GLU A 1 383 ? -23.653 -17.253 42.565 1.00 97.88 383 GLU A N 1
ATOM 2933 C CA . GLU A 1 383 ? -23.115 -16.179 41.729 1.00 97.88 383 GLU A CA 1
ATOM 2934 C C . GLU A 1 383 ? -23.398 -16.486 40.252 1.00 97.88 383 GLU A C 1
ATOM 2936 O O . GLU A 1 383 ? -23.006 -17.543 39.758 1.00 97.88 383 GLU A O 1
ATOM 2941 N N . HIS A 1 384 ? -24.020 -15.542 39.552 1.00 98.25 384 HIS A N 1
ATOM 2942 C CA . HIS A 1 384 ? -24.284 -15.575 38.113 1.00 98.25 384 HIS A CA 1
ATOM 2943 C C . HIS A 1 384 ? -23.436 -14.509 37.418 1.00 98.25 384 HIS A C 1
ATOM 2945 O O . HIS A 1 384 ? -23.351 -13.384 37.912 1.00 98.25 384 HIS A O 1
ATOM 2951 N N . THR A 1 385 ? -22.794 -14.823 36.294 1.00 98.38 385 THR A N 1
ATOM 2952 C CA . THR A 1 385 ? -21.977 -13.831 35.565 1.00 98.38 385 THR A CA 1
ATOM 2953 C C . THR A 1 385 ? -22.874 -12.895 34.772 1.00 98.38 385 THR A C 1
ATOM 2955 O O . THR A 1 385 ? -23.810 -13.364 34.133 1.00 98.38 385 THR A O 1
ATOM 2958 N N . ILE A 1 386 ? -22.593 -11.594 34.786 1.00 98.38 386 ILE A N 1
ATOM 2959 C CA . ILE A 1 386 ? -23.403 -10.592 34.084 1.00 98.38 386 ILE A CA 1
ATOM 2960 C C . ILE A 1 386 ? -22.577 -9.733 33.137 1.00 98.38 386 ILE A C 1
ATOM 2962 O O . ILE A 1 386 ? -21.421 -9.406 33.420 1.00 98.38 386 ILE A O 1
ATOM 2966 N N . GLU A 1 387 ? -23.235 -9.309 32.065 1.00 98.38 387 GLU A N 1
ATOM 2967 C CA . GLU A 1 387 ? -22.788 -8.243 31.183 1.00 98.38 387 GLU A CA 1
ATOM 2968 C C . GLU A 1 387 ? -23.972 -7.306 30.896 1.00 98.38 387 GLU A C 1
ATOM 2970 O O . GLU A 1 387 ? -25.052 -7.754 30.514 1.00 98.38 387 GLU A O 1
ATOM 2975 N N . PHE A 1 388 ? -23.797 -6.004 31.119 1.00 98.38 388 PHE A N 1
ATOM 2976 C CA . PHE A 1 388 ? -24.755 -4.971 30.709 1.00 98.38 388 PHE A CA 1
ATOM 2977 C C . PHE A 1 388 ? -24.029 -4.005 29.785 1.00 98.38 388 PHE A C 1
ATOM 2979 O O . PHE A 1 388 ? -22.937 -3.537 30.115 1.00 98.38 388 PHE A O 1
ATOM 2986 N N . ARG A 1 389 ? -24.638 -3.697 28.646 1.00 98.31 389 ARG A N 1
ATOM 2987 C CA . ARG A 1 389 ? -24.083 -2.814 27.620 1.00 98.31 389 ARG A CA 1
ATOM 2988 C C . ARG A 1 389 ? -24.979 -1.590 27.476 1.00 98.31 389 ARG A C 1
ATOM 2990 O O . ARG A 1 389 ? -26.197 -1.715 27.566 1.00 98.31 389 ARG A O 1
ATOM 2997 N N . HIS A 1 390 ? -24.352 -0.437 27.278 1.00 97.06 390 HIS A N 1
ATOM 2998 C CA . HIS A 1 390 ? -24.993 0.842 26.978 1.00 97.06 390 HIS A CA 1
ATOM 2999 C C . HIS A 1 390 ? -24.205 1.554 25.864 1.00 97.06 390 HIS A C 1
ATOM 3001 O O . HIS A 1 390 ? -22.975 1.516 25.873 1.00 97.06 390 HIS A O 1
ATOM 3007 N N . GLU A 1 391 ? -24.891 2.132 24.884 1.00 95.88 391 GLU A N 1
ATOM 3008 C CA . GLU A 1 391 ? -24.343 2.898 23.758 1.00 95.88 391 GLU A CA 1
ATOM 3009 C C . GLU A 1 391 ? -25.025 4.264 23.708 1.00 95.88 391 GLU A C 1
ATOM 3011 O O . GLU A 1 391 ? -26.246 4.325 23.697 1.00 95.88 391 GLU A O 1
ATOM 3016 N N . GLU A 1 392 ? -24.235 5.334 23.657 1.00 92.06 392 GLU A N 1
ATOM 3017 C CA . GLU A 1 392 ? -24.712 6.717 23.555 1.00 92.06 392 GLU A CA 1
ATOM 3018 C C . GLU A 1 392 ? -24.004 7.431 22.398 1.00 92.06 392 GLU A C 1
ATOM 3020 O O . GLU A 1 392 ? -22.789 7.302 22.211 1.00 92.06 392 GLU A O 1
ATOM 3025 N N . ALA A 1 393 ? -24.764 8.222 21.645 1.00 88.25 393 ALA A N 1
ATOM 3026 C CA . ALA A 1 393 ? -24.329 8.976 20.482 1.00 88.25 393 ALA A CA 1
ATOM 3027 C C . ALA A 1 393 ? -24.573 10.492 20.573 1.00 88.25 393 ALA A C 1
ATOM 3029 O O . ALA A 1 393 ? -23.825 11.237 19.924 1.00 88.25 393 ALA A O 1
ATOM 3030 N N . GLY A 1 394 ? -25.639 10.953 21.247 1.00 85.50 394 GLY A N 1
ATOM 3031 C CA . GLY A 1 394 ? -26.160 12.303 20.993 1.00 85.50 394 GLY A CA 1
ATOM 3032 C C . GLY A 1 394 ? -27.270 12.874 21.886 1.00 85.50 394 GLY A C 1
ATOM 3033 O O . GLY A 1 394 ? -28.048 13.680 21.358 1.00 85.50 394 GLY A O 1
ATOM 3034 N N . GLY A 1 395 ? -27.399 12.513 23.167 1.00 80.94 395 GLY A N 1
ATOM 3035 C CA . GLY A 1 395 ? -28.613 12.782 23.951 1.00 80.94 395 GLY A CA 1
ATOM 3036 C C . GLY A 1 395 ? -28.439 13.099 25.444 1.00 80.94 395 GLY A C 1
ATOM 3037 O O . GLY A 1 395 ? -27.672 13.987 25.856 1.00 80.94 395 GLY A O 1
ATOM 3038 N N . GLY A 1 396 ? -29.299 12.459 26.243 1.00 79.06 396 GLY A N 1
ATOM 3039 C CA . GLY A 1 396 ? -28.949 12.043 27.599 1.00 79.06 396 GLY A CA 1
ATOM 3040 C C . GLY A 1 396 ? -28.111 10.766 27.519 1.00 79.06 396 GLY A C 1
ATOM 3041 O O . GLY A 1 396 ? -27.948 10.207 26.448 1.00 79.06 396 GLY A O 1
ATOM 3042 N N . ASP A 1 397 ? -27.537 10.337 28.636 1.00 84.88 397 ASP A N 1
ATOM 3043 C CA . ASP A 1 397 ? -26.379 9.436 28.643 1.00 84.88 397 ASP A CA 1
ATOM 3044 C C . ASP A 1 397 ? -26.554 8.297 29.670 1.00 84.88 397 ASP A C 1
ATOM 3046 O O . ASP A 1 397 ? -25.677 7.995 30.485 1.00 84.88 397 ASP A O 1
ATOM 3050 N N . ASN A 1 398 ? -27.760 7.731 29.714 1.00 87.69 398 ASN A N 1
ATOM 3051 C CA . ASN A 1 398 ? -28.354 7.106 30.897 1.00 87.69 398 ASN A CA 1
ATOM 3052 C C . ASN A 1 398 ? -28.377 5.565 30.859 1.00 87.69 398 ASN A C 1
ATOM 3054 O O . ASN A 1 398 ? -28.541 4.951 29.812 1.00 87.69 398 ASN A O 1
ATOM 3058 N N . TYR A 1 399 ? -28.281 4.915 32.031 1.00 92.06 399 TYR A N 1
ATOM 3059 C CA . TYR A 1 399 ? -28.332 3.448 32.131 1.00 92.06 399 TYR A CA 1
ATOM 3060 C C . TYR A 1 399 ? -28.861 2.928 33.484 1.00 92.06 399 TYR A C 1
ATOM 3062 O O . TYR A 1 399 ? -28.289 3.180 34.553 1.00 92.06 399 TYR A O 1
ATOM 3070 N N . TRP A 1 400 ? -29.909 2.095 33.444 1.00 92.88 400 TRP A N 1
ATOM 3071 C CA . TRP A 1 400 ? -30.431 1.383 34.619 1.00 92.88 400 TRP A CA 1
ATOM 3072 C C . TRP A 1 400 ? -30.730 -0.095 34.349 1.00 92.88 400 TRP A C 1
ATOM 3074 O O . TRP A 1 400 ? -31.305 -0.459 33.324 1.00 92.88 400 TRP A O 1
ATOM 3084 N N . LEU A 1 401 ? -30.432 -0.942 35.342 1.00 95.62 401 LEU A N 1
ATOM 3085 C CA . LEU A 1 401 ? -30.924 -2.321 35.402 1.00 95.62 401 LEU A CA 1
ATOM 3086 C C . LEU A 1 401 ? -31.958 -2.488 36.523 1.00 95.62 401 LEU A C 1
ATOM 3088 O O . LEU A 1 401 ? -31.654 -2.350 37.716 1.00 95.62 401 LEU A O 1
ATOM 3092 N N . TYR A 1 402 ? -33.178 -2.848 36.130 1.00 94.50 402 TYR A N 1
ATOM 3093 C CA . TYR A 1 402 ? -34.271 -3.194 37.030 1.00 94.50 402 TYR A CA 1
ATOM 3094 C C . TYR A 1 402 ? -34.460 -4.709 37.116 1.00 94.50 402 TYR A C 1
ATOM 3096 O O . TYR A 1 402 ? -34.312 -5.428 36.127 1.00 94.50 402 TYR A O 1
ATOM 3104 N N . TRP A 1 403 ? -34.874 -5.186 38.290 1.00 96.38 403 TRP A N 1
ATOM 3105 C CA . TRP A 1 403 ? -35.258 -6.580 38.517 1.00 96.38 403 TRP A CA 1
ATOM 3106 C C . TRP A 1 403 ? -36.550 -6.712 39.328 1.00 96.38 403 TRP A C 1
ATOM 3108 O O . TRP A 1 403 ? -36.949 -5.798 40.062 1.00 96.38 403 TRP A O 1
ATOM 3118 N N . LYS A 1 404 ? -37.178 -7.882 39.213 1.00 95.62 404 LYS A N 1
ATOM 3119 C CA . LYS A 1 404 ? -38.260 -8.359 40.075 1.00 95.62 404 LYS A CA 1
ATOM 3120 C C . LYS A 1 404 ? -38.168 -9.875 40.237 1.00 95.62 404 LYS A C 1
ATOM 3122 O O . LYS A 1 404 ? -38.172 -10.595 39.245 1.00 95.62 404 LYS A O 1
ATOM 3127 N N . GLY A 1 405 ? -38.172 -10.362 41.473 1.00 97.06 405 GLY A N 1
ATOM 3128 C CA . GLY A 1 405 ? -38.224 -11.792 41.783 1.00 97.06 405 GLY A CA 1
ATOM 3129 C C . GLY A 1 405 ? -38.121 -12.061 43.287 1.00 97.06 405 GLY A C 1
ATOM 3130 O O . GLY A 1 405 ? -38.263 -11.127 44.083 1.00 97.06 405 GLY A O 1
ATOM 3131 N N . PRO A 1 406 ? -37.835 -13.308 43.698 1.00 97.62 406 PRO A N 1
ATOM 3132 C CA . PRO A 1 406 ? -37.787 -13.704 45.105 1.00 97.62 406 PRO A CA 1
ATOM 3133 C C . PRO A 1 406 ? -36.925 -12.803 46.007 1.00 97.62 406 PRO A C 1
ATOM 3135 O O . PRO A 1 406 ? -37.410 -12.342 47.041 1.00 97.62 406 PRO A O 1
ATOM 3138 N N . ASP A 1 407 ? -35.695 -12.471 45.599 1.00 96.94 407 ASP A N 1
ATOM 3139 C CA . ASP A 1 407 ? -34.789 -11.613 46.385 1.00 96.94 407 ASP A CA 1
ATOM 3140 C C . ASP A 1 407 ? -35.230 -10.138 46.469 1.00 96.94 407 ASP A C 1
ATOM 3142 O O . ASP A 1 407 ? -34.814 -9.419 47.379 1.00 96.94 407 ASP A O 1
ATOM 3146 N N . SER A 1 408 ? -36.109 -9.680 45.569 1.00 95.19 408 SER A N 1
ATOM 3147 C CA . SER A 1 408 ? -36.732 -8.350 45.637 1.00 95.19 408 SER A CA 1
ATOM 3148 C C . SER A 1 408 ? -38.107 -8.359 46.326 1.00 95.19 408 SER A C 1
ATOM 3150 O O . SER A 1 408 ? -38.787 -7.331 46.367 1.00 95.19 408 SER A O 1
ATOM 3152 N N . GLY A 1 409 ? -38.540 -9.507 46.864 1.00 95.88 409 GLY A N 1
ATOM 3153 C CA . GLY A 1 409 ? -39.873 -9.691 47.443 1.00 95.88 409 GLY A CA 1
ATOM 3154 C C . GLY A 1 409 ? -40.999 -9.604 46.407 1.00 95.88 409 GLY A C 1
ATOM 3155 O O . GLY A 1 409 ? -42.073 -9.091 46.718 1.00 95.88 409 GLY A O 1
ATOM 3156 N N . ASP A 1 410 ? -40.726 -10.033 45.170 1.00 93.94 410 ASP A N 1
ATOM 3157 C CA . ASP A 1 410 ? -41.592 -9.921 43.987 1.00 93.94 410 ASP A CA 1
ATOM 3158 C C . ASP A 1 410 ? -42.022 -8.480 43.629 1.00 93.94 410 ASP A C 1
ATOM 3160 O O . ASP A 1 410 ? -42.948 -8.268 42.839 1.00 93.94 410 ASP A O 1
ATOM 3164 N N . ALA A 1 411 ? -41.317 -7.471 44.149 1.00 91.62 411 ALA A N 1
ATOM 3165 C CA . ALA A 1 411 ? -41.483 -6.066 43.788 1.00 91.62 411 ALA A CA 1
ATOM 3166 C C . ALA A 1 411 ? -40.428 -5.621 42.761 1.00 91.62 411 ALA A C 1
ATOM 3168 O O . ALA A 1 411 ? -39.284 -6.073 42.798 1.00 91.62 411 ALA A O 1
ATOM 3169 N N . TRP A 1 412 ? -40.793 -4.703 41.863 1.00 91.06 412 TRP A N 1
ATOM 3170 C CA . TRP A 1 412 ? -39.841 -4.083 40.937 1.00 91.06 412 TRP A CA 1
ATOM 3171 C C . TRP A 1 412 ? -38.943 -3.065 41.646 1.00 91.06 412 TRP A C 1
ATOM 3173 O O . TRP A 1 412 ? -39.426 -2.197 42.376 1.00 91.06 412 TRP A O 1
ATOM 3183 N N . GLY A 1 413 ? -37.641 -3.125 41.372 1.00 91.00 413 GLY A N 1
ATOM 3184 C CA . GLY A 1 413 ? -36.664 -2.151 41.852 1.00 91.00 413 GLY A CA 1
ATOM 3185 C C . GLY A 1 413 ? -35.384 -2.150 41.020 1.00 91.00 413 GLY A C 1
ATOM 3186 O O . GLY A 1 413 ? -35.179 -3.027 40.188 1.00 91.00 413 GLY A O 1
ATOM 3187 N N . ILE A 1 414 ? -34.517 -1.165 41.256 1.00 92.12 414 ILE A N 1
ATOM 3188 C CA . ILE A 1 414 ? -33.122 -1.211 40.789 1.00 92.12 414 ILE A CA 1
ATOM 3189 C C . ILE A 1 414 ? -32.408 -2.335 41.550 1.00 92.12 414 ILE A C 1
ATOM 3191 O O . ILE A 1 414 ? -32.613 -2.475 42.760 1.00 92.12 414 ILE A O 1
ATOM 3195 N N . VAL A 1 415 ? -31.557 -3.103 40.869 1.00 96.19 415 VAL A N 1
ATOM 3196 C CA . VAL A 1 415 ? -30.723 -4.129 41.517 1.00 96.19 415 VAL A CA 1
ATOM 3197 C C . VAL A 1 415 ? -29.804 -3.466 42.566 1.00 96.19 415 VAL A C 1
ATOM 3199 O O . VAL A 1 415 ? -29.053 -2.544 42.227 1.00 96.19 415 VAL A O 1
ATOM 3202 N N . PRO A 1 416 ? -29.850 -3.866 43.852 1.00 96.19 416 PRO A N 1
ATOM 3203 C CA . PRO A 1 416 ? -29.102 -3.192 44.911 1.00 96.19 416 PRO A CA 1
ATOM 3204 C C . PRO A 1 416 ? -27.602 -3.515 44.841 1.00 96.19 416 PRO A C 1
ATOM 3206 O O . PRO A 1 416 ? -27.211 -4.602 44.425 1.00 96.19 416 PRO A O 1
ATOM 3209 N N . SER A 1 417 ? -26.747 -2.608 45.329 1.00 96.19 417 SER A N 1
ATOM 3210 C CA . SER A 1 417 ? -25.283 -2.796 45.324 1.00 96.19 417 SER A CA 1
ATOM 3211 C C . SER A 1 417 ? -24.841 -4.043 46.087 1.00 96.19 417 SER A C 1
ATOM 3213 O O . SER A 1 417 ? -23.861 -4.680 45.725 1.00 96.19 417 SER A O 1
ATOM 3215 N N . THR A 1 418 ? -25.598 -4.432 47.114 1.00 96.25 418 THR A N 1
ATOM 3216 C CA . THR A 1 418 ? -25.372 -5.647 47.907 1.00 96.25 418 THR A CA 1
ATOM 3217 C C . THR A 1 418 ? -25.640 -6.951 47.156 1.00 96.25 418 THR A C 1
ATOM 3219 O O . THR A 1 418 ? -25.264 -8.002 47.664 1.00 96.25 418 THR A O 1
ATOM 3222 N N . SER A 1 419 ? -26.294 -6.907 45.991 1.00 97.25 419 SER A N 1
ATOM 3223 C CA . SER A 1 419 ? -26.475 -8.077 45.124 1.00 97.25 419 SER A CA 1
ATOM 3224 C C . SER A 1 419 ? -25.337 -8.243 44.115 1.00 97.25 419 SER A C 1
ATOM 3226 O O . SER A 1 419 ? -25.274 -9.280 43.466 1.00 97.25 419 SER A O 1
ATOM 3228 N N . TYR A 1 420 ? -24.410 -7.292 43.984 1.00 97.75 420 TYR A N 1
ATOM 3229 C CA . TYR A 1 420 ? -23.286 -7.415 43.057 1.00 97.75 420 TYR A CA 1
ATOM 3230 C C . TYR A 1 420 ? -21.990 -7.859 43.754 1.00 97.75 420 TYR A C 1
ATOM 3232 O O . TYR A 1 420 ? -21.648 -7.359 44.825 1.00 97.75 420 TYR A O 1
ATOM 3240 N N . SER A 1 421 ? -21.233 -8.749 43.107 1.00 95.94 421 SER A N 1
ATOM 3241 C CA . SER A 1 421 ? -19.815 -9.005 43.403 1.00 95.94 421 SER A CA 1
ATOM 3242 C C . SER A 1 421 ? -18.971 -8.645 42.178 1.00 95.94 421 SER A C 1
ATOM 3244 O O . SER A 1 421 ? -19.375 -8.875 41.039 1.00 95.94 421 SER A O 1
ATOM 3246 N N . ASP A 1 422 ? -17.817 -8.019 42.424 1.00 95.44 422 ASP A N 1
ATOM 3247 C CA . ASP A 1 422 ? -16.821 -7.631 41.413 1.00 95.44 422 ASP A CA 1
ATOM 3248 C C . ASP A 1 422 ? -17.384 -6.865 40.190 1.00 95.44 422 ASP A C 1
ATOM 3250 O O . ASP A 1 422 ? -16.901 -7.028 39.073 1.00 95.44 422 ASP A O 1
ATOM 3254 N N . LEU A 1 423 ? -18.406 -6.018 40.392 1.00 97.88 423 LEU A N 1
ATOM 3255 C CA . LEU A 1 423 ? -18.990 -5.183 39.335 1.00 97.88 423 LEU A CA 1
ATOM 3256 C C . LEU A 1 423 ? -18.008 -4.087 38.896 1.00 97.88 423 LEU A C 1
ATOM 3258 O O . LEU A 1 423 ? -17.722 -3.157 39.653 1.00 97.88 423 LEU A O 1
ATOM 3262 N N . ILE A 1 424 ? -17.547 -4.184 37.652 1.00 98.00 424 ILE A N 1
ATOM 3263 C CA . ILE A 1 424 ? -16.666 -3.236 36.974 1.00 98.00 424 ILE A CA 1
ATOM 3264 C C . ILE A 1 424 ? -17.415 -2.627 35.792 1.00 98.00 424 ILE A C 1
ATOM 3266 O O . ILE A 1 424 ? -17.880 -3.340 34.908 1.00 98.00 424 ILE A O 1
ATOM 3270 N N . GLN A 1 425 ? -17.484 -1.301 35.754 1.00 97.50 425 GLN A N 1
ATOM 3271 C CA . GLN A 1 425 ? -17.880 -0.526 34.585 1.00 97.50 425 GLN A CA 1
ATOM 3272 C C . GLN A 1 425 ? -16.612 -0.146 33.801 1.00 97.50 425 GLN A C 1
ATOM 3274 O O . GLN A 1 425 ? -15.580 0.177 34.390 1.00 97.50 425 GLN A O 1
ATOM 3279 N N . THR A 1 426 ? -16.674 -0.204 32.474 1.00 97.44 426 THR A N 1
ATOM 3280 C CA . THR A 1 426 ? -15.608 0.208 31.547 1.00 97.44 426 THR A CA 1
ATOM 3281 C C . THR A 1 426 ? -16.223 1.019 30.413 1.00 97.44 426 THR A C 1
ATOM 3283 O O . THR A 1 426 ? -17.354 0.744 30.014 1.00 97.44 426 THR A O 1
ATOM 3286 N N . THR A 1 427 ? -15.508 2.026 29.916 1.00 95.44 427 THR A N 1
ATOM 3287 C CA . THR A 1 427 ? -15.999 2.962 28.890 1.00 95.44 427 THR A CA 1
ATOM 3288 C C . THR A 1 427 ? -15.012 3.127 27.739 1.00 95.44 427 THR A C 1
ATOM 3290 O O . THR A 1 427 ? -13.795 3.150 27.949 1.00 95.44 427 THR A O 1
ATOM 3293 N N . TYR A 1 428 ? -15.547 3.262 26.526 1.00 93.56 428 TYR A N 1
ATOM 3294 C CA . TYR A 1 428 ? -14.789 3.331 25.276 1.00 93.56 428 TYR A CA 1
ATOM 3295 C C . TYR A 1 428 ? -15.419 4.323 24.294 1.00 93.56 428 TYR A C 1
ATOM 3297 O O . TYR A 1 428 ? -16.639 4.427 24.237 1.00 93.56 428 TYR A O 1
ATOM 3305 N N . ALA A 1 429 ? -14.615 5.004 23.483 1.00 90.12 429 ALA A N 1
ATOM 3306 C CA . ALA A 1 429 ? -15.092 5.867 22.408 1.00 90.12 429 ALA A CA 1
ATOM 3307 C C . ALA A 1 429 ? -15.670 5.056 21.230 1.00 90.12 429 ALA A C 1
ATOM 3309 O O . ALA A 1 429 ? -15.028 4.139 20.709 1.00 90.12 429 ALA A O 1
ATOM 3310 N N . LEU A 1 430 ? -16.857 5.459 20.779 1.00 87.75 430 LEU A N 1
ATOM 3311 C CA . LEU A 1 430 ? -17.529 5.055 19.542 1.00 87.75 430 LEU A CA 1
ATOM 3312 C C . LEU A 1 430 ? -17.278 6.099 18.439 1.00 87.75 430 LEU A C 1
ATOM 3314 O O . LEU A 1 430 ? -18.197 6.551 17.760 1.00 87.75 430 LEU A O 1
ATOM 3318 N N . GLU A 1 431 ? -16.022 6.502 18.244 1.00 77.44 431 GLU A N 1
ATOM 3319 C CA . GLU A 1 431 ? -15.639 7.334 17.101 1.00 77.44 431 GLU A CA 1
ATOM 3320 C C . GLU A 1 431 ? -15.154 6.463 15.940 1.00 77.44 431 GLU A C 1
ATOM 3322 O O . GLU A 1 431 ? -14.174 5.723 16.058 1.00 77.44 431 GLU A O 1
ATOM 3327 N N . THR A 1 432 ? -15.799 6.582 14.778 1.00 70.31 432 THR A N 1
ATOM 3328 C CA . THR A 1 432 ? -15.292 5.962 13.547 1.00 70.31 432 THR A CA 1
ATOM 3329 C C . THR A 1 432 ? -13.889 6.490 13.236 1.00 70.31 432 THR A C 1
ATOM 3331 O O . THR A 1 432 ? -13.660 7.699 13.142 1.00 70.31 432 THR A O 1
ATOM 3334 N N . SER A 1 433 ? -12.920 5.583 13.073 1.00 68.31 433 SER A N 1
ATOM 3335 C CA . SER A 1 433 ? -11.565 5.953 12.659 1.00 68.31 433 SER A CA 1
ATOM 3336 C C . SER A 1 433 ? -11.595 6.551 11.251 1.00 68.31 433 SER A C 1
ATOM 3338 O O . SER A 1 433 ? -12.129 5.941 10.325 1.00 68.31 433 SER A O 1
ATOM 3340 N N . GLY A 1 434 ? -11.003 7.733 11.077 1.00 75.19 434 GLY A N 1
ATOM 3341 C CA . GLY A 1 434 ? -10.932 8.382 9.769 1.00 75.19 434 GLY A CA 1
ATOM 3342 C C . GLY A 1 434 ? -10.038 7.607 8.804 1.00 75.19 434 GLY A C 1
ATOM 3343 O O . GLY A 1 434 ? -8.882 7.323 9.118 1.00 75.19 434 GLY A O 1
ATOM 3344 N N . SER A 1 435 ? -10.555 7.301 7.618 1.00 88.25 435 SER A N 1
ATOM 3345 C CA . SER A 1 435 ? -9.799 6.661 6.547 1.00 88.25 435 SER A CA 1
ATOM 3346 C C . SER A 1 435 ? -9.236 7.752 5.636 1.00 88.25 435 SER A C 1
ATOM 3348 O O . SER A 1 435 ? -9.952 8.304 4.804 1.00 88.25 435 SER A O 1
ATOM 3350 N N . THR A 1 436 ? -7.964 8.114 5.819 1.00 91.62 436 THR A N 1
ATOM 3351 C CA . THR A 1 436 ? -7.294 9.193 5.067 1.00 91.62 436 THR A CA 1
ATOM 3352 C C . THR A 1 436 ? -6.119 8.666 4.249 1.00 91.62 436 THR A C 1
ATOM 3354 O O . THR A 1 436 ? -5.459 7.698 4.635 1.00 91.62 436 THR A O 1
ATOM 3357 N N . ILE A 1 437 ? -5.859 9.272 3.086 1.00 95.44 437 ILE A N 1
ATOM 3358 C CA . ILE A 1 437 ? -4.807 8.803 2.181 1.00 95.44 437 ILE A CA 1
ATOM 3359 C C . ILE A 1 437 ? -3.441 9.325 2.627 1.00 95.44 437 ILE A C 1
ATOM 3361 O O . ILE A 1 437 ? -3.204 10.532 2.682 1.00 95.44 437 ILE A O 1
ATOM 3365 N N . THR A 1 438 ? -2.494 8.407 2.821 1.00 97.06 438 THR A N 1
ATOM 3366 C CA . THR A 1 438 ? -1.064 8.732 2.881 1.00 97.06 438 THR A CA 1
ATOM 3367 C C . THR A 1 438 ? -0.386 8.350 1.566 1.00 97.06 438 THR A C 1
ATOM 3369 O O . THR A 1 438 ? -0.414 7.189 1.156 1.00 97.06 438 THR A O 1
ATOM 3372 N N . ASP A 1 439 ? 0.228 9.331 0.898 1.00 97.94 439 ASP A N 1
ATOM 3373 C CA . ASP A 1 439 ? 0.916 9.152 -0.385 1.00 97.94 439 ASP A CA 1
ATOM 3374 C C . ASP A 1 439 ? 2.438 9.028 -0.206 1.00 97.94 439 ASP A C 1
ATOM 3376 O O . ASP A 1 439 ? 3.119 9.957 0.235 1.00 97.94 439 ASP A O 1
ATOM 3380 N N . TYR A 1 440 ? 2.983 7.884 -0.620 1.00 98.56 440 TYR A N 1
ATOM 3381 C CA . TYR A 1 440 ? 4.406 7.556 -0.570 1.00 98.56 440 TYR A CA 1
ATOM 3382 C C . TYR A 1 440 ? 4.997 7.535 -1.982 1.00 98.56 440 TYR A C 1
ATOM 3384 O O . TYR A 1 440 ? 4.585 6.732 -2.823 1.00 98.56 440 TYR A O 1
ATOM 3392 N N . ALA A 1 441 ? 5.996 8.373 -2.262 1.00 98.50 441 ALA A N 1
ATOM 3393 C CA . ALA A 1 441 ? 6.740 8.296 -3.517 1.00 98.50 441 ALA A CA 1
ATOM 3394 C C . ALA A 1 441 ? 7.547 6.989 -3.562 1.00 98.50 441 ALA A C 1
ATOM 3396 O O . ALA A 1 441 ? 8.334 6.703 -2.657 1.00 98.50 441 ALA A O 1
ATOM 3397 N N . VAL A 1 442 ? 7.382 6.195 -4.626 1.00 98.62 442 VAL A N 1
ATOM 3398 C CA . VAL A 1 442 ? 8.079 4.911 -4.810 1.00 98.62 442 VAL A CA 1
ATOM 3399 C C . VAL A 1 442 ? 9.503 5.171 -5.307 1.00 98.62 442 VAL A C 1
ATOM 3401 O O . VAL A 1 442 ? 9.865 4.941 -6.466 1.00 98.62 442 VAL A O 1
ATOM 3404 N N . ARG A 1 443 ? 10.297 5.705 -4.380 1.00 98.31 443 ARG A N 1
ATOM 3405 C CA . ARG A 1 443 ? 11.729 5.956 -4.473 1.00 98.31 443 ARG A CA 1
ATOM 3406 C C . ARG A 1 443 ? 12.437 5.238 -3.339 1.00 98.31 443 ARG A C 1
ATOM 3408 O O . ARG A 1 443 ? 11.962 5.294 -2.209 1.00 98.31 443 ARG A O 1
ATOM 3415 N N . VAL A 1 444 ? 13.585 4.629 -3.609 1.00 97.62 444 VAL A N 1
ATOM 3416 C CA . VAL A 1 444 ? 14.374 3.923 -2.590 1.00 97.62 444 VAL A CA 1
ATOM 3417 C C . VAL A 1 444 ? 15.853 4.279 -2.691 1.00 97.62 444 VAL A C 1
ATOM 3419 O O . VAL A 1 444 ? 16.426 4.295 -3.783 1.00 97.62 444 VAL A O 1
ATOM 3422 N N . MET A 1 445 ? 16.457 4.596 -1.546 1.00 95.44 445 MET A N 1
ATOM 3423 C CA . MET A 1 445 ? 17.901 4.770 -1.402 1.00 95.44 445 MET A CA 1
ATOM 3424 C C . MET A 1 445 ? 18.588 3.398 -1.435 1.00 95.44 445 MET A C 1
ATOM 3426 O O . MET A 1 445 ? 18.204 2.506 -0.682 1.00 95.44 445 MET A O 1
ATOM 3430 N N . VAL A 1 446 ? 19.586 3.226 -2.306 1.00 94.44 446 VAL A N 1
ATOM 3431 C CA . VAL A 1 446 ? 20.275 1.937 -2.518 1.00 94.44 446 VAL A CA 1
ATOM 3432 C C . VAL A 1 446 ? 21.794 2.088 -2.519 1.00 94.44 446 VAL A C 1
ATOM 3434 O O . VAL A 1 446 ? 22.332 3.183 -2.685 1.00 94.44 446 VAL A O 1
ATOM 3437 N N . CYS A 1 447 ? 22.490 0.961 -2.386 1.00 92.44 447 CYS A N 1
ATOM 3438 C CA . CYS A 1 447 ? 23.939 0.860 -2.270 1.00 92.44 447 CYS A CA 1
ATOM 3439 C C . CYS A 1 447 ? 24.511 1.642 -1.087 1.00 92.44 447 CYS A C 1
ATOM 3441 O O . CYS A 1 447 ? 25.595 2.224 -1.173 1.00 92.44 447 CYS A O 1
ATOM 3443 N N . ASP A 1 448 ? 23.779 1.606 0.027 1.00 89.38 448 ASP A N 1
ATOM 3444 C CA . ASP A 1 448 ? 24.212 2.160 1.299 1.00 89.38 448 ASP A CA 1
ATOM 3445 C C . ASP A 1 448 ? 25.499 1.475 1.792 1.00 89.38 448 ASP A C 1
ATOM 3447 O O . ASP A 1 448 ? 25.519 0.249 1.921 1.00 89.38 448 ASP A O 1
ATOM 3451 N N . PRO A 1 449 ? 26.584 2.219 2.085 1.00 85.31 449 PRO A N 1
ATOM 3452 C CA . PRO A 1 449 ? 27.818 1.627 2.598 1.00 85.31 449 PRO A CA 1
ATOM 3453 C C . PRO A 1 449 ? 27.662 0.897 3.942 1.00 85.31 449 PRO A C 1
ATOM 3455 O O . PRO A 1 449 ? 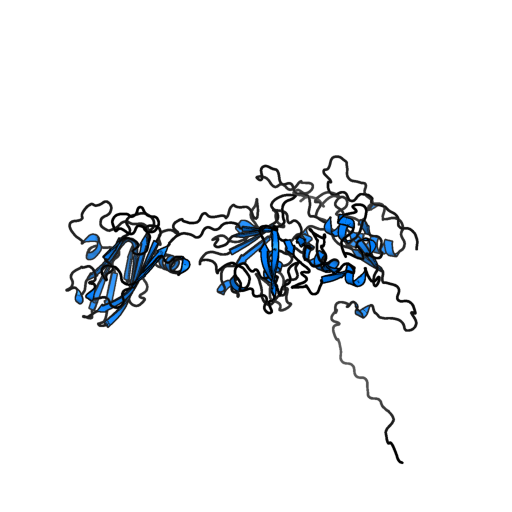28.492 0.044 4.254 1.00 85.31 449 PRO A O 1
ATOM 3458 N N . SER A 1 450 ? 26.631 1.216 4.735 1.00 87.44 450 SER A N 1
ATOM 3459 C CA . SER A 1 450 ? 26.311 0.522 5.990 1.00 87.44 450 SER A CA 1
ATOM 3460 C C . SER A 1 450 ? 25.473 -0.745 5.782 1.00 87.44 450 SER A C 1
ATOM 3462 O O . SER A 1 450 ? 25.593 -1.688 6.562 1.00 87.44 450 SER A O 1
ATOM 3464 N N . MET A 1 451 ? 24.667 -0.794 4.715 1.00 90.00 451 MET A N 1
ATOM 3465 C CA . MET A 1 451 ? 23.756 -1.896 4.383 1.00 90.00 451 MET A CA 1
ATOM 3466 C C . MET A 1 451 ? 23.753 -2.176 2.864 1.00 90.00 451 MET A C 1
ATOM 3468 O O . MET A 1 451 ? 22.750 -1.916 2.197 1.00 90.00 451 MET A O 1
ATOM 3472 N N . PRO A 1 452 ? 24.846 -2.704 2.279 1.00 89.12 452 PRO A N 1
ATOM 3473 C CA . PRO A 1 452 ? 24.974 -2.859 0.826 1.00 89.12 452 PRO A CA 1
ATOM 3474 C C . PRO A 1 452 ? 24.164 -4.043 0.267 1.00 89.12 452 PRO A C 1
ATOM 3476 O O . PRO A 1 452 ? 24.230 -5.152 0.789 1.00 89.12 452 PRO A O 1
ATOM 3479 N N . GLU A 1 453 ? 23.430 -3.844 -0.833 1.00 92.19 453 GLU A N 1
ATOM 3480 C CA . GLU A 1 453 ? 22.777 -4.928 -1.588 1.00 92.19 453 GLU A CA 1
ATOM 3481 C C . GLU A 1 453 ? 23.793 -5.803 -2.350 1.00 92.19 453 GLU A C 1
ATOM 3483 O O . GLU A 1 453 ? 24.789 -5.321 -2.900 1.00 92.19 453 GLU A O 1
ATOM 3488 N N . ALA A 1 454 ? 23.476 -7.091 -2.526 1.00 91.06 454 ALA A N 1
ATOM 3489 C CA . ALA A 1 454 ? 24.292 -8.053 -3.284 1.00 91.06 454 ALA A CA 1
ATOM 3490 C C . ALA A 1 454 ? 24.422 -7.752 -4.801 1.00 91.06 454 ALA A C 1
ATOM 3492 O O . ALA A 1 454 ? 25.125 -8.459 -5.534 1.00 91.06 454 ALA A O 1
ATOM 3493 N N . ASN A 1 455 ? 23.744 -6.716 -5.309 1.00 93.69 455 ASN A N 1
ATOM 3494 C CA . ASN A 1 455 ? 23.909 -6.209 -6.672 1.00 93.69 455 ASN A CA 1
ATOM 3495 C C . ASN A 1 455 ? 24.606 -4.844 -6.764 1.00 93.69 455 ASN A C 1
ATOM 3497 O O . ASN A 1 455 ? 24.642 -4.279 -7.856 1.00 93.69 455 ASN A O 1
ATOM 3501 N N . CYS A 1 456 ? 25.189 -4.339 -5.678 1.00 93.62 456 CYS A N 1
ATOM 3502 C CA . CYS A 1 456 ? 26.010 -3.134 -5.700 1.00 93.62 456 CYS A CA 1
ATOM 3503 C C . CYS A 1 456 ? 27.461 -3.427 -6.105 1.00 93.62 456 CYS A C 1
ATOM 3505 O O . CYS A 1 456 ? 28.053 -4.435 -5.722 1.00 93.62 456 CYS A O 1
ATOM 3507 N N . LYS A 1 457 ? 28.045 -2.520 -6.889 1.00 92.75 457 LYS A N 1
ATOM 3508 C CA . LYS A 1 457 ? 29.455 -2.522 -7.292 1.00 92.75 457 LYS A CA 1
ATOM 3509 C C . LYS A 1 457 ? 30.099 -1.218 -6.845 1.00 92.75 457 LYS A C 1
ATOM 3511 O O . LYS A 1 457 ? 29.591 -0.148 -7.174 1.00 92.75 457 LYS A O 1
ATOM 3516 N N . ILE A 1 458 ? 31.240 -1.330 -6.172 1.00 91.50 458 ILE A N 1
ATOM 3517 C CA . ILE A 1 458 ? 32.116 -0.199 -5.860 1.00 91.50 458 ILE A CA 1
ATOM 3518 C C . ILE A 1 458 ? 32.985 0.108 -7.090 1.00 91.50 458 ILE A C 1
ATOM 3520 O O . ILE A 1 458 ? 33.550 -0.806 -7.700 1.00 91.50 458 ILE A O 1
ATOM 3524 N N . TYR A 1 459 ? 33.068 1.382 -7.465 1.00 91.69 459 TYR A N 1
ATOM 3525 C CA . TYR A 1 459 ? 33.897 1.904 -8.556 1.00 91.69 459 TYR A CA 1
ATOM 3526 C C . TYR A 1 459 ? 35.170 2.583 -8.000 1.00 91.69 459 TYR A C 1
ATOM 3528 O O . TYR A 1 459 ? 35.245 2.823 -6.794 1.00 91.69 459 TYR A O 1
ATOM 3536 N N . PRO A 1 460 ? 36.207 2.851 -8.823 1.00 92.69 460 PRO A N 1
ATOM 3537 C CA . PRO A 1 460 ? 37.522 3.291 -8.338 1.00 92.69 460 PRO A CA 1
ATOM 3538 C C . PRO A 1 460 ? 37.532 4.587 -7.507 1.00 92.69 460 PRO A C 1
ATOM 3540 O O . PRO A 1 460 ? 38.349 4.694 -6.593 1.00 92.69 460 PRO A O 1
ATOM 3543 N N . SER A 1 461 ? 36.593 5.511 -7.734 1.00 88.44 461 SER A N 1
ATOM 3544 C CA . SER A 1 461 ? 36.382 6.714 -6.904 1.00 88.44 461 SER A CA 1
ATOM 3545 C C . SER A 1 461 ? 35.818 6.440 -5.495 1.00 88.44 461 SER A C 1
ATOM 3547 O O . SER A 1 461 ? 35.704 7.357 -4.681 1.00 88.44 461 SER A O 1
ATOM 3549 N N . GLY A 1 462 ? 35.457 5.190 -5.187 1.00 87.69 462 GLY A N 1
ATOM 3550 C CA . GLY A 1 462 ? 34.831 4.777 -3.927 1.00 87.69 462 GLY A CA 1
ATOM 3551 C C . GLY A 1 462 ? 33.300 4.875 -3.915 1.00 87.69 462 GLY A C 1
ATOM 3552 O O . GLY A 1 462 ? 32.681 4.591 -2.890 1.00 87.69 462 GLY A O 1
ATOM 3553 N N . THR A 1 463 ? 32.672 5.259 -5.028 1.00 88.31 463 THR A N 1
ATOM 3554 C CA . THR A 1 463 ? 31.210 5.290 -5.179 1.00 88.31 463 THR A CA 1
ATOM 3555 C C . THR A 1 463 ? 30.641 3.876 -5.343 1.00 88.31 463 THR A C 1
ATOM 3557 O O . THR A 1 463 ? 31.273 3.002 -5.937 1.00 88.31 463 THR A O 1
ATOM 3560 N N . SER A 1 464 ? 29.432 3.633 -4.827 1.00 91.25 464 SER A N 1
ATOM 3561 C CA . SER A 1 464 ? 28.744 2.336 -4.917 1.00 91.25 464 SER A CA 1
ATOM 3562 C C . SER A 1 464 ? 27.475 2.467 -5.758 1.00 91.25 464 SER A C 1
ATOM 3564 O O . SER A 1 464 ? 26.691 3.392 -5.549 1.00 91.25 464 SER A O 1
ATOM 3566 N N . LYS A 1 465 ? 27.282 1.579 -6.742 1.00 93.12 465 LYS A N 1
ATOM 3567 C CA . LYS A 1 465 ? 26.194 1.667 -7.733 1.00 93.12 465 LYS A CA 1
ATOM 3568 C C . LYS A 1 465 ? 25.489 0.326 -7.942 1.00 93.12 465 LYS A C 1
ATOM 3570 O O . LYS A 1 465 ? 26.180 -0.692 -8.048 1.00 93.12 465 LYS A O 1
ATOM 3575 N N . PRO A 1 466 ? 24.155 0.297 -8.121 1.00 95.19 466 PRO A N 1
ATOM 3576 C CA . PRO A 1 466 ? 23.441 -0.934 -8.431 1.00 95.19 466 PRO A CA 1
ATOM 3577 C C . PRO A 1 466 ? 23.731 -1.345 -9.879 1.00 95.19 466 PRO A C 1
ATOM 3579 O O . PRO A 1 466 ? 23.709 -0.511 -10.792 1.00 95.19 466 PRO A O 1
ATOM 3582 N N . ILE A 1 467 ? 24.013 -2.632 -10.093 1.00 96.25 467 ILE A N 1
ATOM 3583 C CA . ILE A 1 467 ? 24.376 -3.195 -11.399 1.00 96.25 467 ILE A CA 1
ATOM 3584 C C . ILE A 1 467 ? 23.548 -4.428 -11.780 1.00 96.25 467 ILE A C 1
ATOM 3586 O O . ILE A 1 467 ? 23.286 -5.311 -10.960 1.00 96.25 467 ILE A O 1
ATOM 3590 N N . GLY A 1 468 ? 23.189 -4.504 -13.062 1.00 96.56 468 GLY A N 1
ATOM 3591 C CA . GLY A 1 468 ? 22.493 -5.626 -13.691 1.00 96.56 468 GLY A CA 1
ATOM 3592 C C . GLY A 1 468 ? 23.380 -6.397 -14.675 1.00 96.56 468 GLY A C 1
ATOM 3593 O O . GLY A 1 468 ? 24.610 -6.290 -14.665 1.00 96.56 468 GLY A O 1
ATOM 3594 N N . ILE A 1 469 ? 22.749 -7.194 -15.540 1.00 95.50 469 ILE A N 1
ATOM 3595 C CA . ILE A 1 469 ? 23.411 -8.039 -16.549 1.00 95.50 469 ILE A CA 1
ATOM 3596 C C . ILE A 1 469 ? 24.317 -7.214 -17.480 1.00 95.50 469 ILE A C 1
ATOM 3598 O O . ILE A 1 469 ? 25.447 -7.625 -17.754 1.00 95.50 469 ILE A O 1
ATOM 3602 N N . LEU A 1 470 ? 23.865 -6.040 -17.933 1.00 96.25 470 LEU A N 1
ATOM 3603 C CA . LEU A 1 470 ? 24.611 -5.209 -18.883 1.00 96.25 470 LEU A CA 1
ATOM 3604 C C . LEU A 1 470 ? 25.967 -4.778 -18.316 1.00 96.25 470 LEU A C 1
ATOM 3606 O O . LEU A 1 470 ? 26.965 -4.872 -19.023 1.00 96.25 470 LEU A O 1
ATOM 3610 N N . GLN A 1 471 ? 26.043 -4.395 -17.039 1.00 96.12 471 GLN A N 1
ATOM 3611 C CA . GLN A 1 471 ? 27.325 -4.108 -16.391 1.00 96.12 471 GLN A CA 1
ATOM 3612 C C . GLN A 1 471 ? 28.144 -5.378 -16.145 1.00 96.12 471 GLN A C 1
ATOM 3614 O O . GLN A 1 471 ? 29.286 -5.463 -16.595 1.00 96.12 471 GLN A O 1
ATOM 3619 N N . ARG A 1 472 ? 27.545 -6.398 -15.502 1.00 94.12 472 ARG A N 1
ATOM 3620 C CA . ARG A 1 472 ? 28.223 -7.651 -15.098 1.00 94.12 472 ARG A CA 1
ATOM 3621 C C . ARG A 1 472 ? 28.960 -8.348 -16.250 1.00 94.12 472 ARG A C 1
ATOM 3623 O O . ARG A 1 472 ? 29.985 -8.989 -16.014 1.00 94.12 472 ARG A O 1
ATOM 3630 N N . TYR A 1 473 ? 28.457 -8.211 -17.477 1.00 94.38 473 TYR A N 1
ATOM 3631 C CA . TYR A 1 473 ? 29.034 -8.822 -18.676 1.00 94.38 473 TYR A CA 1
ATOM 3632 C C . TYR A 1 473 ? 29.602 -7.814 -19.694 1.00 94.38 473 TYR A C 1
ATOM 3634 O O . TYR A 1 473 ? 30.585 -8.126 -20.364 1.00 94.38 473 TYR A O 1
ATOM 3642 N N . GLY A 1 474 ? 29.033 -6.611 -19.815 1.00 92.75 474 GLY A N 1
ATOM 3643 C CA . GLY A 1 474 ? 29.377 -5.647 -20.870 1.00 92.75 474 GLY A CA 1
ATOM 3644 C C . GLY A 1 474 ? 30.476 -4.638 -20.523 1.00 92.75 474 GLY A C 1
ATOM 3645 O O . GLY A 1 474 ? 31.218 -4.230 -21.421 1.00 92.75 474 GLY A O 1
ATOM 3646 N N . GLU A 1 475 ? 30.626 -4.259 -19.249 1.00 91.38 475 GLU A N 1
ATOM 3647 C CA . GLU A 1 475 ? 31.773 -3.459 -18.787 1.00 91.38 475 GLU A CA 1
ATOM 3648 C C . GLU A 1 475 ? 33.110 -4.213 -18.893 1.00 91.38 475 GLU A C 1
ATOM 3650 O O . GLU A 1 475 ? 34.027 -3.672 -19.508 1.00 91.38 475 GLU A O 1
ATOM 3655 N N . PRO A 1 476 ? 33.262 -5.458 -18.381 1.00 90.50 476 PRO A N 1
ATOM 3656 C CA . PRO A 1 476 ? 34.516 -6.206 -18.503 1.00 90.50 476 PRO A CA 1
ATOM 3657 C C . PRO A 1 476 ? 34.765 -6.746 -19.923 1.00 90.50 476 PRO A C 1
ATOM 3659 O O . PRO A 1 476 ? 35.650 -7.576 -20.110 1.00 90.50 476 PRO A O 1
ATOM 3662 N N . GLY A 1 477 ? 33.959 -6.346 -20.914 1.00 89.75 477 GLY A N 1
ATOM 3663 C CA . GLY A 1 477 ? 34.087 -6.788 -22.302 1.00 89.75 477 GLY A CA 1
ATOM 3664 C C . GLY A 1 477 ? 33.796 -8.272 -22.541 1.00 89.75 477 GLY A C 1
ATOM 3665 O O . GLY A 1 477 ? 34.132 -8.765 -23.610 1.00 89.75 477 GLY A O 1
ATOM 3666 N N . LYS A 1 478 ? 33.169 -8.983 -21.591 1.00 91.31 478 LYS A N 1
ATOM 3667 C CA . LYS A 1 478 ? 32.819 -10.411 -21.732 1.00 91.31 478 LYS A CA 1
ATOM 3668 C C . LYS A 1 478 ? 31.712 -10.648 -22.756 1.00 91.31 478 LYS A C 1
ATOM 3670 O O . LYS A 1 478 ? 31.614 -11.740 -23.295 1.00 91.31 478 LYS A O 1
ATOM 3675 N N . MET A 1 479 ? 30.858 -9.657 -22.999 1.00 93.50 479 MET A N 1
ATOM 3676 C CA . MET A 1 479 ? 29.810 -9.681 -24.022 1.00 93.50 479 MET A CA 1
ATOM 3677 C C . MET A 1 479 ? 29.647 -8.279 -24.610 1.00 93.50 479 MET A C 1
ATOM 3679 O O . MET A 1 479 ? 29.834 -7.286 -23.904 1.00 93.50 479 MET A O 1
ATOM 3683 N N . TYR A 1 480 ? 29.248 -8.180 -25.876 1.00 93.88 480 TYR A N 1
ATOM 3684 C CA . TYR A 1 480 ? 28.840 -6.910 -26.481 1.00 93.88 480 TYR A CA 1
ATOM 3685 C C . TYR A 1 480 ? 27.335 -6.911 -26.734 1.00 93.88 480 TYR A C 1
ATOM 3687 O O . TYR A 1 480 ? 26.779 -7.906 -27.198 1.00 93.88 480 TYR A O 1
ATOM 3695 N N . PHE A 1 481 ? 26.678 -5.787 -26.447 1.00 95.56 481 PHE A N 1
ATOM 3696 C CA . PHE A 1 481 ? 25.224 -5.662 -26.486 1.00 95.56 481 PHE A CA 1
ATOM 3697 C C . PHE A 1 481 ? 24.780 -4.602 -27.497 1.00 95.56 481 PHE A C 1
ATOM 3699 O O . PHE A 1 481 ? 25.328 -3.501 -27.558 1.00 95.56 481 PHE A O 1
ATOM 3706 N N . GLY A 1 482 ? 23.759 -4.941 -28.278 1.00 93.38 482 GLY A N 1
ATOM 3707 C CA . GLY A 1 482 ? 22.945 -4.018 -29.066 1.00 93.38 482 GLY A CA 1
ATOM 3708 C C . GLY A 1 482 ? 21.487 -4.065 -28.616 1.00 93.38 482 GLY A C 1
ATOM 3709 O O . GLY A 1 482 ? 21.086 -4.956 -27.866 1.00 93.38 482 GLY A O 1
ATOM 3710 N N . LEU A 1 483 ? 20.686 -3.107 -29.079 1.00 94.06 483 LEU A N 1
ATOM 3711 C CA . LEU A 1 483 ? 19.269 -2.994 -28.726 1.00 94.06 483 LEU A CA 1
ATOM 3712 C C . LEU A 1 483 ? 18.429 -2.630 -29.954 1.00 94.06 483 LEU A C 1
ATOM 3714 O O . LEU A 1 483 ? 18.670 -1.598 -30.584 1.00 94.06 483 LEU A O 1
ATOM 3718 N N . ILE A 1 484 ? 17.392 -3.421 -30.229 1.00 91.38 484 ILE A N 1
ATOM 3719 C CA . ILE A 1 484 ? 16.281 -3.091 -31.128 1.00 91.38 484 ILE A CA 1
ATOM 3720 C C . ILE A 1 484 ? 15.007 -2.971 -30.285 1.00 91.38 484 ILE A C 1
ATOM 3722 O O . ILE A 1 484 ? 14.711 -3.853 -29.479 1.00 91.38 484 ILE A O 1
ATOM 3726 N N . THR A 1 485 ? 14.238 -1.894 -30.481 1.00 91.19 485 THR A N 1
ATOM 3727 C CA . THR A 1 485 ? 12.904 -1.739 -29.873 1.00 91.19 485 THR A CA 1
ATOM 3728 C C . THR A 1 485 ? 11.874 -1.198 -30.856 1.00 91.19 485 THR A C 1
ATOM 3730 O O . THR A 1 485 ? 12.215 -0.541 -31.843 1.00 91.19 485 THR A O 1
ATOM 3733 N N . GLY A 1 486 ? 10.594 -1.428 -30.553 1.00 86.88 486 GLY A N 1
ATOM 3734 C CA . GLY A 1 486 ? 9.478 -0.820 -31.279 1.00 86.88 486 GLY A CA 1
ATOM 3735 C C . GLY A 1 486 ? 9.466 0.710 -31.152 1.00 86.88 486 GLY A C 1
ATOM 3736 O O . GLY A 1 486 ? 10.225 1.305 -30.376 1.00 86.88 486 GLY A O 1
ATOM 3737 N N . SER A 1 487 ? 8.592 1.379 -31.903 1.00 84.69 487 SER A N 1
ATOM 3738 C CA . SER A 1 487 ? 8.472 2.841 -31.867 1.00 84.69 487 SER A CA 1
ATOM 3739 C C . SER A 1 487 ? 7.045 3.318 -31.582 1.00 84.69 487 SER A C 1
ATOM 3741 O O . SER A 1 487 ? 6.127 2.520 -31.439 1.00 84.69 487 SER A O 1
ATOM 3743 N N . TYR A 1 488 ? 6.867 4.638 -31.471 1.00 82.50 488 TYR A N 1
ATOM 3744 C CA . TYR A 1 488 ? 5.557 5.290 -31.334 1.00 82.50 488 TYR A CA 1
ATOM 3745 C C . TYR A 1 488 ? 4.930 5.683 -32.690 1.00 82.50 488 TYR A C 1
ATOM 3747 O O . TYR A 1 488 ? 3.792 6.151 -32.721 1.00 82.50 488 TYR A O 1
ATOM 3755 N N . THR A 1 489 ? 5.687 5.572 -33.787 1.00 81.62 489 THR A N 1
ATOM 3756 C CA . THR A 1 489 ? 5.275 6.010 -35.138 1.00 81.62 489 THR A CA 1
ATOM 3757 C C . THR A 1 489 ? 5.022 4.814 -36.045 1.00 81.62 489 THR A C 1
ATOM 3759 O O . THR A 1 489 ? 4.059 4.811 -36.801 1.00 81.62 489 THR A O 1
ATOM 3762 N N . LYS A 1 490 ? 5.886 3.803 -35.926 1.00 84.62 490 LYS A N 1
ATOM 3763 C CA . LYS A 1 490 ? 5.653 2.423 -36.337 1.00 84.62 490 LYS A CA 1
ATOM 3764 C C . LYS A 1 490 ? 5.635 1.536 -35.092 1.00 84.62 490 LYS A C 1
ATOM 3766 O O . LYS A 1 490 ? 6.682 1.286 -34.482 1.00 84.62 490 LYS A O 1
ATOM 3771 N N . ASN A 1 491 ? 4.429 1.229 -34.630 1.00 86.94 491 ASN A N 1
ATOM 3772 C CA . ASN A 1 491 ? 4.117 0.444 -33.438 1.00 86.94 491 ASN A CA 1
ATOM 3773 C C . ASN A 1 491 ? 3.514 -0.928 -33.779 1.00 86.94 491 ASN A C 1
ATOM 3775 O O . ASN A 1 491 ? 3.517 -1.802 -32.915 1.00 86.94 491 ASN A O 1
ATOM 3779 N N . THR A 1 492 ? 3.054 -1.145 -35.014 1.00 89.44 492 THR A N 1
ATOM 3780 C CA . THR A 1 492 ? 2.578 -2.442 -35.519 1.00 89.44 492 THR A CA 1
ATOM 3781 C C . THR A 1 492 ? 3.527 -3.105 -36.522 1.00 89.44 492 THR A C 1
ATOM 3783 O O . THR A 1 492 ? 3.392 -4.312 -36.703 1.00 89.44 492 THR A O 1
ATOM 3786 N N . SER A 1 493 ? 4.512 -2.390 -37.089 1.00 88.50 493 SER A N 1
ATOM 3787 C CA . SER A 1 493 ? 5.550 -2.953 -37.973 1.00 88.50 493 SER A CA 1
ATOM 3788 C C . SER A 1 493 ? 6.991 -2.551 -37.619 1.00 88.50 493 SER A C 1
ATOM 3790 O O . SER A 1 493 ? 7.252 -1.538 -36.962 1.00 88.50 493 SER A O 1
ATOM 3792 N N . GLY A 1 494 ? 7.940 -3.354 -38.099 1.00 84.75 494 GLY A N 1
ATOM 3793 C CA . GLY A 1 494 ? 9.370 -3.079 -38.121 1.00 84.75 494 GLY A CA 1
ATOM 3794 C C . GLY A 1 494 ? 10.049 -3.022 -36.758 1.00 84.75 494 GLY A C 1
ATOM 3795 O O . GLY A 1 494 ? 9.653 -3.676 -35.799 1.00 84.75 494 GLY A O 1
ATOM 3796 N N . GLY A 1 495 ? 11.120 -2.234 -36.679 1.00 83.88 495 GLY A N 1
ATOM 3797 C CA . GLY A 1 495 ? 11.912 -2.039 -35.470 1.00 83.88 495 GLY A CA 1
ATOM 3798 C C . GLY A 1 495 ? 12.889 -0.881 -35.621 1.00 83.88 495 GLY A C 1
ATOM 3799 O O . GLY A 1 495 ? 13.276 -0.521 -36.731 1.00 83.88 495 GLY A O 1
ATOM 3800 N N . VAL A 1 496 ? 13.308 -0.299 -34.499 1.00 84.06 496 VAL A N 1
ATOM 3801 C CA . VAL A 1 496 ? 14.349 0.733 -34.467 1.00 84.06 496 VAL A CA 1
ATOM 3802 C C . VAL A 1 496 ? 15.580 0.159 -33.791 1.00 84.06 496 VAL A C 1
ATOM 3804 O O . VAL A 1 496 ? 15.523 -0.199 -32.616 1.00 84.06 496 VAL A O 1
ATOM 3807 N N . LEU A 1 497 ? 16.701 0.125 -34.510 1.00 86.19 497 LEU A N 1
ATOM 3808 C CA . LEU A 1 497 ? 18.015 -0.107 -33.919 1.00 86.19 497 LEU A CA 1
ATOM 3809 C C . LEU A 1 497 ? 18.386 1.114 -33.064 1.00 86.19 497 LEU A C 1
ATOM 3811 O O . LEU A 1 497 ? 18.560 2.221 -33.570 1.00 86.19 497 LEU A O 1
ATOM 3815 N N . ARG A 1 498 ? 18.439 0.911 -31.748 1.00 87.50 498 ARG A N 1
ATOM 3816 C CA . ARG A 1 498 ? 18.711 1.932 -30.723 1.00 87.50 498 ARG A CA 1
ATOM 3817 C C . ARG A 1 498 ? 20.194 2.016 -30.385 1.00 87.50 498 ARG A C 1
ATOM 3819 O O . ARG A 1 498 ? 20.685 3.078 -30.023 1.00 87.50 498 ARG A O 1
ATOM 3826 N N . LYS A 1 499 ? 20.887 0.883 -30.504 1.00 88.94 499 LYS A N 1
ATOM 3827 C CA . LYS A 1 499 ? 22.303 0.705 -30.192 1.00 88.94 499 LYS A CA 1
ATOM 3828 C C . LYS A 1 499 ? 22.877 -0.391 -31.091 1.00 88.94 499 LYS A C 1
ATOM 3830 O O . LYS A 1 499 ? 22.413 -1.529 -31.022 1.00 88.94 499 LYS A O 1
ATOM 3835 N N . ASN A 1 500 ? 23.880 -0.053 -31.906 1.00 89.69 500 ASN A N 1
ATOM 3836 C CA . ASN A 1 500 ? 24.734 -1.037 -32.583 1.00 89.69 500 ASN A CA 1
ATOM 3837 C C . ASN A 1 500 ? 25.413 -1.925 -31.528 1.00 89.69 500 ASN A C 1
ATOM 3839 O O . ASN A 1 500 ? 25.793 -1.411 -30.475 1.00 89.69 500 ASN A O 1
ATOM 3843 N N . ILE A 1 501 ? 25.610 -3.216 -31.813 1.00 89.38 501 ILE A N 1
ATOM 3844 C CA . ILE A 1 501 ? 26.276 -4.130 -30.872 1.00 89.38 501 ILE A CA 1
ATOM 3845 C C . ILE A 1 501 ? 27.693 -3.624 -30.567 1.00 89.38 501 ILE A C 1
ATOM 3847 O O . ILE A 1 501 ? 28.529 -3.534 -31.467 1.00 89.38 501 ILE A O 1
ATOM 3851 N N . HIS A 1 502 ? 27.951 -3.289 -29.303 1.00 89.94 502 HIS A N 1
ATOM 3852 C CA . HIS A 1 502 ? 29.235 -2.770 -28.831 1.00 89.94 502 HIS A CA 1
ATOM 3853 C C . HIS A 1 502 ? 29.410 -3.023 -27.322 1.00 89.94 502 HIS A C 1
ATOM 3855 O O . HIS A 1 502 ? 28.500 -3.536 -26.665 1.00 89.94 502 HIS A O 1
ATOM 3861 N N . SER A 1 503 ? 30.552 -2.642 -26.738 1.00 90.88 503 SER A N 1
ATOM 3862 C CA . SER A 1 503 ? 30.632 -2.521 -25.276 1.00 90.88 503 SER A CA 1
ATOM 3863 C C . SER A 1 503 ? 29.674 -1.429 -24.783 1.00 90.88 503 SER A C 1
ATOM 3865 O O . SER A 1 503 ? 29.514 -0.388 -25.424 1.00 90.88 503 SER A O 1
ATOM 3867 N N . ILE A 1 504 ? 29.055 -1.662 -23.625 1.00 92.88 504 ILE A N 1
ATOM 3868 C CA . ILE A 1 504 ? 28.203 -0.682 -22.936 1.00 92.88 504 ILE A CA 1
ATOM 3869 C C . ILE A 1 504 ? 29.008 0.266 -22.034 1.00 92.88 504 ILE A C 1
ATOM 3871 O O . ILE A 1 504 ? 28.450 1.227 -21.515 1.00 92.88 504 ILE A O 1
ATOM 3875 N N . ALA A 1 505 ? 30.326 0.068 -21.899 1.00 91.56 505 ALA A N 1
ATOM 3876 C CA . ALA A 1 505 ? 31.205 0.934 -21.108 1.00 91.56 505 ALA A CA 1
ATOM 3877 C C . ALA A 1 505 ? 31.261 2.392 -21.616 1.00 91.56 505 ALA A C 1
ATOM 3879 O O . ALA A 1 505 ? 31.680 3.280 -20.885 1.00 91.56 505 ALA A O 1
ATOM 3880 N N . ASN A 1 506 ? 30.795 2.681 -22.840 1.00 90.69 506 ASN A N 1
ATOM 3881 C CA . ASN A 1 506 ? 30.637 4.061 -23.313 1.00 90.69 506 ASN A CA 1
ATOM 3882 C C . ASN A 1 506 ? 29.416 4.792 -22.707 1.00 90.69 506 ASN A C 1
ATOM 3884 O O . ASN A 1 506 ? 29.239 5.981 -22.965 1.00 90.69 506 ASN A O 1
ATOM 3888 N N . GLU A 1 507 ? 28.533 4.084 -21.996 1.00 94.56 507 GLU A N 1
ATOM 3889 C CA . GLU A 1 507 ? 27.317 4.627 -21.365 1.00 94.56 507 GLU A CA 1
ATOM 3890 C C . GLU A 1 507 ? 27.522 4.917 -19.867 1.00 94.56 507 GLU A C 1
ATOM 3892 O O . GLU A 1 507 ? 26.667 5.540 -19.242 1.00 94.56 507 GLU A O 1
ATOM 3897 N N . ILE A 1 508 ? 28.650 4.476 -19.303 1.00 94.81 508 ILE A N 1
ATOM 3898 C CA . ILE A 1 508 ? 28.972 4.475 -17.870 1.00 94.81 508 ILE A CA 1
ATOM 3899 C C . ILE A 1 508 ? 30.309 5.197 -17.669 1.00 94.81 508 ILE A C 1
ATOM 3901 O O . ILE A 1 508 ? 31.204 5.099 -18.514 1.00 94.81 508 ILE A O 1
ATOM 3905 N N . ASP A 1 509 ? 30.471 5.942 -16.579 1.00 93.44 509 ASP A N 1
ATOM 3906 C CA . ASP A 1 509 ? 31.792 6.427 -16.189 1.00 93.44 509 ASP A CA 1
ATOM 3907 C C . ASP A 1 509 ? 32.607 5.329 -15.471 1.00 93.44 509 ASP A C 1
ATOM 3909 O O . ASP A 1 509 ? 32.109 4.734 -14.516 1.00 93.44 509 ASP A O 1
ATOM 3913 N N . PRO A 1 510 ? 33.842 5.007 -15.909 1.00 93.12 510 PRO A N 1
ATOM 3914 C CA . PRO A 1 510 ? 34.617 3.922 -15.317 1.00 93.12 510 PRO A CA 1
ATOM 3915 C C . PRO A 1 510 ? 35.164 4.242 -13.918 1.00 93.12 510 PRO A C 1
ATOM 3917 O O . PRO A 1 510 ? 35.590 3.307 -13.243 1.00 93.12 510 PRO A O 1
ATOM 3920 N N . ASP A 1 511 ? 35.168 5.510 -13.489 1.00 91.50 511 ASP A N 1
ATOM 3921 C CA . ASP A 1 511 ? 35.644 5.949 -12.173 1.00 91.50 511 ASP A CA 1
ATOM 3922 C C . ASP A 1 511 ? 34.495 6.096 -11.161 1.00 91.50 511 ASP A C 1
ATOM 3924 O O . ASP A 1 511 ? 34.634 5.656 -10.018 1.00 91.50 511 ASP A O 1
ATOM 3928 N N . THR A 1 512 ? 33.339 6.642 -11.572 1.00 91.31 512 THR A N 1
ATOM 3929 C CA . THR A 1 512 ? 32.177 6.871 -10.678 1.00 91.31 512 THR A CA 1
ATOM 3930 C C . THR A 1 512 ? 31.014 5.889 -10.853 1.00 91.31 512 THR A C 1
ATOM 3932 O O . THR A 1 512 ? 30.155 5.789 -9.974 1.00 91.31 512 THR A O 1
ATOM 3935 N N . GLY A 1 513 ? 30.959 5.145 -11.961 1.00 92.69 513 GLY A N 1
ATOM 3936 C CA . GLY A 1 513 ? 29.870 4.215 -12.289 1.00 92.69 513 GLY A CA 1
ATOM 3937 C C . GLY A 1 513 ? 28.544 4.873 -12.673 1.00 92.69 513 GLY A C 1
ATOM 3938 O O . GLY A 1 513 ? 27.513 4.194 -12.751 1.00 92.69 513 GLY A O 1
ATOM 3939 N N . GLU A 1 514 ? 28.569 6.184 -12.893 1.00 93.38 514 GLU A N 1
ATOM 3940 C CA . GLU A 1 514 ? 27.416 7.024 -13.213 1.00 93.38 514 GLU A CA 1
ATOM 3941 C C . GLU A 1 514 ? 27.040 6.900 -14.693 1.00 93.38 514 GLU A C 1
ATOM 3943 O O . GLU A 1 514 ? 27.899 6.736 -15.566 1.00 93.38 514 GLU A O 1
ATOM 3948 N N . PHE A 1 515 ? 25.744 6.942 -14.999 1.00 94.88 515 PHE A N 1
ATOM 3949 C CA . PHE A 1 515 ? 25.269 6.854 -16.373 1.00 94.88 515 PHE A CA 1
ATOM 3950 C C . PHE A 1 515 ? 25.476 8.180 -17.114 1.00 94.88 515 PHE A C 1
ATOM 3952 O O . PHE A 1 515 ? 24.702 9.126 -16.972 1.00 94.88 515 PHE A O 1
ATOM 3959 N N . ARG A 1 516 ? 26.473 8.209 -18.007 1.00 94.38 516 ARG A N 1
ATOM 3960 C CA . ARG A 1 516 ? 26.947 9.402 -18.740 1.00 94.38 516 ARG A CA 1
ATOM 3961 C C . ARG A 1 516 ? 25.868 10.186 -19.493 1.00 94.38 516 ARG A C 1
ATOM 3963 O O . ARG A 1 516 ? 26.096 11.338 -19.844 1.00 94.38 516 ARG A O 1
ATOM 3970 N N . TYR A 1 517 ? 24.716 9.576 -19.781 1.00 92.94 517 TYR A N 1
ATOM 3971 C CA . TYR A 1 517 ? 23.613 10.256 -20.460 1.00 92.94 517 TYR A CA 1
ATOM 3972 C C . TYR A 1 517 ? 22.900 11.306 -19.591 1.00 92.94 517 TYR A C 1
ATOM 3974 O O . TYR A 1 517 ? 22.144 12.105 -20.152 1.00 92.94 517 TYR A O 1
ATOM 3982 N N . GLN A 1 518 ? 23.067 11.260 -18.260 1.00 89.44 518 GLN A N 1
ATOM 3983 C CA . GLN A 1 518 ? 22.438 12.210 -17.337 1.00 89.44 518 GLN A CA 1
ATOM 3984 C C . GLN A 1 518 ? 23.085 13.600 -17.475 1.00 89.44 518 GLN A C 1
ATOM 3986 O O . GLN A 1 518 ? 22.360 14.583 -17.624 1.00 89.44 518 GLN A O 1
ATOM 3991 N N . ASP A 1 519 ? 24.417 13.663 -17.575 1.00 87.12 519 ASP A N 1
ATOM 3992 C CA . ASP A 1 519 ? 25.168 14.902 -17.829 1.00 87.12 519 ASP A CA 1
ATOM 3993 C C . ASP A 1 519 ? 25.331 15.217 -19.327 1.00 87.12 519 ASP A C 1
ATOM 3995 O O . ASP A 1 519 ? 25.123 16.354 -19.757 1.00 87.12 519 ASP A O 1
ATOM 3999 N N . ASP A 1 520 ? 25.672 14.219 -20.155 1.00 87.88 520 ASP A N 1
ATOM 4000 C CA . ASP A 1 520 ? 25.839 14.385 -21.603 1.00 87.88 520 ASP A CA 1
ATOM 4001 C C . ASP A 1 520 ? 24.650 13.809 -22.382 1.00 87.88 520 ASP A C 1
ATOM 4003 O O . ASP A 1 520 ? 24.596 12.641 -22.785 1.00 87.88 520 ASP A O 1
ATOM 4007 N N . ALA A 1 521 ? 23.709 14.695 -22.707 1.00 85.12 521 ALA A N 1
ATOM 4008 C CA . ALA A 1 521 ? 22.547 14.380 -23.529 1.00 85.12 521 ALA A CA 1
ATOM 4009 C C . ALA A 1 521 ? 22.881 13.853 -24.948 1.00 85.12 521 ALA A C 1
ATOM 4011 O O . ALA A 1 521 ? 21.960 13.380 -25.627 1.00 85.12 521 ALA A O 1
ATOM 4012 N N . SER A 1 522 ? 24.141 13.899 -25.403 1.00 85.31 522 SER A N 1
ATOM 4013 C CA . SER A 1 522 ? 24.617 13.335 -26.675 1.00 85.31 522 SER A CA 1
ATOM 4014 C C . SER A 1 522 ? 25.063 11.865 -26.600 1.00 85.31 522 SER A C 1
ATOM 4016 O O . SER A 1 522 ? 25.075 11.195 -27.635 1.00 85.31 522 SER A O 1
ATOM 4018 N N . VAL A 1 523 ? 25.342 11.323 -25.406 1.00 88.00 523 VAL A N 1
ATOM 4019 C CA . VAL A 1 523 ? 25.624 9.888 -25.215 1.00 88.00 523 VAL A CA 1
ATOM 4020 C C . VAL A 1 523 ? 24.336 9.102 -25.426 1.00 88.00 523 VAL A C 1
ATOM 4022 O O . VAL A 1 523 ? 23.435 9.198 -24.603 1.00 88.00 523 VAL A O 1
ATOM 4025 N N . ASP A 1 524 ? 24.211 8.338 -26.512 1.00 85.50 524 ASP A N 1
ATOM 4026 C CA . ASP A 1 524 ? 23.075 7.439 -26.770 1.00 85.50 524 ASP A CA 1
ATOM 4027 C C . ASP A 1 524 ? 23.453 5.962 -26.547 1.00 85.50 524 ASP A C 1
ATOM 4029 O O . ASP A 1 524 ? 24.611 5.556 -26.702 1.00 85.50 524 ASP A O 1
ATOM 4033 N N . GLY A 1 525 ? 22.471 5.149 -26.143 1.00 90.94 525 GLY A N 1
ATOM 4034 C CA . GLY A 1 525 ? 22.745 3.845 -25.546 1.00 90.94 525 GLY A CA 1
ATOM 4035 C C . GLY A 1 525 ? 21.520 3.002 -25.190 1.00 90.94 525 GLY A C 1
ATOM 4036 O O . GLY A 1 525 ? 20.377 3.429 -25.380 1.00 90.94 525 GLY A O 1
ATOM 4037 N N . ILE A 1 526 ? 21.773 1.803 -24.662 1.00 95.06 526 ILE A N 1
ATOM 4038 C CA . ILE A 1 526 ? 20.755 0.864 -24.168 1.00 95.06 526 ILE A CA 1
ATOM 4039 C C . ILE A 1 526 ? 20.035 1.458 -22.956 1.00 95.06 526 ILE A C 1
ATOM 4041 O O . ILE A 1 526 ? 18.808 1.553 -22.972 1.00 95.06 526 ILE A O 1
ATOM 4045 N N . VAL A 1 527 ? 20.784 1.913 -21.945 1.00 95.94 527 VAL A N 1
ATOM 4046 C CA . VAL A 1 527 ? 20.236 2.346 -20.646 1.00 95.94 527 VAL A CA 1
ATOM 4047 C C . VAL A 1 527 ? 19.300 3.543 -20.834 1.00 95.94 527 VAL A C 1
ATOM 4049 O O . VAL A 1 527 ? 18.089 3.432 -20.645 1.00 95.94 527 VAL A O 1
ATOM 4052 N N . LYS A 1 528 ? 19.829 4.639 -21.395 1.00 94.62 528 LYS A N 1
ATOM 4053 C CA . LYS A 1 528 ? 19.080 5.853 -21.772 1.00 94.62 528 LYS A CA 1
ATOM 4054 C C . LYS A 1 528 ? 17.831 5.569 -22.609 1.00 94.62 528 LYS A C 1
ATOM 4056 O O . LYS A 1 528 ? 16.841 6.294 -22.511 1.00 94.62 528 LYS A O 1
ATOM 4061 N N . THR A 1 529 ? 17.877 4.556 -23.478 1.00 93.12 529 THR A N 1
ATOM 4062 C CA . THR A 1 529 ? 16.713 4.179 -24.287 1.00 93.12 529 THR A CA 1
ATOM 4063 C C . THR A 1 529 ? 15.613 3.595 -23.412 1.00 93.12 529 THR A C 1
ATOM 4065 O O . THR A 1 529 ? 14.472 4.031 -23.544 1.00 93.12 529 THR A O 1
ATOM 4068 N N . ILE A 1 530 ? 15.942 2.643 -22.534 1.00 95.12 530 ILE A N 1
ATOM 4069 C CA . ILE A 1 530 ? 14.987 1.949 -21.656 1.00 95.12 530 ILE A CA 1
ATOM 4070 C C . ILE A 1 530 ? 14.458 2.896 -20.561 1.00 95.12 530 ILE A C 1
ATOM 4072 O O . ILE A 1 530 ? 13.273 2.852 -20.223 1.00 95.12 530 ILE A O 1
ATOM 4076 N N . ASP A 1 531 ? 15.269 3.846 -20.096 1.00 93.88 531 ASP A N 1
ATOM 4077 C CA . ASP A 1 531 ? 14.819 4.930 -19.213 1.00 93.88 531 ASP A CA 1
ATOM 4078 C C . ASP A 1 531 ? 13.804 5.854 -19.911 1.00 93.88 531 ASP A C 1
ATOM 4080 O O . ASP A 1 531 ? 12.749 6.162 -19.355 1.00 93.88 531 ASP A O 1
ATOM 4084 N N . LYS A 1 532 ? 14.042 6.200 -21.187 1.00 89.94 532 LYS A N 1
ATOM 4085 C CA . LYS A 1 532 ? 13.102 6.967 -22.030 1.00 89.94 532 LYS A CA 1
ATOM 4086 C C . LYS A 1 532 ? 11.899 6.162 -22.555 1.00 89.94 532 LYS A C 1
ATOM 4088 O O . LYS A 1 532 ? 11.059 6.731 -23.262 1.00 89.94 532 LYS A O 1
ATOM 4093 N N . LEU A 1 533 ? 11.766 4.868 -22.244 1.00 89.25 533 LEU A N 1
ATOM 4094 C CA . LEU A 1 533 ? 10.534 4.126 -22.525 1.00 89.25 533 LEU A CA 1
ATOM 4095 C C . LEU A 1 533 ? 9.500 4.416 -21.433 1.00 89.25 533 LEU A C 1
ATOM 4097 O O . LEU A 1 533 ? 9.528 3.838 -20.347 1.00 89.25 533 LEU A O 1
ATOM 4101 N N . ARG A 1 534 ? 8.533 5.274 -21.759 1.00 87.25 534 ARG A N 1
ATOM 4102 C CA . ARG A 1 534 ? 7.402 5.624 -20.897 1.00 87.25 534 ARG A CA 1
ATOM 4103 C C . ARG A 1 534 ? 6.086 5.344 -21.618 1.00 87.25 534 ARG A C 1
ATOM 4105 O O . ARG A 1 534 ? 5.995 5.484 -22.835 1.00 87.25 534 ARG A O 1
ATOM 4112 N N . ILE A 1 535 ? 5.055 4.991 -20.863 1.00 86.44 535 ILE A N 1
ATOM 4113 C CA . ILE A 1 535 ? 3.684 4.903 -21.359 1.00 86.44 535 ILE A CA 1
ATOM 4114 C C . ILE A 1 535 ? 3.131 6.303 -21.705 1.00 86.44 535 ILE A C 1
ATOM 4116 O O . ILE A 1 535 ? 3.317 7.262 -20.957 1.00 86.44 535 ILE A O 1
ATOM 4120 N N . VAL A 1 536 ? 2.521 6.448 -22.891 1.00 81.88 536 VAL A N 1
ATOM 4121 C CA . VAL A 1 536 ? 2.093 7.743 -23.467 1.00 81.88 536 VAL A CA 1
ATOM 4122 C C . VAL A 1 536 ? 0.669 7.700 -24.020 1.00 81.88 536 VAL A C 1
ATOM 4124 O O . VAL A 1 536 ? 0.106 6.629 -24.231 1.00 81.88 536 VAL A O 1
ATOM 4127 N N . GLY A 1 537 ? 0.136 8.884 -24.341 1.00 76.50 537 GLY A N 1
ATOM 4128 C CA . GLY A 1 537 ? -1.244 9.072 -24.800 1.00 76.50 537 GLY A CA 1
ATOM 4129 C C . GLY A 1 537 ? -2.147 9.638 -23.709 1.00 76.50 537 GLY A C 1
ATOM 4130 O O . GLY A 1 537 ? -3.343 9.419 -23.752 1.00 76.50 537 GLY A O 1
ATOM 4131 N N . PHE A 1 538 ? -1.589 10.355 -22.734 1.00 77.19 538 PHE A N 1
ATOM 4132 C CA . PHE A 1 538 ? -2.241 10.682 -21.469 1.00 77.19 538 PHE A CA 1
ATOM 4133 C C . PHE A 1 538 ? -2.027 12.158 -21.109 1.00 77.19 538 PHE A C 1
ATOM 4135 O O . PHE A 1 538 ? -0.900 12.649 -21.203 1.00 77.19 538 PHE A O 1
ATOM 4142 N N . GLY A 1 539 ? -3.095 12.867 -20.736 1.00 72.44 539 GLY A N 1
ATOM 4143 C CA . GLY A 1 539 ? -3.082 14.303 -20.452 1.00 72.44 539 GLY A CA 1
ATOM 4144 C C . GLY A 1 539 ? -3.812 14.639 -19.157 1.00 72.44 539 GLY A C 1
ATOM 4145 O O . GLY A 1 539 ? -5.015 14.415 -19.052 1.00 72.44 539 GLY A O 1
ATOM 4146 N N . TYR A 1 540 ? -3.077 15.193 -18.191 1.00 74.81 540 TYR A N 1
ATOM 4147 C CA . TYR A 1 540 ? -3.607 15.708 -16.926 1.00 74.81 540 TYR A CA 1
ATOM 4148 C C . TYR A 1 540 ? -3.718 17.241 -17.043 1.00 74.81 540 TYR A C 1
ATOM 4150 O O . TYR A 1 540 ? -2.676 17.902 -17.127 1.00 74.81 540 TYR A O 1
ATOM 4158 N N . PRO A 1 541 ? -4.929 17.816 -17.133 1.00 65.75 541 PRO A N 1
ATOM 4159 C CA . PRO A 1 541 ? -5.128 19.263 -17.142 1.00 65.75 541 PRO A CA 1
ATOM 4160 C C . PRO A 1 541 ? -4.922 19.876 -15.747 1.00 65.75 541 PRO A C 1
ATOM 4162 O O . PRO A 1 541 ? -4.968 19.189 -14.728 1.00 65.75 541 PRO A O 1
ATOM 4165 N N . ALA A 1 542 ? -4.670 21.187 -15.704 1.00 60.94 542 ALA A N 1
ATOM 4166 C CA . ALA A 1 542 ? -4.312 21.908 -14.477 1.00 60.94 542 ALA A CA 1
ATOM 4167 C C . ALA A 1 542 ? -5.490 22.164 -13.513 1.00 60.94 542 ALA A C 1
ATOM 4169 O O . ALA A 1 542 ? -5.273 22.650 -12.409 1.00 60.94 542 ALA A O 1
ATOM 4170 N N . ASP A 1 543 ? -6.718 21.848 -13.926 1.00 57.59 543 ASP A N 1
ATOM 4171 C CA . ASP A 1 543 ? -7.930 21.848 -13.099 1.00 57.59 543 ASP A CA 1
ATOM 4172 C C . ASP A 1 543 ? -8.176 20.495 -12.398 1.00 57.59 543 ASP A C 1
ATOM 4174 O O . ASP A 1 543 ? -9.122 20.370 -11.625 1.00 57.59 543 ASP A O 1
ATOM 4178 N N . GLY A 1 544 ? -7.342 19.477 -12.659 1.00 54.12 544 GLY A N 1
ATOM 4179 C CA . GLY A 1 544 ? -7.357 18.162 -12.003 1.00 54.12 544 GLY A CA 1
ATOM 4180 C C . GLY A 1 544 ? -8.550 17.256 -12.341 1.00 54.12 544 GLY A C 1
ATOM 4181 O O . GLY A 1 544 ? -8.465 16.045 -12.162 1.00 54.12 544 GLY A O 1
ATOM 4182 N N . TYR A 1 545 ? -9.643 17.811 -12.867 1.00 46.97 545 TYR A N 1
ATOM 4183 C CA . TYR A 1 545 ? -10.947 17.142 -12.912 1.00 46.97 545 TYR A CA 1
ATOM 4184 C C . TYR A 1 545 ? -11.137 16.177 -14.097 1.00 46.97 545 TYR A C 1
ATOM 4186 O O . TYR A 1 545 ? -12.026 15.331 -14.065 1.00 46.97 545 TYR A O 1
ATOM 4194 N N . TYR A 1 546 ? -10.323 16.290 -15.156 1.00 52.88 546 TYR A N 1
ATOM 4195 C CA . TYR A 1 546 ? -10.473 15.484 -16.378 1.00 52.88 546 TYR A CA 1
ATOM 4196 C C . TYR A 1 546 ? -9.146 14.960 -16.935 1.00 52.88 546 TYR A C 1
ATOM 4198 O O . TYR A 1 546 ? -8.625 15.448 -17.938 1.00 52.88 546 TYR A O 1
ATOM 4206 N N . TYR A 1 547 ? -8.623 13.890 -16.338 1.00 56.31 547 TYR A N 1
ATOM 4207 C CA . TYR A 1 547 ? -7.588 13.091 -16.989 1.00 56.31 547 TYR A CA 1
ATOM 4208 C C . TYR A 1 547 ? -8.131 12.437 -18.268 1.00 56.31 547 TYR A C 1
ATOM 4210 O O . TYR A 1 547 ? -9.058 11.624 -18.214 1.00 56.31 547 TYR A O 1
ATOM 4218 N N . TYR A 1 548 ? -7.552 12.766 -19.427 1.00 60.62 548 TYR A N 1
ATOM 4219 C CA . TYR A 1 548 ? -7.994 12.213 -20.707 1.00 60.62 548 TYR A CA 1
ATOM 4220 C C . TYR A 1 548 ? -6.886 11.492 -21.469 1.00 60.62 548 TYR A C 1
ATOM 4222 O O . TYR A 1 548 ? -5.720 11.897 -21.502 1.00 60.62 548 TYR A O 1
ATOM 4230 N N . TYR A 1 549 ? -7.283 10.405 -22.133 1.00 61.38 549 TYR A N 1
ATOM 4231 C CA . TYR A 1 549 ? -6.433 9.732 -23.102 1.00 61.38 549 TYR A CA 1
ATOM 4232 C C . TYR A 1 549 ? -6.382 10.602 -24.366 1.00 61.38 549 TYR A C 1
ATOM 4234 O O . TYR A 1 549 ? -7.393 10.762 -25.051 1.00 61.38 549 TYR A O 1
ATOM 4242 N N . HIS A 1 550 ? -5.223 11.189 -24.676 1.00 59.00 550 HIS A N 1
ATOM 4243 C CA . HIS A 1 550 ? -4.981 11.928 -25.916 1.00 59.00 550 HIS A CA 1
ATOM 4244 C C . HIS A 1 550 ? -5.101 10.965 -27.105 1.00 59.00 550 HIS A C 1
ATOM 4246 O O . HIS A 1 550 ? -4.166 10.246 -27.468 1.00 59.00 550 HIS A O 1
ATOM 4252 N N . CYS A 1 551 ? -6.294 10.948 -27.691 1.00 55.94 551 CYS A N 1
ATOM 4253 C CA . CYS A 1 551 ? -6.843 9.856 -28.479 1.00 55.94 551 CYS A CA 1
ATOM 4254 C C . CYS A 1 551 ? -6.271 9.720 -29.900 1.00 55.94 551 CYS A C 1
ATOM 4256 O O . CYS A 1 551 ? -6.966 9.887 -30.898 1.00 55.94 551 CYS A O 1
ATOM 4258 N N . ASN A 1 552 ? -5.014 9.271 -29.995 1.00 68.56 552 ASN A N 1
ATOM 4259 C CA . ASN A 1 552 ? -4.610 8.427 -31.126 1.00 68.56 552 ASN A CA 1
ATOM 4260 C C . ASN A 1 552 ? -5.127 6.978 -30.976 1.00 68.56 552 ASN A C 1
ATOM 4262 O O . ASN A 1 552 ? -5.036 6.201 -31.920 1.00 68.56 552 ASN A O 1
ATOM 4266 N N . CYS A 1 553 ? -5.654 6.622 -29.798 1.00 72.06 553 CYS A N 1
ATOM 4267 C CA . CYS A 1 553 ? -6.499 5.456 -29.566 1.00 72.06 553 CYS A CA 1
ATOM 4268 C C . CYS A 1 553 ? -7.911 5.922 -29.212 1.00 72.06 553 CYS A C 1
ATOM 4270 O O . CYS A 1 553 ? -8.074 6.841 -28.410 1.00 72.06 553 CYS A O 1
ATOM 4272 N N . GLY A 1 554 ? -8.912 5.269 -29.788 1.00 70.25 554 GLY A N 1
ATOM 4273 C CA . GLY A 1 554 ? -10.319 5.395 -29.419 1.00 70.25 554 GLY A CA 1
ATOM 4274 C C . GLY A 1 554 ? -10.982 4.023 -29.519 1.00 70.25 554 GLY A C 1
ATOM 4275 O O . GLY A 1 554 ? -10.287 3.010 -29.589 1.00 70.25 554 GLY A O 1
ATOM 4276 N N . TRP A 1 555 ? -12.311 3.978 -29.592 1.00 78.44 555 TRP A N 1
ATOM 4277 C CA . TRP A 1 555 ? -13.056 2.736 -29.828 1.00 78.44 555 TRP A CA 1
ATOM 4278 C C . TRP A 1 555 ? -12.887 2.239 -31.277 1.00 78.44 555 TRP A C 1
ATOM 4280 O O . TRP A 1 555 ? -13.751 2.429 -32.131 1.00 78.44 555 TRP A O 1
ATOM 4290 N N . ILE A 1 556 ? -11.744 1.610 -31.567 1.00 82.75 556 ILE A N 1
ATOM 4291 C CA . ILE A 1 556 ? -11.435 0.993 -32.864 1.00 82.75 556 ILE A CA 1
ATOM 4292 C C . ILE A 1 556 ? -11.941 -0.457 -32.849 1.00 82.75 556 ILE A C 1
ATOM 4294 O O . ILE A 1 556 ? -11.218 -1.376 -32.476 1.00 82.75 556 ILE A O 1
ATOM 4298 N N . THR A 1 557 ? -13.202 -0.656 -33.236 1.00 87.12 557 THR A N 1
ATOM 4299 C CA . THR A 1 557 ? -13.880 -1.971 -33.217 1.00 87.12 557 THR A CA 1
ATOM 4300 C C . THR A 1 557 ? -14.116 -2.578 -34.604 1.00 87.12 557 THR A C 1
ATOM 4302 O O . THR A 1 557 ? -14.442 -3.756 -34.712 1.00 87.12 557 THR A O 1
ATOM 4305 N N . THR A 1 558 ? -13.954 -1.796 -35.676 1.00 92.12 558 THR A N 1
ATOM 4306 C CA . THR A 1 558 ? -14.352 -2.166 -37.051 1.00 92.12 558 THR A CA 1
ATOM 4307 C C . THR A 1 558 ? -13.187 -2.458 -38.000 1.00 92.12 558 THR A C 1
ATOM 4309 O O . THR A 1 558 ? -13.414 -2.803 -39.159 1.00 92.12 558 THR A O 1
ATOM 4312 N N . ARG A 1 559 ? -11.937 -2.310 -37.543 1.00 91.88 559 ARG A N 1
ATOM 4313 C CA . ARG A 1 559 ? -10.711 -2.536 -38.330 1.00 91.88 559 ARG A CA 1
ATOM 4314 C C . ARG A 1 559 ? -9.491 -2.765 -37.425 1.00 91.88 559 ARG A C 1
ATOM 4316 O O . ARG A 1 559 ? -9.549 -2.405 -36.252 1.00 91.88 559 ARG A O 1
ATOM 4323 N N . PRO A 1 560 ? -8.362 -3.267 -37.958 1.00 88.31 560 PRO A N 1
ATOM 4324 C CA . PRO A 1 560 ? -7.068 -3.188 -37.283 1.00 88.31 560 PRO A CA 1
ATOM 4325 C C . PRO A 1 560 ? -6.625 -1.743 -36.987 1.00 88.31 560 PRO A C 1
ATOM 4327 O O . PRO A 1 560 ? -7.071 -0.786 -37.628 1.00 88.31 560 PRO A O 1
ATOM 4330 N N . ILE A 1 561 ? -5.707 -1.608 -36.029 1.00 88.69 561 ILE A N 1
ATOM 4331 C CA . ILE A 1 561 ? -5.010 -0.364 -35.666 1.00 88.69 561 ILE A CA 1
ATOM 4332 C C . ILE A 1 561 ? -4.044 0.029 -36.799 1.00 88.69 561 ILE A C 1
ATOM 4334 O O . ILE A 1 561 ? -3.285 -0.819 -37.271 1.00 88.69 561 ILE A O 1
ATOM 4338 N N . ASN A 1 562 ? -4.045 1.299 -37.220 1.00 88.62 562 ASN A N 1
ATOM 4339 C CA . ASN A 1 562 ? -3.075 1.816 -38.194 1.00 88.62 562 ASN A CA 1
ATOM 4340 C C . ASN A 1 562 ? -1.754 2.213 -37.517 1.00 88.62 562 ASN A C 1
ATOM 4342 O O . ASN A 1 562 ? -1.701 2.492 -36.320 1.00 88.62 562 ASN A O 1
ATOM 4346 N N . GLU A 1 563 ? -0.687 2.338 -38.304 1.00 86.81 563 GLU A N 1
ATOM 4347 C CA . GLU A 1 563 ? 0.594 2.817 -37.783 1.00 86.81 563 GLU A CA 1
ATOM 4348 C C . GLU A 1 563 ? 0.511 4.243 -37.226 1.00 86.81 563 GLU A C 1
ATOM 4350 O O . GLU A 1 563 ? 0.002 5.163 -37.869 1.00 86.81 563 GLU A O 1
ATOM 4355 N N . GLY A 1 564 ? 1.009 4.423 -36.003 1.00 81.62 564 GLY A N 1
ATOM 4356 C CA . GLY A 1 564 ? 0.954 5.687 -35.278 1.00 81.62 564 GLY A CA 1
ATOM 4357 C C . GLY A 1 564 ? -0.379 5.969 -34.572 1.00 81.62 564 GLY A C 1
ATOM 4358 O O . GLY A 1 564 ? -0.467 7.013 -33.911 1.00 81.62 564 GLY A O 1
ATOM 4359 N N . GLU A 1 565 ? -1.368 5.067 -34.654 1.00 85.75 565 GLU A N 1
ATOM 4360 C CA . GLU A 1 565 ? -2.554 4.970 -33.779 1.00 85.75 565 GLU A CA 1
ATOM 4361 C C . GLU A 1 565 ? -2.269 4.086 -32.550 1.00 85.75 565 GLU A C 1
ATOM 4363 O O . GLU A 1 565 ? -1.254 3.394 -32.495 1.00 85.75 565 GLU A O 1
ATOM 4368 N N . CYS A 1 566 ? -3.146 4.141 -31.539 1.00 83.56 566 CYS A N 1
ATOM 4369 C CA . CYS A 1 566 ? -3.092 3.369 -30.290 1.00 83.56 566 CYS A CA 1
ATOM 4370 C C . CYS A 1 566 ? -1.670 3.156 -29.764 1.00 83.56 566 CYS A C 1
ATOM 4372 O O . CYS A 1 566 ? -1.166 2.039 -29.710 1.00 83.56 566 CYS A O 1
ATOM 4374 N N . ARG A 1 567 ? -0.985 4.252 -29.413 1.00 85.25 567 ARG A N 1
ATOM 4375 C CA . ARG A 1 567 ? 0.488 4.324 -29.495 1.00 85.25 567 ARG A CA 1
ATOM 4376 C C . ARG A 1 567 ? 1.263 3.335 -28.630 1.00 85.25 567 ARG A C 1
ATOM 4378 O O . ARG A 1 567 ? 2.444 3.127 -28.892 1.00 85.25 567 ARG A O 1
ATOM 4385 N N . MET A 1 568 ? 0.636 2.768 -27.604 1.00 86.25 568 MET A N 1
ATOM 4386 C CA . MET A 1 568 ? 1.216 1.799 -26.663 1.00 86.25 568 MET A CA 1
ATOM 4387 C C . MET A 1 568 ? 0.810 0.341 -26.944 1.00 86.25 568 MET A C 1
ATOM 4389 O O . MET A 1 568 ? 1.296 -0.575 -26.281 1.00 86.25 568 MET A O 1
ATOM 4393 N N . TRP A 1 569 ? -0.038 0.139 -27.952 1.00 86.12 569 TRP A N 1
ATOM 4394 C CA . TRP A 1 569 ? -0.447 -1.142 -28.514 1.00 86.12 569 TRP A CA 1
ATOM 4395 C C . TRP A 1 569 ? 0.397 -1.477 -29.749 1.00 86.12 569 TRP A C 1
ATOM 4397 O O . TRP A 1 569 ? 1.036 -0.601 -30.341 1.00 86.12 569 TRP A O 1
ATOM 4407 N N . GLY A 1 570 ? 0.375 -2.751 -30.143 1.00 85.69 570 GLY A N 1
ATOM 4408 C CA . GLY A 1 570 ? 1.272 -3.295 -31.160 1.00 85.69 570 GLY A CA 1
ATOM 4409 C C . GLY A 1 570 ? 2.663 -3.613 -30.595 1.00 85.69 570 G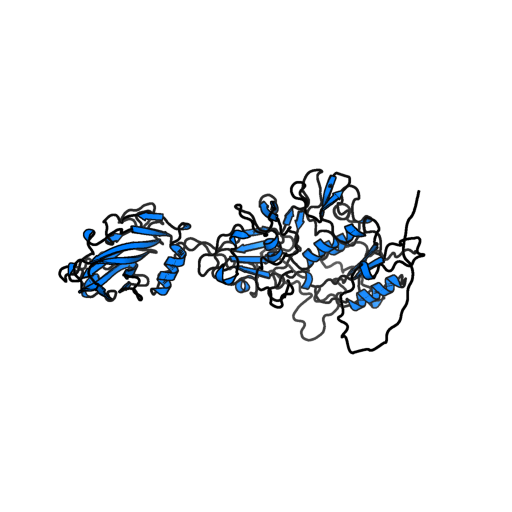LY A C 1
ATOM 4410 O O . GLY A 1 570 ? 3.160 -2.951 -29.681 1.00 85.69 570 GLY A O 1
ATOM 4411 N N . ASN A 1 571 ? 3.259 -4.699 -31.091 1.00 88.06 571 ASN A N 1
ATOM 4412 C CA . ASN A 1 571 ? 4.588 -5.157 -30.690 1.00 88.06 571 ASN A CA 1
ATOM 4413 C C . ASN A 1 571 ? 5.172 -6.088 -31.780 1.00 88.06 571 ASN A C 1
ATOM 4415 O O . ASN A 1 571 ? 4.982 -7.302 -31.691 1.00 88.06 571 ASN A O 1
ATOM 4419 N N . PRO A 1 572 ? 5.833 -5.553 -32.825 1.00 90.69 572 PRO A N 1
ATOM 4420 C CA . PRO A 1 572 ? 6.271 -6.297 -34.017 1.00 90.69 572 PRO A CA 1
ATOM 4421 C C . PRO A 1 572 ? 7.496 -7.204 -33.771 1.00 90.69 572 PRO A C 1
ATOM 4423 O O . PRO A 1 572 ? 8.485 -7.156 -34.495 1.00 90.69 572 PRO A O 1
ATOM 4426 N N . LEU A 1 573 ? 7.451 -8.056 -32.739 1.00 91.75 573 LEU A N 1
ATOM 4427 C CA . LEU A 1 573 ? 8.573 -8.896 -32.290 1.00 91.75 573 LEU A CA 1
ATOM 4428 C C . LEU A 1 573 ? 9.201 -9.728 -33.419 1.00 91.75 573 LEU A C 1
ATOM 4430 O O . LEU A 1 573 ? 10.424 -9.794 -33.506 1.00 91.75 573 LEU A O 1
ATOM 4434 N N . GLY A 1 574 ? 8.389 -10.318 -34.303 1.00 92.50 574 GLY A N 1
ATOM 4435 C CA . GLY A 1 574 ? 8.884 -11.101 -35.441 1.00 92.50 574 GLY A CA 1
ATOM 4436 C C . GLY A 1 574 ? 9.666 -10.266 -36.462 1.00 92.50 574 GLY A C 1
ATOM 4437 O O . GLY A 1 574 ? 10.701 -10.708 -36.956 1.00 92.50 574 GLY A O 1
ATOM 4438 N N . GLU A 1 575 ? 9.228 -9.035 -36.729 1.00 92.38 575 GLU A N 1
ATOM 4439 C CA . GLU A 1 575 ? 9.891 -8.129 -37.676 1.00 92.38 575 GLU A CA 1
ATOM 4440 C C . GLU A 1 575 ? 11.130 -7.471 -37.052 1.00 92.38 575 GLU A C 1
ATOM 4442 O O . GLU A 1 575 ? 12.159 -7.343 -37.713 1.00 92.38 575 GLU A O 1
ATOM 4447 N N . MET A 1 576 ? 11.098 -7.164 -35.750 1.00 91.12 576 MET A N 1
ATOM 4448 C CA . MET A 1 576 ? 12.290 -6.755 -34.998 1.00 91.12 576 MET A CA 1
ATOM 4449 C C . MET A 1 576 ? 13.352 -7.862 -34.945 1.00 91.12 576 MET A C 1
ATOM 4451 O O . MET A 1 576 ? 14.539 -7.579 -35.103 1.00 91.12 576 MET A O 1
ATOM 4455 N N . MET A 1 577 ? 12.939 -9.120 -34.763 1.00 92.62 577 MET A N 1
ATOM 4456 C CA . MET A 1 577 ? 13.834 -10.280 -34.805 1.00 92.62 577 MET A CA 1
ATOM 4457 C C . MET A 1 577 ? 14.413 -10.486 -36.213 1.00 92.62 577 MET A C 1
ATOM 4459 O O . MET A 1 577 ? 15.601 -10.765 -36.359 1.00 92.62 577 MET A O 1
ATOM 4463 N N . TYR A 1 578 ? 13.609 -10.274 -37.259 1.00 91.19 578 TYR A N 1
ATOM 4464 C CA . TYR A 1 578 ? 14.058 -10.298 -38.652 1.00 91.19 578 TYR A CA 1
ATOM 4465 C C . TYR A 1 578 ? 15.079 -9.188 -38.971 1.00 91.19 578 TYR A C 1
ATOM 4467 O O . TYR A 1 578 ? 16.118 -9.479 -39.568 1.00 91.19 578 TYR A O 1
ATOM 4475 N N . GLU A 1 579 ? 14.869 -7.944 -38.522 1.00 86.94 579 GLU A N 1
ATOM 4476 C CA . GLU A 1 579 ? 15.889 -6.887 -38.647 1.00 86.94 579 GLU A CA 1
ATOM 4477 C C . GLU A 1 579 ? 17.142 -7.186 -37.798 1.00 86.94 579 GLU A C 1
ATOM 4479 O O . GLU A 1 579 ? 18.256 -6.898 -38.232 1.00 86.94 579 GLU A O 1
ATOM 4484 N N . GLY A 1 580 ? 17.001 -7.850 -36.644 1.00 89.50 580 GLY A N 1
ATOM 4485 C CA . GLY A 1 580 ? 18.129 -8.375 -35.865 1.00 89.50 580 GLY A CA 1
ATOM 4486 C C . GLY A 1 580 ? 18.961 -9.402 -36.645 1.00 89.50 580 GLY A C 1
ATOM 4487 O O . GLY A 1 580 ? 20.184 -9.281 -36.730 1.00 89.50 580 GLY A O 1
ATOM 4488 N N . LEU A 1 581 ? 18.311 -10.366 -37.303 1.00 91.00 581 LEU A N 1
ATOM 4489 C CA . LEU A 1 581 ? 18.978 -11.325 -38.193 1.00 91.00 581 LEU A CA 1
ATOM 4490 C C . LEU A 1 581 ? 19.623 -10.636 -39.409 1.00 91.00 581 LEU A C 1
ATOM 4492 O O . LEU A 1 581 ? 20.712 -11.026 -39.828 1.00 91.00 581 LEU A O 1
ATOM 4496 N N . ARG A 1 582 ? 19.009 -9.577 -39.955 1.00 88.31 582 ARG A N 1
ATOM 4497 C CA . ARG A 1 582 ? 19.603 -8.752 -41.025 1.00 88.31 582 ARG A CA 1
ATOM 4498 C C . ARG A 1 582 ? 20.848 -7.994 -40.567 1.00 88.31 582 ARG A C 1
ATOM 4500 O O . ARG A 1 582 ? 21.803 -7.916 -41.340 1.00 88.31 582 ARG A O 1
ATOM 4507 N N . TYR A 1 583 ? 20.861 -7.484 -39.336 1.00 86.62 583 TYR A N 1
ATOM 4508 C CA . TYR A 1 583 ? 22.038 -6.856 -38.731 1.00 86.62 583 TYR A CA 1
ATOM 4509 C C . TYR A 1 583 ? 23.204 -7.855 -38.654 1.00 86.62 583 TYR A C 1
ATOM 4511 O O . TYR A 1 583 ? 24.284 -7.576 -39.174 1.00 86.62 583 TYR A O 1
ATOM 4519 N N . PHE A 1 584 ? 22.970 -9.062 -38.120 1.00 87.19 584 PHE A N 1
ATOM 4520 C CA . PHE A 1 584 ? 23.980 -10.132 -38.104 1.00 87.19 584 PHE A CA 1
ATOM 4521 C C . PHE A 1 584 ? 24.399 -10.592 -39.514 1.00 87.19 584 PHE A C 1
ATOM 4523 O O . PHE A 1 584 ? 25.564 -10.907 -39.737 1.00 87.19 584 PHE A O 1
ATOM 4530 N N . ALA A 1 585 ? 23.492 -10.557 -40.496 1.00 89.31 585 ALA A N 1
ATOM 4531 C CA . ALA A 1 585 ? 23.783 -10.822 -41.909 1.00 89.31 585 ALA A CA 1
ATOM 4532 C C . ALA A 1 585 ? 24.426 -9.629 -42.663 1.00 89.31 585 ALA A C 1
ATOM 4534 O O . ALA A 1 585 ? 24.398 -9.591 -43.901 1.00 89.31 585 ALA A O 1
ATOM 4535 N N . GLY A 1 586 ? 24.971 -8.641 -41.942 1.00 82.25 586 GLY A N 1
ATOM 4536 C CA . GLY A 1 586 ? 25.740 -7.522 -42.494 1.00 82.25 586 GLY A CA 1
ATOM 4537 C C . GLY A 1 586 ? 24.937 -6.558 -43.373 1.00 82.25 586 GLY A C 1
ATOM 4538 O O . GLY A 1 586 ? 25.505 -5.906 -44.251 1.00 82.25 586 GLY A O 1
ATOM 4539 N N . LYS A 1 587 ? 23.609 -6.477 -43.212 1.00 78.94 587 LYS A N 1
ATOM 4540 C CA . LYS A 1 587 ? 22.776 -5.570 -44.017 1.00 78.94 587 LYS A CA 1
ATOM 4541 C C . LYS A 1 587 ? 22.880 -4.140 -43.487 1.00 78.94 587 LYS A C 1
ATOM 4543 O O . LYS A 1 587 ? 22.241 -3.783 -42.507 1.00 78.94 587 LYS A O 1
ATOM 4548 N N . ALA A 1 588 ? 23.644 -3.308 -44.194 1.00 69.25 588 ALA A N 1
ATOM 4549 C CA . ALA A 1 588 ? 23.876 -1.904 -43.837 1.00 69.25 588 ALA A CA 1
ATOM 4550 C C . ALA A 1 588 ? 22.619 -1.004 -43.864 1.00 69.25 588 ALA A C 1
ATOM 4552 O O . ALA A 1 588 ? 22.648 0.083 -43.294 1.00 69.25 588 ALA A O 1
ATOM 4553 N N . ASN A 1 589 ? 21.530 -1.436 -44.514 1.00 72.94 589 ASN A N 1
ATOM 4554 C CA . ASN A 1 589 ? 20.273 -0.689 -44.611 1.00 72.94 589 ASN A CA 1
ATOM 4555 C C . ASN A 1 589 ? 19.109 -1.463 -43.956 1.00 72.94 589 ASN A C 1
ATOM 4557 O O . ASN A 1 589 ? 18.970 -2.668 -44.218 1.00 72.94 589 ASN A O 1
ATOM 4561 N N . PRO A 1 590 ? 18.229 -0.791 -43.185 1.00 73.62 590 PRO A N 1
ATOM 4562 C CA . PRO A 1 590 ? 16.982 -1.387 -42.701 1.00 73.62 590 PRO A CA 1
ATOM 4563 C C . PRO A 1 590 ? 16.047 -1.739 -43.869 1.00 73.62 590 PRO A C 1
ATOM 4565 O O . PRO A 1 590 ? 16.221 -1.251 -44.991 1.00 73.62 590 PRO A O 1
ATOM 4568 N N . THR A 1 591 ? 15.041 -2.582 -43.633 1.00 77.31 591 THR A N 1
ATOM 4569 C CA . THR A 1 591 ? 13.966 -2.787 -44.623 1.00 77.31 591 THR A CA 1
ATOM 4570 C C . THR A 1 591 ? 13.231 -1.468 -44.883 1.00 77.31 591 THR A C 1
ATOM 4572 O O . THR A 1 591 ? 12.820 -0.783 -43.947 1.00 77.31 591 THR A O 1
ATOM 4575 N N . GLY A 1 592 ? 13.075 -1.100 -46.162 1.00 74.38 592 GLY A N 1
ATOM 4576 C CA . GLY A 1 592 ? 12.539 0.204 -46.573 1.00 74.38 592 GLY A CA 1
ATOM 4577 C C . GLY A 1 592 ? 11.154 0.495 -45.996 1.00 74.38 592 GLY A C 1
ATOM 4578 O O . GLY A 1 592 ? 10.909 1.592 -45.496 1.00 74.38 592 GLY A O 1
ATOM 4579 N N . ASP A 1 593 ? 10.298 -0.525 -45.957 1.00 75.62 593 ASP A N 1
ATOM 4580 C CA . ASP A 1 593 ? 8.933 -0.446 -45.433 1.00 75.62 593 ASP A CA 1
ATOM 4581 C C . ASP A 1 593 ? 8.870 -0.182 -43.920 1.00 75.62 593 ASP A C 1
ATOM 4583 O O . ASP A 1 593 ? 7.835 0.251 -43.419 1.00 75.62 593 ASP A O 1
ATOM 4587 N N . PHE A 1 594 ? 9.977 -0.340 -43.184 1.00 76.62 594 PHE A N 1
ATOM 4588 C CA . PHE A 1 594 ? 10.082 -0.027 -41.753 1.00 76.62 594 PHE A CA 1
ATOM 4589 C C . PHE A 1 594 ? 10.681 1.362 -41.473 1.00 76.62 594 PHE A C 1
ATOM 4591 O O . PHE A 1 594 ? 10.582 1.862 -40.352 1.00 76.62 594 PHE A O 1
ATOM 4598 N N . ILE A 1 595 ? 11.241 2.043 -42.479 1.00 68.94 595 ILE A N 1
ATOM 4599 C CA . ILE A 1 595 ? 11.773 3.405 -42.322 1.00 68.94 595 ILE A CA 1
ATOM 4600 C C . ILE A 1 595 ? 10.617 4.379 -42.042 1.00 68.94 595 ILE A C 1
ATOM 4602 O O . ILE A 1 595 ? 9.548 4.295 -42.652 1.00 68.94 595 ILE A O 1
ATOM 4606 N N . TYR A 1 596 ? 10.816 5.323 -41.120 1.00 62.94 596 TYR A N 1
ATOM 4607 C CA . TYR A 1 596 ? 9.896 6.436 -40.882 1.00 62.94 596 TYR A CA 1
ATOM 4608 C C . TYR A 1 596 ? 10.664 7.728 -40.551 1.00 62.94 596 TYR A C 1
ATOM 4610 O O . TYR A 1 596 ? 11.795 7.690 -40.065 1.00 62.94 596 TYR A O 1
ATOM 4618 N N . GLY A 1 597 ? 10.063 8.880 -40.866 1.00 55.56 597 GLY A N 1
ATOM 4619 C CA . GLY A 1 597 ? 10.670 10.202 -40.669 1.00 55.56 597 GLY A CA 1
ATOM 4620 C C . GLY A 1 597 ? 10.550 10.743 -39.239 1.00 55.56 597 GLY A C 1
ATOM 4621 O O . GLY A 1 597 ? 9.815 10.214 -38.407 1.00 55.56 597 GLY A O 1
ATOM 4622 N N . VAL A 1 598 ? 11.252 11.843 -38.957 1.00 46.59 598 VAL A N 1
ATOM 4623 C CA . VAL A 1 598 ? 11.140 12.566 -37.676 1.00 46.59 598 VAL A CA 1
ATOM 4624 C C . VAL A 1 598 ? 9.715 13.125 -37.507 1.00 46.59 598 VAL A C 1
ATOM 4626 O O . VAL A 1 598 ? 9.087 13.516 -38.491 1.00 46.59 598 VAL A O 1
ATOM 4629 N N . CYS A 1 599 ? 9.193 13.152 -36.274 1.00 38.59 599 CYS A N 1
ATOM 4630 C CA . CYS A 1 599 ? 7.813 13.562 -35.981 1.00 38.59 599 CYS A CA 1
ATOM 4631 C C . CYS A 1 599 ? 7.433 14.945 -36.564 1.00 38.59 599 CYS A C 1
ATOM 4633 O O . CYS A 1 599 ? 8.245 15.871 -36.496 1.00 38.59 599 CYS A O 1
ATOM 4635 N N . PRO A 1 600 ? 6.183 15.130 -37.042 1.00 34.12 600 PRO A N 1
ATOM 4636 C CA . PRO A 1 600 ? 5.669 16.434 -37.462 1.00 34.12 600 PRO A CA 1
ATOM 4637 C C . PRO A 1 600 ? 5.730 17.492 -36.351 1.00 34.12 600 PRO A C 1
ATOM 4639 O O . PRO A 1 600 ? 5.467 17.202 -35.184 1.00 34.12 600 PRO A O 1
ATOM 4642 N N . ALA A 1 601 ? 6.011 18.742 -36.732 1.00 34.50 601 ALA A N 1
ATOM 4643 C CA . ALA A 1 601 ? 6.307 19.842 -35.807 1.00 34.50 601 ALA A CA 1
ATOM 4644 C C . ALA A 1 601 ? 5.152 20.253 -34.866 1.00 34.50 601 ALA A C 1
ATOM 4646 O O . ALA A 1 601 ? 5.400 20.886 -33.844 1.00 34.50 601 ALA A O 1
ATOM 4647 N N . ASN A 1 602 ? 3.907 19.876 -35.174 1.00 32.09 602 ASN A N 1
ATOM 4648 C CA . ASN A 1 602 ? 2.711 20.294 -34.427 1.00 32.09 602 ASN A CA 1
ATOM 4649 C C . ASN A 1 602 ? 2.390 19.394 -33.212 1.00 32.09 602 ASN A C 1
ATOM 4651 O O . ASN A 1 602 ? 1.292 19.470 -32.666 1.00 32.09 602 ASN A O 1
ATOM 4655 N N . ILE A 1 603 ? 3.312 18.519 -32.793 1.00 35.91 603 ILE A N 1
ATOM 4656 C CA . ILE A 1 603 ? 3.137 17.610 -31.650 1.00 35.91 603 ILE A CA 1
ATOM 4657 C C . ILE A 1 603 ? 4.163 17.948 -30.563 1.00 35.91 603 ILE A C 1
ATOM 4659 O O . ILE A 1 603 ? 5.353 18.090 -30.843 1.00 35.91 603 ILE A O 1
ATOM 4663 N N . SER A 1 604 ? 3.719 18.000 -29.301 1.00 27.88 604 SER A N 1
ATOM 4664 C CA . SER A 1 604 ? 4.571 18.221 -28.119 1.00 27.88 604 SER A CA 1
ATOM 4665 C C . SER A 1 604 ? 5.439 16.994 -27.774 1.00 27.88 604 SER A C 1
ATOM 4667 O O . SER A 1 604 ? 5.368 16.414 -26.691 1.00 27.88 604 SER A O 1
ATOM 4669 N N . CYS A 1 605 ? 6.295 16.571 -28.706 1.00 31.58 605 CYS A N 1
ATOM 4670 C CA . CYS A 1 605 ? 7.318 15.551 -28.482 1.00 31.58 605 CYS A CA 1
ATOM 4671 C C . CYS A 1 605 ? 8.494 16.128 -27.669 1.00 31.58 605 CYS A C 1
ATOM 4673 O O . CYS A 1 605 ? 9.612 16.249 -28.171 1.00 31.58 605 CYS A O 1
ATOM 4675 N N . LYS A 1 606 ? 8.259 16.459 -26.387 1.00 26.58 606 LYS A N 1
ATOM 4676 C CA . LYS A 1 606 ? 9.339 16.820 -25.444 1.00 26.58 606 LYS A CA 1
ATOM 4677 C C . LYS A 1 606 ? 10.351 15.680 -25.245 1.00 26.58 606 LYS A C 1
ATOM 4679 O O . LYS A 1 606 ? 11.518 15.948 -24.979 1.00 26.58 606 LYS A O 1
ATOM 4684 N N . MET A 1 607 ? 9.956 14.423 -25.470 1.00 30.28 607 MET A N 1
ATOM 4685 C CA . MET A 1 607 ? 10.894 13.303 -25.600 1.00 30.28 607 MET A CA 1
ATOM 4686 C C . MET A 1 607 ? 11.572 13.301 -26.978 1.00 30.28 607 MET A C 1
ATOM 4688 O O . MET A 1 607 ? 11.170 12.575 -27.886 1.00 30.28 607 MET A O 1
ATOM 4692 N N . ARG A 1 608 ? 12.643 14.092 -27.114 1.00 29.38 608 ARG A N 1
ATOM 4693 C CA . ARG A 1 608 ? 13.626 13.934 -28.195 1.00 29.38 608 ARG A CA 1
ATOM 4694 C C . ARG A 1 608 ? 14.651 12.849 -27.820 1.00 29.38 608 ARG A C 1
ATOM 4696 O O . ARG A 1 608 ? 15.416 13.022 -26.863 1.00 29.38 608 ARG A O 1
ATOM 4703 N N . PRO A 1 609 ? 14.746 11.754 -28.584 1.00 33.00 609 PRO A N 1
ATOM 4704 C CA . PRO A 1 609 ? 16.026 11.255 -29.051 1.00 33.00 609 PRO A CA 1
ATOM 4705 C C . PRO A 1 609 ? 16.421 12.101 -30.271 1.00 33.00 609 PRO A C 1
ATOM 4707 O O . PRO A 1 609 ? 15.788 12.024 -31.324 1.00 33.00 609 PRO A O 1
ATOM 4710 N N . ASN A 1 610 ? 17.433 12.959 -30.123 1.00 29.16 610 ASN A N 1
ATOM 4711 C CA . ASN A 1 610 ? 18.078 13.548 -31.296 1.00 29.16 610 ASN A CA 1
ATOM 4712 C C . ASN A 1 610 ? 18.799 12.425 -32.066 1.00 29.16 610 ASN A C 1
ATOM 4714 O O . ASN A 1 610 ? 19.159 11.410 -31.482 1.00 29.16 610 ASN A O 1
ATOM 4718 N N . SER A 1 611 ? 19.050 12.626 -33.361 1.00 30.45 611 SER A N 1
ATOM 4719 C CA . SER A 1 611 ? 19.913 11.755 -34.176 1.00 30.45 611 SER A CA 1
ATOM 4720 C C . SER A 1 611 ? 19.599 10.246 -34.158 1.00 30.45 611 SER A C 1
ATOM 4722 O O . SER A 1 611 ? 20.332 9.452 -33.575 1.00 30.45 611 SER A O 1
ATOM 4724 N N . VAL A 1 612 ? 18.643 9.817 -34.993 1.00 34.38 612 VAL A N 1
ATOM 4725 C CA . VAL A 1 612 ? 18.741 8.481 -35.615 1.00 34.38 612 VAL A CA 1
ATOM 4726 C C . VAL A 1 612 ? 19.911 8.515 -36.610 1.00 34.38 612 VAL A C 1
ATOM 4728 O O . VAL A 1 612 ? 19.748 8.803 -37.794 1.00 34.38 612 VAL A O 1
ATOM 4731 N N . LYS A 1 613 ? 21.128 8.315 -36.097 1.00 31.39 613 LYS A N 1
ATOM 4732 C CA . LYS A 1 613 ? 22.372 8.251 -36.873 1.00 31.39 613 LYS A CA 1
ATOM 4733 C C . LYS A 1 613 ? 22.534 6.840 -37.441 1.00 31.39 613 LYS A C 1
ATOM 4735 O O . LYS A 1 613 ? 23.139 5.981 -36.808 1.00 31.39 613 LYS A O 1
ATOM 4740 N N . TYR A 1 614 ? 22.015 6.613 -38.648 1.00 35.78 614 TYR A N 1
ATOM 4741 C CA . TYR A 1 614 ? 22.277 5.394 -39.422 1.00 35.78 614 TYR A CA 1
ATOM 4742 C C . TYR A 1 614 ? 23.742 5.348 -39.893 1.00 35.78 614 TYR A C 1
ATOM 4744 O O . TYR A 1 614 ? 24.049 5.635 -41.046 1.00 35.78 614 TYR A O 1
ATOM 4752 N N . TYR A 1 615 ? 24.649 4.989 -38.984 1.00 27.83 615 TYR A N 1
ATOM 4753 C CA . TYR A 1 615 ? 26.048 4.695 -39.281 1.00 27.83 615 TYR A CA 1
ATOM 4754 C C . TYR A 1 615 ? 26.418 3.335 -38.688 1.00 27.83 615 TYR A C 1
ATOM 4756 O O . TYR A 1 615 ? 26.856 3.222 -37.544 1.00 27.83 615 TYR A O 1
ATOM 4764 N N . ILE A 1 616 ? 26.245 2.292 -39.499 1.00 30.09 616 ILE A N 1
ATOM 4765 C CA . ILE A 1 616 ? 27.001 1.049 -39.355 1.00 30.09 616 ILE A CA 1
ATOM 4766 C C . ILE A 1 616 ? 28.283 1.268 -40.162 1.00 30.09 616 ILE A C 1
ATOM 4768 O O . ILE A 1 616 ? 28.261 1.220 -41.392 1.00 30.09 616 ILE A O 1
ATOM 4772 N N . ILE A 1 617 ? 29.381 1.587 -39.476 1.00 27.31 617 ILE A N 1
ATOM 4773 C CA . ILE A 1 617 ? 30.720 1.509 -40.073 1.00 27.31 617 ILE A CA 1
ATOM 4774 C C . ILE A 1 617 ? 31.139 0.031 -40.080 1.00 27.31 617 ILE A C 1
ATOM 4776 O O . ILE A 1 617 ? 30.634 -0.769 -39.292 1.00 27.31 617 ILE A O 1
ATOM 4780 N N . SER A 1 618 ? 31.990 -0.335 -41.035 1.00 26.62 618 SER A N 1
ATOM 4781 C CA . SER A 1 618 ? 32.490 -1.694 -41.237 1.00 26.62 618 SER A CA 1
ATOM 4782 C C . SER A 1 618 ? 33.188 -2.288 -40.010 1.00 26.62 618 SER A C 1
ATOM 4784 O O . SER A 1 618 ? 33.685 -1.551 -39.161 1.00 26.62 618 SER A O 1
ATOM 4786 N N . THR A 1 619 ? 33.252 -3.625 -40.026 1.00 31.94 619 THR A N 1
ATOM 4787 C CA . THR A 1 619 ? 34.222 -4.501 -39.336 1.00 31.94 619 THR A CA 1
ATOM 4788 C C . THR A 1 619 ? 35.534 -3.829 -38.939 1.00 31.94 619 THR A C 1
ATOM 4790 O O . THR A 1 619 ? 36.171 -3.267 -39.865 1.00 31.94 619 THR A O 1
#

Radius of gyration: 35.99 Å; chains: 1; bounding box: 110×80×94 Å